Protein AF-A0A9D8SJW1-F1 (afdb_monomer_lite)

Sequence (552 aa):
MGSFEPRRKAPDEDEKTAKRKEDAEMRIIVCTKFIQGELNPFDASALECALELAETLKKTQTLEKTGTPGMSEDPETVGTATELFLLGMGPLTWMEPMRKLTRLGNSVQLRAVLLSDADFAGSDTLATSRILAAAVRKIEKEYGPADWIFCGRQTIDGDTAQVGPELAALLEIGLAANCLEFPSGIGKQTLRTRTGTEIVQAPAVLTLERIRELRFPSLRSRAGNVEVLSRAELGIPAEFCGTAGSPTRVLQTFTAERGRRKCRWIQLEELLPLLETLRDQPARLGRQISGSRAAEMDGGTGSERRESTELANDAESGSANGVPGPKLSKVFVVGHEVESAAREIAEEVIFVEKTDPHTIAEAVRDADVVLWNADLWGRKTAPQTAALLGTGLCADCTELETDGETLFFYRPARSGDVLAKIVCRTRPQMGTVRTADADSGDLILAGGRGIAGNWETLKKLAKKWNALPAASRALVDSDGVPYEYQIGLTGRNVSPKIYVAVGISGAVQHMCAIESADVILAVNPDRNARIFEFADYGIEAHAEDFWNFAEK

pLDDT: mean 82.17, std 21.64, range [24.09, 98.75]

Radius of gyration: 26.33 Å; chains: 1; bounding box: 91×60×65 Å

Structure (mmCIF, N/CA/C/O backbone):
data_AF-A0A9D8SJW1-F1
#
_entry.id   AF-A0A9D8SJW1-F1
#
loop_
_atom_site.group_PDB
_atom_site.id
_atom_site.type_symbol
_atom_site.label_atom_id
_atom_site.label_alt_id
_atom_site.label_comp_id
_atom_site.label_asym_id
_atom_site.label_entity_id
_atom_site.label_seq_id
_atom_site.pdbx_PDB_ins_code
_atom_site.Cartn_x
_atom_site.Cartn_y
_atom_site.Cartn_z
_atom_site.occupancy
_atom_site.B_iso_or_equiv
_atom_site.auth_seq_id
_atom_site.auth_comp_id
_atom_site.auth_asym_id
_atom_site.auth_atom_id
_atom_site.pdbx_PDB_model_num
ATOM 1 N N . MET A 1 1 ? -9.005 -20.271 -17.635 1.00 33.72 1 MET A N 1
ATOM 2 C CA . MET A 1 1 ? -7.835 -19.466 -17.230 1.00 33.72 1 MET A CA 1
ATOM 3 C C . MET A 1 1 ? -6.781 -19.609 -18.316 1.00 33.72 1 MET A C 1
ATOM 5 O O . MET A 1 1 ? -6.248 -20.698 -18.470 1.00 33.72 1 MET A O 1
ATOM 9 N N . GLY A 1 2 ? -6.554 -18.576 -19.133 1.00 30.41 2 GLY A N 1
ATOM 10 C CA . GLY A 1 2 ? -5.387 -18.550 -20.020 1.00 30.41 2 GLY A CA 1
ATOM 11 C C . GLY A 1 2 ? -4.145 -18.389 -19.149 1.00 30.41 2 GLY A C 1
ATOM 12 O O . GLY A 1 2 ? -4.073 -17.438 -18.374 1.00 30.41 2 GLY A O 1
ATOM 13 N N . SER A 1 3 ? -3.235 -19.358 -19.181 1.00 34.47 3 SER A N 1
ATOM 14 C CA . SER A 1 3 ? -2.033 -19.355 -18.348 1.00 34.47 3 SER A CA 1
ATOM 15 C C . SER A 1 3 ? -1.128 -18.187 -18.736 1.00 34.47 3 SER A C 1
ATOM 17 O O . SER A 1 3 ? -0.637 -18.131 -19.863 1.00 34.47 3 SER A O 1
ATOM 19 N N . PHE A 1 4 ? -0.901 -17.268 -17.798 1.00 42.91 4 PHE A N 1
ATOM 20 C CA . PHE A 1 4 ? 0.202 -16.312 -17.858 1.00 42.91 4 PHE A CA 1
ATOM 21 C C . PHE A 1 4 ? 1.503 -17.135 -17.906 1.00 42.91 4 PHE A C 1
ATOM 23 O O . PHE A 1 4 ? 1.693 -17.994 -17.047 1.00 42.91 4 PHE A O 1
ATOM 30 N N . GLU A 1 5 ? 2.358 -16.952 -18.919 1.00 44.78 5 GLU A N 1
ATOM 31 C CA . GLU A 1 5 ? 3.598 -17.739 -19.019 1.00 44.78 5 GLU A CA 1
ATOM 32 C C . GLU A 1 5 ? 4.461 -17.536 -17.755 1.00 44.78 5 GLU A C 1
ATOM 34 O O . GLU A 1 5 ? 4.700 -16.382 -17.372 1.00 44.78 5 GLU A O 1
ATOM 39 N N . PRO A 1 6 ? 4.926 -18.620 -17.101 1.00 44.47 6 PRO A N 1
ATOM 40 C CA . PRO A 1 6 ? 5.769 -18.515 -15.917 1.00 44.47 6 PRO A CA 1
ATOM 41 C C . PRO A 1 6 ? 7.098 -17.844 -16.270 1.00 44.47 6 PRO A C 1
ATOM 43 O O . PRO A 1 6 ? 7.649 -18.032 -17.363 1.00 44.47 6 PRO A O 1
ATOM 46 N N . ARG A 1 7 ? 7.642 -17.054 -15.338 1.00 51.62 7 ARG A N 1
ATOM 47 C CA . ARG A 1 7 ? 8.995 -16.503 -15.489 1.00 51.62 7 ARG A CA 1
ATOM 48 C C . ARG A 1 7 ? 9.959 -17.688 -15.551 1.00 51.62 7 ARG A C 1
ATOM 50 O O . ARG A 1 7 ? 9.842 -18.622 -14.763 1.00 51.62 7 ARG A O 1
ATOM 57 N N . ARG A 1 8 ? 10.899 -17.696 -16.504 1.00 46.00 8 ARG A N 1
ATOM 58 C CA . ARG A 1 8 ? 11.911 -18.764 -16.564 1.00 46.00 8 ARG A CA 1
ATOM 59 C C . ARG A 1 8 ? 12.601 -18.839 -15.201 1.00 46.00 8 ARG A C 1
ATOM 61 O O . ARG A 1 8 ? 13.242 -17.867 -14.807 1.00 46.00 8 ARG A O 1
ATOM 68 N N . LYS A 1 9 ? 12.459 -19.975 -14.505 1.00 37.47 9 LYS A N 1
ATOM 69 C CA . LYS A 1 9 ? 13.188 -20.249 -13.264 1.00 37.47 9 LYS A CA 1
ATOM 70 C C . LYS A 1 9 ? 14.674 -19.982 -13.496 1.00 37.47 9 LYS A C 1
ATOM 72 O O . LYS A 1 9 ? 15.206 -20.313 -14.563 1.00 37.47 9 LYS A O 1
ATOM 77 N N . ALA A 1 10 ? 15.337 -19.401 -12.497 1.00 38.84 10 ALA A N 1
ATOM 78 C CA . ALA A 1 10 ? 16.786 -19.511 -12.420 1.00 38.84 10 ALA A CA 1
ATOM 79 C C . ALA A 1 10 ? 17.136 -21.008 -12.552 1.00 38.84 10 ALA A C 1
ATOM 81 O O . ALA A 1 10 ? 16.436 -21.830 -11.959 1.00 38.84 10 ALA A O 1
ATOM 82 N N . PRO A 1 11 ? 18.103 -21.388 -13.405 1.00 31.14 11 PRO A N 1
ATOM 83 C CA . PRO A 1 11 ? 18.446 -22.795 -13.586 1.00 31.14 11 PRO A CA 1
ATOM 84 C C . PRO A 1 11 ? 18.809 -23.427 -12.234 1.00 31.14 11 PRO A C 1
ATOM 86 O O . PRO A 1 11 ? 19.485 -22.773 -11.441 1.00 31.14 11 PRO A O 1
ATOM 89 N N . ASP A 1 12 ? 18.349 -24.664 -12.003 1.00 31.61 12 ASP A N 1
ATOM 90 C CA . ASP A 1 12 ? 18.684 -25.468 -10.820 1.00 31.61 12 ASP A CA 1
ATOM 91 C C . ASP A 1 12 ? 20.205 -25.469 -10.571 1.00 31.61 12 ASP A C 1
ATOM 93 O O . ASP A 1 12 ? 21.001 -25.454 -11.518 1.00 31.61 12 ASP A O 1
ATOM 97 N N . GLU A 1 13 ? 20.596 -25.451 -9.292 1.00 38.88 13 GLU A N 1
ATOM 98 C CA . GLU A 1 13 ? 21.965 -25.184 -8.817 1.00 38.88 13 GLU A CA 1
ATOM 99 C C . GLU A 1 13 ? 23.035 -26.192 -9.280 1.00 38.88 13 GLU A C 1
ATOM 101 O O . GLU A 1 13 ? 24.224 -25.891 -9.193 1.00 38.88 13 GLU A O 1
ATOM 106 N N . ASP A 1 14 ? 22.660 -27.316 -9.889 1.00 37.19 14 ASP A N 1
ATOM 107 C CA . ASP A 1 14 ? 23.590 -28.367 -10.300 1.00 37.19 14 ASP A CA 1
ATOM 108 C C . ASP A 1 14 ? 23.569 -28.582 -11.825 1.00 37.19 14 ASP A C 1
ATOM 110 O O . ASP A 1 14 ? 22.794 -29.376 -12.339 1.00 37.19 14 ASP A O 1
ATOM 114 N N . GLU A 1 15 ? 24.405 -27.813 -12.545 1.00 33.38 15 GLU A N 1
ATOM 115 C CA . GLU A 1 15 ? 25.102 -28.133 -13.828 1.00 33.38 15 GLU A CA 1
ATOM 116 C C . GLU A 1 15 ? 25.442 -26.885 -14.678 1.00 33.38 15 GLU A C 1
ATOM 118 O O . GLU A 1 15 ? 26.156 -26.985 -15.680 1.00 33.38 15 GLU A O 1
ATOM 123 N N . LYS A 1 16 ? 25.004 -25.674 -14.296 1.00 32.84 16 LYS A N 1
ATOM 124 C CA . LYS A 1 16 ? 25.309 -24.422 -15.040 1.00 32.84 16 LYS A CA 1
ATOM 125 C C . LYS A 1 16 ? 26.110 -23.364 -14.279 1.00 32.84 16 LYS A C 1
ATOM 127 O O . LYS A 1 16 ? 26.380 -22.294 -14.830 1.00 32.84 16 LYS A O 1
ATOM 132 N N . THR A 1 17 ? 26.599 -23.676 -13.086 1.00 35.50 17 THR A N 1
ATOM 133 C CA . THR A 1 17 ? 27.534 -22.843 -12.305 1.00 35.50 17 THR A CA 1
ATOM 134 C C . THR A 1 17 ? 28.903 -22.676 -12.986 1.00 35.50 17 THR A C 1
ATOM 136 O O . THR A 1 17 ? 29.671 -21.788 -12.634 1.00 35.50 17 THR A O 1
ATOM 139 N N . ALA A 1 18 ? 29.195 -23.443 -14.044 1.00 33.97 18 ALA A N 1
ATOM 140 C CA . ALA A 1 18 ? 30.453 -23.362 -14.791 1.00 33.97 18 ALA A CA 1
ATOM 141 C C . ALA A 1 18 ? 30.454 -22.392 -15.997 1.00 33.97 18 ALA A C 1
ATOM 143 O O . ALA A 1 18 ? 31.469 -22.302 -16.686 1.00 33.97 18 ALA A O 1
ATOM 144 N N . LYS A 1 19 ? 29.360 -21.661 -16.288 1.00 33.69 19 LYS A N 1
ATOM 145 C CA . LYS A 1 19 ? 29.296 -20.741 -17.454 1.00 33.69 19 LYS A CA 1
ATOM 146 C C . LYS A 1 19 ? 28.840 -19.303 -17.180 1.00 33.69 19 LYS A C 1
ATOM 148 O O . LYS A 1 19 ? 28.732 -18.525 -18.123 1.00 33.69 19 LYS A O 1
ATOM 153 N N . ARG A 1 20 ? 28.629 -18.910 -15.920 1.00 42.78 20 ARG A N 1
ATOM 154 C CA . ARG A 1 20 ? 28.511 -17.496 -15.507 1.00 42.78 20 ARG A CA 1
ATOM 155 C C . ARG A 1 20 ? 29.876 -16.985 -15.013 1.00 42.78 20 ARG A C 1
ATOM 157 O O . ARG A 1 20 ? 30.029 -16.583 -13.870 1.00 42.78 20 ARG A O 1
ATOM 164 N N . LYS A 1 21 ? 30.899 -17.048 -15.866 1.00 38.69 21 LYS A N 1
ATOM 165 C CA . LYS A 1 21 ? 32.200 -16.406 -15.631 1.00 38.69 21 LYS A CA 1
ATOM 166 C C . LYS A 1 21 ? 32.567 -15.629 -16.888 1.00 38.69 21 LYS A C 1
ATOM 168 O O . LYS A 1 21 ? 32.934 -16.256 -17.871 1.00 38.69 21 LYS A O 1
ATOM 173 N N . GLU A 1 22 ? 32.334 -14.313 -16.854 1.00 34.50 22 GLU A N 1
ATOM 174 C CA . GLU A 1 22 ? 33.321 -13.269 -17.210 1.00 34.50 22 GLU A CA 1
ATOM 175 C C . GLU A 1 22 ? 32.751 -11.832 -17.209 1.00 34.50 22 GLU A C 1
ATOM 177 O O . GLU A 1 22 ? 33.536 -10.923 -17.010 1.00 34.50 22 GLU A O 1
ATOM 182 N N . ASP A 1 23 ? 31.428 -11.603 -17.238 1.00 41.62 23 ASP A N 1
ATOM 183 C CA . ASP A 1 23 ? 30.826 -10.252 -17.114 1.00 41.62 23 ASP A CA 1
ATOM 184 C C . ASP A 1 23 ? 29.427 -10.312 -16.455 1.00 41.62 23 ASP A C 1
ATOM 186 O O . ASP A 1 23 ? 28.399 -10.371 -17.132 1.00 41.62 23 ASP A O 1
ATOM 190 N N . ALA A 1 24 ? 29.330 -10.369 -15.123 1.00 53.12 24 ALA A N 1
ATOM 191 C CA . ALA A 1 24 ? 28.019 -10.350 -14.464 1.00 53.12 24 ALA A CA 1
ATOM 192 C C . ALA A 1 24 ? 27.498 -8.906 -14.403 1.00 53.12 24 ALA A C 1
ATOM 194 O O . ALA A 1 24 ? 27.904 -8.159 -13.535 1.00 53.12 24 ALA A O 1
ATOM 195 N N . GLU A 1 25 ? 26.631 -8.466 -15.309 1.00 74.00 25 GLU A N 1
ATOM 196 C CA . GLU A 1 25 ? 25.989 -7.147 -15.185 1.00 74.00 25 GLU A CA 1
ATOM 197 C C . GLU A 1 25 ? 24.798 -7.186 -14.222 1.00 74.00 25 GLU A C 1
ATOM 199 O O . GLU A 1 25 ? 23.900 -8.020 -14.380 1.00 74.00 25 GLU A O 1
ATOM 204 N N . MET A 1 26 ? 24.783 -6.261 -13.257 1.00 86.44 26 MET A N 1
ATOM 205 C CA . MET A 1 26 ? 23.656 -6.038 -12.355 1.00 86.44 26 MET A CA 1
ATOM 206 C C . MET A 1 26 ? 22.562 -5.260 -13.077 1.00 86.44 26 MET A C 1
ATOM 208 O O . MET A 1 26 ? 22.837 -4.211 -13.664 1.00 86.44 26 MET A O 1
ATOM 212 N N . ARG A 1 27 ? 21.310 -5.696 -12.969 1.00 92.31 27 ARG A N 1
ATOM 213 C CA . ARG A 1 27 ? 20.166 -4.968 -13.536 1.00 92.31 27 ARG A CA 1
ATOM 214 C C . ARG A 1 27 ? 19.160 -4.595 -12.470 1.00 92.31 27 ARG A C 1
ATOM 216 O O . ARG A 1 27 ? 18.685 -5.450 -11.722 1.00 92.31 27 ARG A O 1
ATOM 223 N N . ILE A 1 28 ? 18.802 -3.313 -12.450 1.00 96.06 28 ILE A N 1
ATOM 224 C CA . ILE A 1 28 ? 17.763 -2.784 -11.568 1.00 96.06 28 ILE A CA 1
ATOM 225 C C . ILE A 1 28 ? 16.668 -2.144 -12.418 1.00 96.06 28 ILE A C 1
ATOM 227 O O . ILE A 1 28 ? 16.932 -1.259 -13.234 1.00 96.06 28 ILE A O 1
ATOM 231 N N . ILE A 1 29 ? 15.426 -2.565 -12.199 1.00 98.44 29 ILE A N 1
ATOM 232 C CA . ILE A 1 29 ? 14.245 -1.920 -12.780 1.00 98.44 29 ILE A CA 1
ATOM 233 C C . ILE A 1 29 ? 13.598 -1.064 -11.696 1.00 98.44 29 ILE A C 1
ATOM 235 O O . ILE A 1 29 ? 13.266 -1.565 -10.630 1.00 98.44 29 ILE A O 1
ATOM 239 N N . VAL A 1 30 ? 13.385 0.220 -11.962 1.00 98.56 30 VAL A N 1
ATOM 240 C CA . VAL A 1 30 ? 12.660 1.133 -11.077 1.00 98.56 30 VAL A CA 1
ATOM 241 C C . VAL A 1 30 ? 11.295 1.416 -11.690 1.00 98.56 30 VAL A C 1
ATOM 243 O O . VAL A 1 30 ? 11.195 2.068 -12.731 1.00 98.56 30 VAL A O 1
ATOM 246 N N . CYS A 1 31 ? 10.239 0.928 -11.046 1.00 98.56 31 CYS A N 1
ATOM 247 C CA . CYS A 1 31 ? 8.865 1.231 -11.431 1.00 98.56 31 CYS A CA 1
ATOM 248 C C . CYS A 1 31 ? 8.493 2.634 -10.940 1.00 98.56 31 CYS A C 1
ATOM 250 O O . CYS A 1 31 ? 8.669 2.960 -9.765 1.00 98.56 31 CYS A O 1
ATOM 252 N N . THR A 1 32 ? 7.978 3.462 -11.844 1.00 97.06 32 THR A N 1
ATOM 253 C CA . THR A 1 32 ? 7.709 4.882 -11.609 1.00 97.06 32 THR A CA 1
ATOM 254 C C . THR A 1 32 ? 6.305 5.270 -12.047 1.00 97.06 32 THR A C 1
ATOM 256 O O . THR A 1 32 ? 5.793 4.823 -13.076 1.00 97.06 32 THR A O 1
ATOM 259 N N . LYS A 1 33 ? 5.683 6.154 -11.275 1.00 96.44 33 LYS A N 1
ATOM 260 C CA . LYS A 1 33 ? 4.397 6.767 -11.575 1.00 96.44 33 LYS A CA 1
ATOM 261 C C . LYS A 1 33 ? 4.507 8.277 -11.429 1.00 96.44 33 LYS A C 1
ATOM 263 O O . LYS A 1 33 ? 5.041 8.774 -10.438 1.00 96.44 33 LYS A O 1
ATOM 268 N N . PHE A 1 34 ? 3.948 9.012 -12.384 1.00 94.12 34 PHE A N 1
ATOM 269 C CA . PHE A 1 34 ? 3.791 10.456 -12.258 1.00 94.12 34 PHE A CA 1
ATOM 270 C C . PHE A 1 34 ? 2.379 10.805 -11.804 1.00 94.12 34 PHE A C 1
ATOM 272 O O . PHE A 1 34 ? 1.392 10.171 -12.178 1.00 94.12 34 PHE A O 1
ATOM 279 N N . ILE A 1 35 ? 2.274 11.841 -10.986 1.00 87.44 35 ILE A N 1
ATOM 280 C CA . ILE A 1 35 ? 1.023 12.338 -10.432 1.00 87.44 35 ILE A CA 1
ATOM 281 C C . ILE A 1 35 ? 1.032 13.838 -10.678 1.00 87.44 35 ILE A C 1
ATOM 283 O O . ILE A 1 35 ? 1.901 14.548 -10.190 1.00 87.44 35 ILE A O 1
ATOM 287 N N . GLN A 1 36 ? 0.099 14.305 -11.510 1.00 83.50 36 GLN A N 1
ATOM 288 C CA . GLN A 1 36 ? 0.014 15.715 -11.915 1.00 83.50 36 GLN A CA 1
ATOM 289 C C . GLN A 1 36 ? 1.326 16.274 -12.510 1.00 83.50 36 GLN A C 1
ATOM 291 O O . GLN A 1 36 ? 1.632 17.450 -12.362 1.00 83.50 36 GLN A O 1
ATOM 296 N N . GLY A 1 37 ? 2.089 15.432 -13.217 1.00 82.94 37 GLY A N 1
ATOM 297 C CA . GLY A 1 37 ? 3.344 15.815 -13.879 1.00 82.94 37 GLY A CA 1
ATOM 298 C C . GLY A 1 37 ? 4.598 15.678 -13.012 1.00 82.94 37 GLY A C 1
ATOM 299 O O . GLY A 1 37 ? 5.699 15.718 -13.556 1.00 82.94 37 GLY A O 1
ATOM 300 N N . GLU A 1 38 ? 4.440 15.434 -11.713 1.00 89.56 38 GLU A N 1
ATOM 301 C CA . GLU A 1 38 ? 5.540 15.208 -10.774 1.00 89.56 38 GLU A CA 1
ATOM 302 C C . GLU A 1 38 ? 5.753 13.716 -10.525 1.00 89.56 38 GLU A C 1
ATOM 304 O O . GLU A 1 38 ? 4.804 12.929 -10.539 1.00 89.56 38 GLU A O 1
ATOM 309 N N . LEU A 1 39 ? 7.000 13.310 -10.289 1.00 94.88 39 LEU A N 1
ATOM 310 C CA . LEU A 1 39 ? 7.302 11.930 -9.915 1.00 94.88 39 LEU A CA 1
ATOM 311 C C . LEU A 1 39 ? 6.730 11.645 -8.520 1.00 94.88 39 LEU A C 1
ATOM 313 O O . LEU A 1 39 ? 6.908 12.438 -7.594 1.00 94.88 39 LEU A O 1
ATOM 317 N N . ASN A 1 40 ? 6.063 10.502 -8.352 1.00 93.56 40 ASN A N 1
ATOM 318 C CA . ASN A 1 40 ? 5.577 10.070 -7.046 1.00 93.56 40 ASN A CA 1
ATOM 319 C C . ASN A 1 40 ? 6.733 10.081 -6.017 1.00 93.56 40 ASN A C 1
ATOM 321 O O . ASN A 1 40 ? 7.782 9.493 -6.284 1.00 93.56 40 ASN A O 1
ATOM 325 N N . PRO A 1 41 ? 6.570 10.689 -4.825 1.00 88.56 41 PRO A N 1
ATOM 326 C CA . PRO A 1 41 ? 7.681 10.869 -3.885 1.00 88.56 41 PRO A CA 1
ATOM 327 C C . PRO A 1 41 ? 8.351 9.572 -3.411 1.00 88.56 41 PRO A C 1
ATOM 329 O O . PRO A 1 41 ? 9.542 9.571 -3.110 1.00 88.56 41 PRO A O 1
ATOM 332 N N . PHE A 1 42 ? 7.602 8.467 -3.328 1.00 93.44 42 PHE A N 1
ATOM 333 C CA . PHE A 1 42 ? 8.183 7.162 -3.000 1.00 93.44 42 PHE A CA 1
ATOM 334 C C . PHE A 1 42 ? 9.007 6.602 -4.167 1.00 93.44 42 PHE A C 1
ATOM 336 O O . PHE A 1 42 ? 10.062 6.021 -3.939 1.00 93.44 42 PHE A O 1
ATOM 343 N N . ASP A 1 43 ? 8.573 6.826 -5.408 1.00 97.56 43 ASP A N 1
ATOM 344 C CA . ASP A 1 43 ? 9.295 6.379 -6.605 1.00 97.56 43 ASP A CA 1
ATOM 345 C C . ASP A 1 43 ? 10.558 7.221 -6.828 1.00 97.56 43 ASP A C 1
ATOM 347 O O . ASP A 1 43 ? 11.574 6.708 -7.287 1.00 97.56 43 ASP A O 1
ATOM 351 N N . ALA A 1 44 ? 10.529 8.501 -6.443 1.00 95.94 44 ALA A N 1
ATOM 352 C CA . ALA A 1 44 ? 11.705 9.367 -6.414 1.00 95.94 44 ALA A CA 1
ATOM 353 C C . ALA A 1 44 ? 12.778 8.834 -5.447 1.00 95.94 44 ALA A C 1
ATOM 355 O O . ALA A 1 44 ? 13.945 8.734 -5.816 1.00 95.94 44 ALA A O 1
ATOM 356 N N . SER A 1 45 ? 12.374 8.420 -4.241 1.00 94.81 45 SER A N 1
ATOM 357 C CA . SER A 1 45 ? 13.260 7.739 -3.284 1.00 94.81 45 SER A CA 1
ATOM 358 C C . SER A 1 45 ? 13.786 6.415 -3.848 1.00 94.81 45 SER A C 1
ATOM 360 O O . SER A 1 45 ? 14.984 6.146 -3.775 1.00 94.81 45 SER A O 1
ATOM 362 N N . ALA A 1 46 ? 12.920 5.613 -4.478 1.00 98.00 46 ALA A N 1
ATOM 363 C CA . ALA A 1 46 ? 13.308 4.348 -5.098 1.00 98.00 46 ALA A CA 1
ATOM 364 C C . ALA A 1 46 ? 14.347 4.530 -6.218 1.00 98.00 46 ALA A C 1
ATOM 366 O O . ALA A 1 46 ? 15.330 3.790 -6.278 1.00 98.00 46 ALA A O 1
ATOM 367 N N . LEU A 1 47 ? 14.171 5.543 -7.069 1.00 97.69 47 LEU A N 1
ATOM 368 C CA . LEU A 1 47 ? 15.134 5.901 -8.107 1.00 97.69 47 LEU A CA 1
ATOM 369 C C . LEU A 1 47 ? 16.474 6.340 -7.513 1.00 97.69 47 LEU A C 1
ATOM 371 O O . LEU A 1 47 ? 17.520 5.889 -7.973 1.00 97.69 47 LEU A O 1
ATOM 375 N N . GLU A 1 48 ? 16.458 7.175 -6.476 1.00 97.06 48 GLU A N 1
ATOM 376 C CA . GLU A 1 48 ? 17.692 7.599 -5.813 1.00 97.06 48 GLU A CA 1
ATOM 377 C C . GLU A 1 48 ? 18.449 6.413 -5.202 1.00 97.06 48 GLU A C 1
ATOM 379 O O . GLU A 1 48 ? 19.654 6.290 -5.405 1.00 97.06 48 GLU A O 1
ATOM 384 N N . CYS A 1 49 ? 17.746 5.488 -4.541 1.00 96.62 49 CYS A N 1
ATOM 385 C CA . CYS A 1 49 ? 18.352 4.268 -4.002 1.00 96.62 49 CYS A CA 1
ATOM 386 C C . CYS A 1 49 ? 19.011 3.423 -5.106 1.00 96.62 49 CYS A C 1
ATOM 388 O O . CYS A 1 49 ? 20.116 2.913 -4.923 1.00 96.62 49 CYS A O 1
ATOM 390 N N . ALA A 1 50 ? 18.363 3.290 -6.269 1.00 96.00 50 ALA A N 1
ATOM 391 C CA . ALA A 1 50 ? 18.925 2.560 -7.406 1.00 96.00 50 ALA A CA 1
ATOM 392 C C . ALA A 1 50 ? 20.180 3.244 -7.976 1.00 96.00 50 ALA A C 1
ATOM 394 O O . ALA A 1 50 ? 21.158 2.568 -8.303 1.00 96.00 50 ALA A O 1
ATOM 395 N N . LEU A 1 51 ? 20.173 4.578 -8.068 1.00 94.38 51 LEU A N 1
ATOM 396 C CA . LEU A 1 51 ? 21.326 5.369 -8.506 1.00 94.38 51 LEU A CA 1
ATOM 397 C C . LEU A 1 51 ? 22.501 5.243 -7.523 1.00 94.38 51 LEU A C 1
ATOM 399 O O . LEU A 1 51 ? 23.628 5.003 -7.956 1.00 94.38 51 LEU A O 1
ATOM 403 N N . GLU A 1 52 ? 22.249 5.360 -6.215 1.00 93.25 52 GLU A N 1
ATOM 404 C CA . GLU A 1 52 ? 23.267 5.195 -5.167 1.00 93.25 52 GLU A CA 1
ATOM 405 C C . GLU A 1 52 ? 23.885 3.792 -5.176 1.00 93.25 52 GLU A C 1
ATOM 407 O O . GLU A 1 52 ? 25.112 3.663 -5.106 1.00 93.25 52 GLU A O 1
ATOM 412 N N . LEU A 1 53 ? 23.065 2.744 -5.301 1.00 91.88 53 LEU A N 1
ATOM 413 C CA . LEU A 1 53 ? 23.532 1.359 -5.374 1.00 91.88 53 LEU A CA 1
ATOM 414 C C . LEU A 1 53 ? 24.446 1.143 -6.586 1.00 91.88 53 LEU A C 1
ATOM 416 O O . LEU A 1 53 ? 25.577 0.673 -6.444 1.00 91.88 53 LEU A O 1
ATOM 420 N N . ALA A 1 54 ? 23.997 1.567 -7.767 1.00 89.06 54 ALA A N 1
ATOM 421 C CA . ALA A 1 54 ? 24.767 1.433 -8.998 1.00 89.06 54 ALA A CA 1
ATOM 422 C C . ALA A 1 54 ? 26.103 2.202 -8.956 1.00 89.06 54 ALA A C 1
ATOM 424 O O . ALA A 1 54 ? 27.137 1.713 -9.418 1.00 89.06 54 ALA A O 1
ATOM 425 N N . GLU A 1 55 ? 26.124 3.402 -8.370 1.00 86.50 55 GLU A N 1
ATOM 426 C CA . GLU A 1 55 ? 27.355 4.184 -8.213 1.00 86.50 55 GLU A CA 1
ATOM 427 C C . GLU A 1 55 ? 28.316 3.592 -7.181 1.00 86.50 55 GLU A C 1
ATOM 429 O O . GLU A 1 55 ? 29.535 3.644 -7.378 1.00 86.50 55 GLU A O 1
ATOM 434 N N . THR A 1 56 ? 27.788 3.037 -6.090 1.00 84.44 56 THR A N 1
ATOM 435 C CA . THR A 1 56 ? 28.592 2.407 -5.035 1.00 84.44 56 THR A CA 1
ATOM 436 C C . THR A 1 56 ? 29.342 1.202 -5.590 1.00 84.44 56 THR A C 1
ATOM 438 O O . THR A 1 56 ? 30.562 1.123 -5.447 1.00 84.44 56 THR A O 1
ATOM 441 N N . LEU A 1 57 ? 28.654 0.332 -6.330 1.00 78.75 57 LEU A N 1
ATOM 442 C CA . LEU A 1 57 ? 29.267 -0.847 -6.948 1.00 78.75 57 LEU A CA 1
ATOM 443 C C . LEU A 1 57 ? 30.327 -0.477 -7.992 1.00 78.75 57 LEU A C 1
ATOM 445 O O . LEU A 1 57 ? 31.388 -1.101 -8.049 1.00 78.75 57 LEU A O 1
ATOM 449 N N . LYS A 1 58 ? 30.108 0.599 -8.756 1.00 75.62 58 LYS A N 1
ATOM 450 C CA . LYS A 1 58 ? 31.107 1.121 -9.700 1.00 75.62 58 LYS A CA 1
ATOM 451 C C . LYS A 1 58 ? 32.371 1.653 -9.004 1.00 75.62 58 LYS A C 1
ATOM 453 O O . LYS A 1 58 ? 33.480 1.489 -9.521 1.00 75.62 58 LYS A O 1
ATOM 458 N N . LYS A 1 59 ? 32.235 2.311 -7.845 1.00 69.12 59 LYS A N 1
ATOM 459 C CA . LYS A 1 59 ? 33.382 2.835 -7.074 1.00 69.12 59 LYS A CA 1
ATOM 460 C C . LYS A 1 59 ? 34.238 1.710 -6.499 1.00 69.12 59 LYS A C 1
ATOM 462 O O . LYS A 1 59 ? 35.459 1.770 -6.649 1.00 69.12 59 LYS A O 1
ATOM 467 N N . THR A 1 60 ? 33.618 0.685 -5.914 1.00 60.69 60 THR A N 1
ATOM 468 C CA . THR A 1 60 ? 34.323 -0.487 -5.364 1.00 60.69 60 THR A CA 1
ATOM 469 C C . THR A 1 60 ? 35.200 -1.158 -6.428 1.00 60.69 60 THR A C 1
ATOM 471 O O . THR A 1 60 ? 36.381 -1.394 -6.187 1.00 60.69 60 THR A O 1
ATOM 474 N N . GLN A 1 61 ? 34.697 -1.295 -7.661 1.00 59.69 61 GLN A N 1
ATOM 475 C CA . GLN A 1 61 ? 35.470 -1.827 -8.797 1.00 59.69 61 GLN A CA 1
ATOM 476 C C . GLN A 1 61 ? 36.705 -0.995 -9.164 1.00 59.69 61 GLN A C 1
ATOM 478 O O . GLN A 1 61 ? 37.718 -1.531 -9.613 1.00 59.69 61 GLN A O 1
ATOM 483 N N . THR A 1 62 ? 36.618 0.332 -9.049 1.00 58.00 62 THR A N 1
ATOM 484 C CA . THR A 1 62 ? 37.728 1.219 -9.431 1.00 58.00 62 THR A CA 1
ATOM 485 C C . THR A 1 62 ? 38.864 1.123 -8.412 1.00 58.00 62 THR A C 1
ATOM 487 O O . THR A 1 62 ? 40.029 1.140 -8.798 1.00 58.00 62 THR A O 1
ATOM 490 N N . LEU A 1 63 ? 38.529 0.970 -7.126 1.00 56.72 63 LEU A N 1
ATOM 491 C CA . LEU A 1 63 ? 39.497 0.834 -6.037 1.00 56.72 63 LEU A CA 1
ATOM 492 C C . LEU A 1 63 ? 40.249 -0.505 -6.099 1.00 56.72 63 LEU A C 1
ATOM 494 O O . LEU A 1 63 ? 41.479 -0.490 -6.042 1.00 56.72 63 LEU A O 1
ATOM 498 N N . GLU A 1 64 ? 39.553 -1.626 -6.320 1.00 53.44 64 GLU A N 1
ATOM 499 C CA . GLU A 1 64 ? 40.171 -2.959 -6.472 1.00 53.44 64 GLU A CA 1
ATOM 500 C C . GLU A 1 64 ? 41.178 -3.017 -7.635 1.00 53.44 64 GLU A C 1
ATOM 502 O O . GLU A 1 64 ? 42.238 -3.625 -7.512 1.00 53.44 64 GLU A O 1
ATOM 507 N N . LYS A 1 65 ? 40.919 -2.305 -8.742 1.00 51.66 65 LYS A N 1
ATOM 508 C CA . LYS A 1 65 ? 41.844 -2.229 -9.892 1.00 51.66 65 LYS A CA 1
ATOM 509 C C . LYS A 1 65 ? 43.101 -1.385 -9.639 1.00 51.66 65 LYS A C 1
ATOM 511 O O . LYS A 1 65 ? 44.036 -1.447 -10.433 1.00 51.66 65 LYS A O 1
ATOM 516 N N . THR A 1 66 ? 43.126 -0.585 -8.572 1.00 49.44 66 THR A N 1
ATOM 517 C CA . THR A 1 66 ? 44.238 0.333 -8.245 1.00 49.44 66 THR A CA 1
ATOM 518 C C . THR A 1 66 ? 45.051 -0.084 -7.011 1.00 49.44 66 THR A C 1
ATOM 520 O O . THR A 1 66 ? 46.044 0.571 -6.696 1.00 49.44 66 THR A O 1
ATOM 523 N N . GLY A 1 67 ? 44.668 -1.173 -6.330 1.00 41.94 67 GLY A N 1
ATOM 524 C CA . GLY A 1 67 ? 45.372 -1.729 -5.170 1.00 41.94 67 GLY A CA 1
ATOM 525 C C . GLY A 1 67 ? 46.511 -2.690 -5.545 1.00 41.94 67 GLY A C 1
ATOM 526 O O . GLY A 1 67 ? 46.396 -3.490 -6.467 1.00 41.94 67 GLY A O 1
ATOM 527 N N . THR A 1 68 ? 47.629 -2.595 -4.824 1.00 41.28 68 THR A N 1
ATOM 528 C CA . THR A 1 68 ? 48.853 -3.416 -4.936 1.00 41.28 68 THR A CA 1
ATOM 529 C C . THR A 1 68 ? 48.614 -4.939 -4.923 1.00 41.28 68 THR A C 1
ATOM 531 O O . THR A 1 68 ? 47.750 -5.403 -4.183 1.00 41.28 68 THR A O 1
ATOM 534 N N . PRO A 1 69 ? 49.428 -5.745 -5.643 1.00 40.09 69 PRO A N 1
ATOM 535 C CA . PRO A 1 69 ? 49.299 -7.200 -5.648 1.00 40.09 69 PRO A CA 1
ATOM 536 C C . PRO A 1 69 ? 49.843 -7.796 -4.340 1.00 40.09 69 PRO A C 1
ATOM 538 O O . PRO A 1 69 ? 51.051 -7.785 -4.106 1.00 40.09 69 PRO A O 1
ATOM 541 N N . GLY A 1 70 ? 48.965 -8.334 -3.491 1.00 38.72 70 GLY A N 1
ATOM 542 C CA . GLY A 1 70 ? 49.394 -9.104 -2.321 1.00 38.72 70 GLY A CA 1
ATOM 543 C C . GLY A 1 70 ? 48.294 -9.440 -1.313 1.00 38.72 70 GLY A C 1
ATOM 544 O O . GLY A 1 70 ? 47.928 -8.594 -0.512 1.00 38.72 70 GLY A O 1
ATOM 545 N N . MET A 1 71 ? 47.892 -10.718 -1.321 1.00 34.06 71 MET A N 1
ATOM 546 C CA . MET A 1 71 ? 47.326 -11.523 -0.220 1.00 34.06 71 MET A CA 1
ATOM 547 C C . MET A 1 71 ? 45.994 -11.091 0.426 1.00 34.06 71 MET A C 1
ATOM 549 O O . MET A 1 71 ? 45.989 -10.301 1.358 1.00 34.06 71 MET A O 1
ATOM 553 N N . SER A 1 72 ? 44.894 -11.751 0.043 1.00 32.53 72 SER A N 1
ATOM 554 C CA . SER A 1 72 ? 44.214 -12.817 0.818 1.00 32.53 72 SER A CA 1
ATOM 555 C C . SER A 1 72 ? 42.886 -13.175 0.130 1.00 32.53 72 SER A C 1
ATOM 557 O O . SER A 1 72 ? 42.114 -12.275 -0.186 1.00 32.53 72 SER A O 1
ATOM 559 N N . GLU A 1 73 ? 42.643 -14.463 -0.126 1.00 41.31 73 GLU A N 1
ATOM 560 C CA . GLU A 1 73 ? 41.408 -14.984 -0.730 1.00 41.31 73 GLU A CA 1
ATOM 561 C C . GLU A 1 73 ? 40.289 -15.113 0.320 1.00 41.31 73 GLU A C 1
ATOM 563 O O . GLU A 1 73 ? 40.374 -15.957 1.208 1.00 41.31 73 GLU A O 1
ATOM 568 N N . ASP A 1 74 ? 39.241 -14.299 0.174 1.00 33.38 74 ASP A N 1
ATOM 569 C CA . ASP A 1 74 ? 37.871 -14.565 0.640 1.00 33.38 74 ASP A CA 1
ATOM 570 C C . ASP A 1 74 ? 36.938 -14.410 -0.588 1.00 33.38 74 ASP A C 1
ATOM 572 O O . ASP A 1 74 ? 37.217 -13.565 -1.449 1.00 33.38 74 ASP A O 1
ATOM 576 N N . PRO A 1 75 ? 35.887 -15.234 -0.760 1.00 38.16 75 PRO A N 1
ATOM 577 C CA . PRO A 1 75 ? 35.247 -15.412 -2.061 1.00 38.16 75 PRO A CA 1
ATOM 578 C C . PRO A 1 75 ? 34.193 -14.339 -2.409 1.00 38.16 75 PRO A C 1
ATOM 580 O O . PRO A 1 75 ? 33.295 -14.041 -1.629 1.00 38.16 75 PRO A O 1
ATOM 583 N N . GLU A 1 76 ? 34.280 -13.874 -3.662 1.00 37.19 76 GLU A N 1
ATOM 584 C CA . GLU A 1 76 ? 33.219 -13.314 -4.525 1.00 37.19 76 GLU A CA 1
ATOM 585 C C . GLU A 1 76 ? 32.671 -11.893 -4.267 1.00 37.19 76 GLU A C 1
ATOM 587 O O . GLU A 1 76 ? 31.481 -11.688 -4.040 1.00 37.19 76 GLU A O 1
ATOM 592 N N . THR A 1 77 ? 33.486 -10.871 -4.544 1.00 36.09 77 THR A N 1
ATOM 593 C CA . THR A 1 77 ? 32.996 -9.616 -5.154 1.00 36.09 77 THR A CA 1
ATOM 594 C C . THR A 1 77 ? 33.413 -9.553 -6.624 1.00 36.09 77 THR A C 1
ATOM 596 O O . THR A 1 77 ? 34.466 -9.042 -6.988 1.00 36.09 77 THR A O 1
ATOM 599 N N . VAL A 1 78 ? 32.580 -10.118 -7.503 1.00 37.81 78 VAL A N 1
ATOM 600 C CA . VAL A 1 78 ? 32.738 -9.999 -8.962 1.00 37.81 78 VAL A CA 1
ATOM 601 C C . VAL A 1 78 ? 32.256 -8.610 -9.390 1.00 37.81 78 VAL A C 1
ATOM 603 O O . VAL A 1 78 ? 31.117 -8.233 -9.122 1.00 37.81 78 VAL A O 1
ATOM 606 N N . GLY A 1 79 ? 33.120 -7.832 -10.045 1.00 42.06 79 GLY A N 1
ATOM 607 C CA . GLY A 1 79 ? 32.800 -6.487 -10.522 1.00 42.06 79 GLY A CA 1
ATOM 608 C C . GLY A 1 79 ? 31.684 -6.483 -11.569 1.00 42.06 79 GLY A C 1
ATOM 609 O O . GLY A 1 79 ? 31.906 -6.875 -12.710 1.00 42.06 79 GLY A O 1
ATOM 610 N N . THR A 1 80 ? 30.497 -6.013 -11.186 1.00 53.53 80 THR A N 1
ATOM 611 C CA . THR A 1 80 ? 29.304 -5.989 -12.040 1.00 53.53 80 THR A CA 1
ATOM 612 C C . THR A 1 80 ? 29.029 -4.601 -12.629 1.00 53.53 80 THR A C 1
ATOM 614 O O . THR A 1 80 ? 28.725 -3.672 -11.877 1.00 53.53 80 THR A O 1
ATOM 617 N N . ALA A 1 81 ? 29.107 -4.404 -13.950 1.00 66.69 81 ALA A N 1
ATOM 618 C CA . ALA A 1 81 ? 28.552 -3.188 -14.562 1.00 66.69 81 ALA A CA 1
ATOM 619 C C . ALA A 1 81 ? 27.034 -3.128 -14.289 1.00 66.69 81 ALA A C 1
ATOM 621 O O . ALA A 1 81 ? 26.368 -4.159 -14.293 1.00 66.69 81 ALA A O 1
ATOM 622 N N . THR A 1 82 ? 26.497 -1.951 -13.953 1.00 80.12 82 THR A N 1
ATOM 623 C CA . THR A 1 82 ? 25.085 -1.809 -13.556 1.00 80.12 82 THR A CA 1
ATOM 624 C C . THR A 1 82 ? 24.288 -1.095 -14.641 1.00 80.12 82 THR A C 1
ATOM 626 O O . THR A 1 82 ? 24.624 0.031 -15.016 1.00 80.12 82 THR A O 1
ATOM 629 N N . GLU A 1 83 ? 23.210 -1.720 -15.106 1.00 89.62 83 GLU A N 1
ATOM 630 C CA . GLU A 1 83 ? 22.202 -1.092 -15.962 1.00 89.62 83 GLU A CA 1
ATOM 631 C C . GLU A 1 83 ? 20.928 -0.796 -15.157 1.00 89.62 83 GLU A C 1
ATOM 633 O O . GLU A 1 83 ? 20.437 -1.624 -14.384 1.00 89.62 83 GLU A O 1
ATOM 638 N N . LEU A 1 84 ? 20.376 0.401 -15.358 1.00 94.56 84 LEU A N 1
ATOM 639 C CA . LEU A 1 84 ? 19.144 0.859 -14.726 1.00 94.56 84 LEU A CA 1
ATOM 640 C C . LEU A 1 84 ? 18.050 1.070 -15.773 1.00 94.56 84 LEU A C 1
ATOM 642 O O . LEU A 1 84 ? 18.275 1.717 -16.799 1.00 94.56 84 LEU A O 1
ATOM 646 N N . PHE A 1 85 ? 16.841 0.609 -15.467 1.00 97.06 85 PHE A N 1
ATOM 647 C CA . PHE A 1 85 ? 15.647 0.830 -16.282 1.00 97.06 85 PHE A CA 1
ATOM 648 C C . PHE A 1 85 ? 14.607 1.615 -15.486 1.00 97.06 85 PHE A C 1
ATOM 650 O O . PHE A 1 85 ? 14.121 1.144 -14.464 1.00 97.06 85 PHE A O 1
ATOM 657 N N . LEU A 1 86 ? 14.225 2.795 -15.967 1.00 97.56 86 LEU A N 1
ATOM 658 C CA . LEU A 1 86 ? 13.017 3.492 -15.531 1.00 97.56 86 LEU A CA 1
ATOM 659 C C . LEU A 1 86 ? 11.830 2.909 -16.283 1.00 97.56 86 LEU A C 1
ATOM 661 O O . LEU A 1 86 ? 11.727 3.100 -17.492 1.00 97.56 86 LEU A O 1
ATOM 665 N N . LEU A 1 87 ? 10.929 2.237 -15.578 1.00 98.56 87 LEU A N 1
ATOM 666 C CA . LEU A 1 87 ? 9.707 1.687 -16.147 1.00 98.56 87 LEU A CA 1
ATOM 667 C C . LEU A 1 87 ? 8.513 2.500 -15.648 1.00 98.56 87 LEU A C 1
ATOM 669 O O . LEU A 1 87 ? 8.268 2.562 -14.446 1.00 98.56 87 LEU A O 1
ATOM 673 N N . GLY A 1 88 ? 7.775 3.141 -16.547 1.00 97.31 88 GLY A N 1
ATOM 674 C CA . GLY A 1 88 ? 6.577 3.909 -16.200 1.00 97.31 88 GLY A CA 1
ATOM 675 C C . GLY A 1 88 ? 5.386 3.497 -17.048 1.00 97.31 88 GLY A C 1
ATOM 676 O O . GLY A 1 88 ? 5.558 3.167 -18.213 1.00 97.31 88 GLY A O 1
ATOM 677 N N . MET A 1 89 ? 4.177 3.530 -16.487 1.00 97.12 89 MET A N 1
ATOM 678 C CA . MET A 1 89 ? 2.933 3.275 -17.225 1.00 97.12 89 MET A CA 1
ATOM 679 C C . MET A 1 89 ? 2.018 4.489 -17.136 1.00 97.12 89 MET A C 1
ATOM 681 O O . MET A 1 89 ? 1.580 4.853 -16.044 1.00 97.12 89 MET A O 1
ATOM 685 N N . GLY A 1 90 ? 1.707 5.106 -18.273 1.00 95.81 90 GLY A N 1
ATOM 686 C CA . GLY A 1 90 ? 0.912 6.326 -18.281 1.00 95.81 90 GLY A CA 1
ATOM 687 C C . GLY A 1 90 ? 0.686 6.923 -19.670 1.00 95.81 90 GLY A C 1
ATOM 688 O O . GLY A 1 90 ? 1.055 6.333 -20.688 1.00 95.81 90 GLY A O 1
ATOM 689 N N . PRO A 1 91 ? 0.053 8.105 -19.736 1.00 95.69 91 PRO A N 1
ATOM 690 C CA . PRO A 1 91 ? -0.150 8.813 -20.993 1.00 95.69 91 PRO A CA 1
ATOM 691 C C . PRO A 1 91 ? 1.182 9.257 -21.615 1.00 95.69 91 PRO A C 1
ATOM 693 O O . PRO A 1 91 ? 2.161 9.506 -20.912 1.00 95.69 91 PRO A O 1
ATOM 696 N N . LEU A 1 92 ? 1.188 9.473 -22.934 1.00 95.88 92 LEU A N 1
ATOM 697 C CA . LEU A 1 92 ? 2.355 9.970 -23.682 1.00 95.88 92 LEU A CA 1
ATOM 698 C C . LEU A 1 92 ? 2.924 11.294 -23.142 1.00 95.88 92 LEU A C 1
ATOM 700 O O . LEU A 1 92 ? 4.094 11.600 -23.357 1.00 95.88 92 LEU A O 1
ATOM 704 N N . THR A 1 93 ? 2.133 12.071 -22.398 1.00 95.19 93 THR A N 1
ATOM 705 C CA . THR A 1 93 ? 2.600 13.292 -21.726 1.00 95.19 93 THR A CA 1
ATOM 706 C C . THR A 1 93 ? 3.690 13.032 -20.681 1.00 95.19 93 THR A C 1
ATOM 708 O O . THR A 1 93 ? 4.424 13.958 -20.340 1.00 95.19 93 THR A O 1
ATOM 711 N N . TRP A 1 94 ? 3.857 11.794 -20.202 1.00 95.56 94 TRP A N 1
ATOM 712 C CA . TRP A 1 94 ? 4.936 11.406 -19.283 1.00 95.56 94 TRP A CA 1
ATOM 713 C C . TRP A 1 94 ? 6.293 11.238 -19.967 1.00 95.56 94 TRP A C 1
ATOM 715 O O . TRP A 1 94 ? 7.317 11.216 -19.285 1.00 95.56 94 TRP A O 1
ATOM 725 N N . MET A 1 95 ? 6.326 11.178 -21.301 1.00 95.25 95 MET A N 1
ATOM 726 C CA . MET A 1 95 ? 7.557 11.000 -22.068 1.00 95.25 95 MET A CA 1
ATOM 727 C C . MET A 1 95 ? 8.598 12.077 -21.738 1.00 95.25 95 MET A C 1
ATOM 729 O O . MET A 1 95 ? 9.753 11.755 -21.478 1.00 95.25 95 MET A O 1
ATOM 733 N N . GLU A 1 96 ? 8.208 13.353 -21.695 1.00 94.75 96 GLU A N 1
ATOM 734 C CA . GLU A 1 96 ? 9.152 14.447 -21.434 1.00 94.75 96 GLU A CA 1
ATOM 735 C C . GLU A 1 96 ? 9.641 14.486 -19.966 1.00 94.75 96 GLU A C 1
ATOM 737 O O . GLU A 1 96 ? 10.851 14.600 -19.749 1.00 94.75 96 GLU A O 1
ATOM 742 N N . PRO A 1 97 ? 8.784 14.328 -18.935 1.00 94.69 97 PRO A N 1
ATOM 743 C CA . PRO A 1 97 ? 9.240 14.107 -17.560 1.00 94.69 97 PRO A CA 1
ATOM 744 C C . PRO A 1 97 ? 10.194 12.911 -17.400 1.00 94.69 97 PRO A C 1
ATOM 746 O O . PRO A 1 97 ? 11.262 13.064 -16.805 1.00 94.69 97 PRO A O 1
ATOM 749 N N . MET A 1 98 ? 9.882 11.747 -17.982 1.00 95.25 98 MET A N 1
ATOM 750 C CA . MET A 1 98 ? 10.765 10.569 -17.936 1.00 95.25 98 MET A CA 1
ATOM 751 C C . MET A 1 98 ? 12.093 10.823 -18.645 1.00 95.25 98 MET A C 1
ATOM 753 O O . MET A 1 98 ? 13.160 10.497 -18.120 1.00 95.25 98 MET A O 1
ATOM 757 N N . ARG A 1 99 ? 12.050 11.486 -19.802 1.00 94.62 99 ARG A N 1
ATOM 758 C CA . ARG A 1 99 ? 13.241 11.907 -20.537 1.00 94.62 99 ARG A CA 1
ATOM 759 C C . ARG A 1 99 ? 14.142 12.792 -19.680 1.00 94.62 99 ARG A C 1
ATOM 761 O O . ARG A 1 99 ? 15.358 12.609 -19.697 1.00 94.62 99 ARG A O 1
ATOM 768 N N . LYS A 1 100 ? 13.586 13.705 -18.881 1.00 93.50 100 LYS A N 1
ATOM 769 C CA . LYS A 1 100 ? 14.373 14.518 -17.939 1.00 93.50 100 LYS A CA 1
ATOM 770 C C . LYS A 1 100 ? 15.033 13.673 -16.850 1.00 93.50 100 LYS A C 1
ATOM 772 O O . LYS A 1 100 ? 16.177 13.965 -16.519 1.00 93.50 100 LYS A O 1
ATOM 777 N N . LEU A 1 101 ? 14.383 12.623 -16.343 1.00 94.56 101 LEU A N 1
ATOM 778 C CA . LEU A 1 101 ? 14.964 11.737 -15.322 1.00 94.56 101 LEU A CA 1
ATOM 779 C C . LEU A 1 101 ? 16.177 10.944 -15.828 1.00 94.56 101 LEU A C 1
ATOM 781 O O . LEU A 1 101 ? 17.098 10.694 -15.057 1.00 94.56 101 LEU A O 1
ATOM 785 N N . THR A 1 102 ? 16.255 10.628 -17.126 1.00 93.75 102 THR A N 1
ATOM 786 C CA . THR A 1 102 ? 17.434 9.936 -17.698 1.00 93.75 102 THR A CA 1
ATOM 787 C C . THR A 1 102 ? 18.752 10.701 -17.486 1.00 93.75 102 THR A C 1
ATOM 789 O O . THR A 1 102 ? 19.827 10.109 -17.452 1.00 93.75 102 THR A O 1
ATOM 792 N N . ARG A 1 103 ? 18.679 12.020 -17.254 1.00 93.31 103 ARG A N 1
ATOM 793 C CA . ARG A 1 103 ? 19.820 12.897 -16.942 1.00 93.31 103 ARG A CA 1
ATOM 794 C C . ARG A 1 103 ? 20.488 12.617 -15.594 1.00 93.31 103 ARG A C 1
ATOM 796 O O . ARG A 1 103 ? 21.526 13.221 -15.313 1.00 93.31 103 ARG A O 1
ATOM 803 N N . LEU A 1 104 ? 19.873 11.801 -14.741 1.00 91.62 104 LEU A N 1
ATOM 804 C CA . LEU A 1 104 ? 20.376 11.474 -13.407 1.00 91.62 104 LEU A CA 1
ATOM 805 C C . LEU A 1 104 ? 21.457 10.382 -13.446 1.00 91.62 104 LEU A C 1
ATOM 807 O O . LEU A 1 104 ? 22.314 10.346 -12.565 1.00 91.62 104 LEU A O 1
ATOM 811 N N . GLY A 1 105 ? 21.487 9.560 -14.502 1.00 78.31 105 GLY A N 1
ATOM 812 C CA . GLY A 1 105 ? 22.459 8.481 -14.717 1.00 78.31 105 GLY A CA 1
ATOM 813 C C . GLY A 1 105 ? 23.849 8.956 -15.163 1.00 78.31 105 GLY A C 1
ATOM 814 O O . GLY A 1 105 ? 24.398 8.449 -16.132 1.00 78.31 105 GLY A O 1
ATOM 815 N N . ASN A 1 106 ? 24.449 9.947 -14.497 1.00 70.50 106 ASN A N 1
ATOM 816 C CA . ASN A 1 106 ? 25.740 10.526 -14.922 1.00 70.50 106 ASN A CA 1
ATOM 817 C C . ASN A 1 106 ? 26.887 9.505 -14.988 1.00 70.50 106 ASN A C 1
ATOM 819 O O . ASN A 1 106 ? 27.829 9.678 -15.761 1.00 70.50 106 ASN A O 1
ATOM 823 N N . SER A 1 107 ? 26.808 8.466 -14.158 1.00 67.31 107 SER A N 1
ATOM 824 C CA . SER A 1 107 ? 27.842 7.443 -14.001 1.00 67.31 107 SER A CA 1
ATOM 825 C C . SER A 1 107 ? 27.357 6.037 -14.364 1.00 67.31 107 SER A C 1
ATOM 827 O O . SER A 1 107 ? 28.155 5.103 -14.281 1.00 67.31 107 SER A O 1
ATOM 829 N N . VAL A 1 108 ? 26.086 5.883 -14.748 1.00 78.44 108 VAL A N 1
ATOM 830 C CA . VAL A 1 108 ? 25.379 4.600 -14.870 1.00 78.44 108 VAL A CA 1
ATOM 831 C C . VAL A 1 108 ? 24.448 4.660 -16.074 1.00 78.44 108 VAL A C 1
ATOM 833 O O . VAL A 1 108 ? 23.800 5.679 -16.304 1.00 78.44 108 VAL A O 1
ATOM 836 N N . GLN A 1 109 ? 24.360 3.580 -16.844 1.00 82.19 109 GLN A N 1
ATOM 837 C CA . GLN A 1 109 ? 23.449 3.525 -17.978 1.00 82.19 109 GLN A CA 1
ATOM 838 C C . GLN A 1 109 ? 21.994 3.497 -17.493 1.00 82.19 109 GLN A C 1
ATOM 840 O O . GLN A 1 109 ? 21.549 2.509 -16.919 1.00 82.19 109 GLN A O 1
ATOM 845 N N . LEU A 1 110 ? 21.267 4.595 -17.721 1.00 91.50 110 LEU A N 1
ATOM 846 C CA . LEU A 1 110 ? 19.867 4.765 -17.332 1.00 91.50 110 LEU A CA 1
ATOM 847 C C . LEU A 1 110 ? 18.978 4.810 -18.578 1.00 91.50 110 LEU A C 1
ATOM 849 O O . LEU A 1 110 ? 18.961 5.802 -19.311 1.00 91.50 110 LEU A O 1
ATOM 853 N N . ARG A 1 111 ? 18.246 3.724 -18.817 1.00 94.31 111 ARG A N 1
ATOM 854 C CA . ARG A 1 111 ? 17.270 3.578 -19.905 1.00 94.31 111 ARG A CA 1
ATOM 855 C C . ARG A 1 111 ? 15.877 3.916 -19.381 1.00 94.31 111 ARG A C 1
ATOM 857 O O . ARG A 1 111 ? 15.598 3.706 -18.205 1.00 94.31 111 ARG A O 1
ATOM 864 N N . ALA A 1 112 ? 15.003 4.441 -20.232 1.00 96.88 112 ALA A N 1
ATOM 865 C CA . ALA A 1 112 ? 13.624 4.750 -19.864 1.00 96.88 112 ALA A CA 1
ATOM 866 C C . ALA A 1 112 ? 12.645 4.077 -20.824 1.00 96.88 112 ALA A C 1
ATOM 868 O O . ALA A 1 112 ? 12.789 4.209 -22.037 1.00 96.88 112 ALA A O 1
ATOM 869 N N . VAL A 1 113 ? 11.652 3.397 -20.257 1.00 98.38 113 VAL A N 1
ATOM 870 C CA . VAL A 1 113 ? 10.599 2.655 -20.948 1.00 98.38 113 VAL A CA 1
ATOM 871 C C . VAL A 1 113 ? 9.248 3.155 -20.440 1.00 98.38 113 VAL A C 1
ATOM 873 O O . VAL A 1 113 ? 8.918 3.011 -19.262 1.00 98.38 113 VAL A O 1
ATOM 876 N N . LEU A 1 114 ? 8.467 3.758 -21.330 1.00 98.56 114 LEU A N 1
ATOM 877 C CA . LEU A 1 114 ? 7.113 4.233 -21.080 1.00 98.56 114 LEU A CA 1
ATOM 878 C C . LEU A 1 114 ? 6.106 3.273 -21.719 1.00 98.56 114 LEU A C 1
ATOM 880 O O . LEU A 1 114 ? 6.034 3.146 -22.936 1.00 98.56 114 LEU A O 1
ATOM 884 N N . LEU A 1 115 ? 5.276 2.642 -20.902 1.00 98.56 115 LEU A N 1
ATOM 885 C CA . LEU A 1 115 ? 4.133 1.859 -21.348 1.00 98.56 115 LEU A CA 1
ATOM 886 C C . LEU A 1 115 ? 2.969 2.817 -21.603 1.00 98.56 115 LEU A C 1
ATOM 888 O O . LEU A 1 115 ? 2.472 3.453 -20.667 1.00 98.56 115 LEU A O 1
ATOM 892 N N . SER A 1 116 ? 2.551 2.944 -22.861 1.00 97.81 116 SER A N 1
ATOM 893 C CA . SER A 1 116 ? 1.484 3.866 -23.255 1.00 97.81 116 SER A CA 1
ATOM 894 C C . SER A 1 116 ? 0.617 3.261 -24.350 1.00 97.81 116 SER A C 1
ATOM 896 O O . SER A 1 116 ? 1.046 3.096 -25.488 1.00 97.81 116 SER A O 1
ATOM 898 N N . ASP A 1 117 ? -0.619 2.942 -23.985 1.00 97.62 117 ASP A N 1
ATOM 899 C CA . ASP A 1 117 ? -1.642 2.397 -24.869 1.00 97.62 117 ASP A CA 1
ATOM 900 C C . ASP A 1 117 ? -3.020 2.817 -24.337 1.00 97.62 117 ASP A C 1
ATOM 902 O O . ASP A 1 117 ? -3.202 2.965 -23.122 1.00 97.62 117 ASP A O 1
ATOM 906 N N . ALA A 1 118 ? -3.994 3.013 -25.226 1.00 95.81 118 ALA A N 1
ATOM 907 C CA . ALA A 1 118 ? -5.368 3.312 -24.827 1.00 95.81 118 ALA A CA 1
ATOM 908 C C . ALA A 1 118 ? -5.971 2.161 -24.004 1.00 95.81 118 ALA A C 1
ATOM 910 O O . ALA A 1 118 ? -6.707 2.414 -23.047 1.00 95.81 118 ALA A O 1
ATOM 911 N N . ASP A 1 119 ? -5.581 0.920 -24.307 1.00 96.38 119 ASP A N 1
ATOM 912 C CA . ASP A 1 119 ? -6.052 -0.281 -23.615 1.00 96.38 119 ASP A CA 1
ATOM 913 C C . ASP A 1 119 ? -5.535 -0.377 -22.168 1.00 96.38 119 ASP A C 1
ATOM 915 O O . ASP A 1 119 ? -6.038 -1.182 -21.392 1.00 96.38 119 ASP A O 1
ATOM 919 N N . PHE A 1 120 ? -4.561 0.444 -21.754 1.00 97.62 120 PHE A N 1
ATOM 920 C CA . PHE A 1 120 ? -4.065 0.475 -20.368 1.00 97.62 120 PHE A CA 1
ATOM 921 C C . PHE A 1 120 ? -4.890 1.397 -19.455 1.00 97.62 120 PHE A C 1
ATOM 923 O O . PHE A 1 120 ? -4.729 1.377 -18.229 1.00 97.62 120 PHE A O 1
ATOM 930 N N . ALA A 1 121 ? -5.778 2.220 -20.020 1.00 94.81 121 ALA A N 1
ATOM 931 C CA . ALA A 1 121 ? -6.531 3.217 -19.271 1.00 94.81 121 ALA A CA 1
ATOM 932 C C . ALA A 1 121 ? -7.570 2.592 -18.318 1.00 94.81 121 ALA A C 1
ATOM 934 O O . ALA A 1 121 ? -8.288 1.645 -18.650 1.00 94.81 121 ALA A O 1
ATOM 935 N N . GLY A 1 122 ? -7.674 3.159 -17.112 1.00 93.31 122 GLY A N 1
ATOM 936 C CA . GLY A 1 122 ? -8.597 2.678 -16.076 1.00 93.31 122 GLY A CA 1
ATOM 937 C C . GLY A 1 122 ? -8.187 1.346 -15.435 1.00 93.31 122 GLY A C 1
ATOM 938 O O . GLY A 1 122 ? -9.028 0.683 -14.829 1.00 93.31 122 GLY A O 1
ATOM 939 N N . SER A 1 123 ? -6.914 0.955 -15.574 1.00 96.25 123 SER A N 1
ATOM 940 C CA . SER A 1 123 ? -6.347 -0.189 -14.856 1.00 96.25 123 SER A CA 1
ATOM 941 C C . SER A 1 123 ? -6.493 0.001 -13.345 1.00 96.25 123 SER A C 1
ATOM 943 O O . SER A 1 123 ? -6.127 1.049 -12.807 1.00 96.25 123 SER A O 1
ATOM 945 N N . ASP A 1 124 ? -6.986 -1.025 -12.663 1.00 96.31 124 ASP A N 1
ATOM 946 C CA . ASP A 1 124 ? -6.801 -1.182 -11.229 1.00 96.31 124 ASP A CA 1
ATOM 947 C C . ASP A 1 124 ? -5.398 -1.725 -10.928 1.00 96.31 124 ASP A C 1
ATOM 949 O O . ASP A 1 124 ? -4.521 -1.737 -11.801 1.00 96.31 124 ASP A O 1
ATOM 953 N N . THR A 1 125 ? -5.138 -2.115 -9.679 1.00 97.38 125 THR A N 1
ATOM 954 C CA . THR A 1 125 ? -3.801 -2.566 -9.284 1.00 97.38 125 THR A CA 1
ATOM 955 C C . THR A 1 125 ? -3.410 -3.845 -10.001 1.00 97.38 125 THR A C 1
ATOM 957 O O . THR A 1 125 ? -2.351 -3.853 -10.621 1.00 97.38 125 THR A O 1
ATOM 960 N N . LEU A 1 126 ? -4.284 -4.854 -10.062 1.00 98.12 126 LEU A N 1
ATOM 961 C CA . LEU A 1 126 ? -3.946 -6.123 -10.701 1.00 98.12 126 LEU A CA 1
ATOM 962 C C . LEU A 1 126 ? -3.694 -5.963 -12.203 1.00 98.12 126 LEU A C 1
ATOM 964 O O . LEU A 1 126 ? -2.718 -6.513 -12.721 1.00 98.12 126 LEU A O 1
ATOM 968 N N . ALA A 1 127 ? -4.535 -5.203 -12.911 1.00 98.12 127 ALA A N 1
ATOM 969 C CA . ALA A 1 127 ? -4.315 -4.906 -14.328 1.00 98.12 127 ALA A CA 1
ATOM 970 C C . ALA A 1 127 ? -2.991 -4.147 -14.543 1.00 98.12 127 ALA A C 1
ATOM 972 O O . ALA A 1 127 ? -2.199 -4.505 -15.418 1.00 98.12 127 ALA A O 1
ATOM 973 N N . THR A 1 128 ? -2.700 -3.159 -13.689 1.00 98.31 128 THR A N 1
ATOM 974 C CA . THR A 1 128 ? -1.427 -2.416 -13.707 1.00 98.31 128 THR A CA 1
ATOM 975 C C . THR A 1 128 ? -0.237 -3.356 -13.507 1.00 98.31 128 THR A C 1
ATOM 977 O O . THR A 1 128 ? 0.720 -3.327 -14.281 1.00 98.31 128 THR A O 1
ATOM 980 N N . SER A 1 129 ? -0.303 -4.229 -12.503 1.00 98.50 129 SER A N 1
ATOM 981 C CA . SER A 1 129 ? 0.752 -5.180 -12.157 1.00 98.50 129 SER A CA 1
ATOM 982 C C . SER A 1 129 ? 0.982 -6.212 -13.262 1.00 98.50 129 SER A C 1
ATOM 984 O O . SER A 1 129 ? 2.130 -6.545 -13.547 1.00 98.50 129 SER A O 1
ATOM 986 N N . ARG A 1 130 ? -0.072 -6.667 -13.956 1.00 98.56 130 ARG A N 1
ATOM 987 C CA . ARG A 1 130 ? 0.034 -7.554 -15.133 1.00 98.56 130 ARG A CA 1
ATOM 988 C C . ARG A 1 130 ? 0.758 -6.883 -16.299 1.00 98.56 130 ARG A C 1
ATOM 990 O O . ARG A 1 130 ? 1.633 -7.505 -16.903 1.00 98.56 130 ARG A O 1
ATOM 997 N N . ILE A 1 131 ? 0.431 -5.624 -16.591 1.00 98.69 131 ILE A N 1
ATOM 998 C CA . ILE A 1 131 ? 1.089 -4.839 -17.647 1.00 98.69 131 ILE A CA 1
ATOM 999 C C . ILE A 1 131 ? 2.569 -4.607 -17.300 1.00 98.69 131 ILE A C 1
ATOM 1001 O O . ILE A 1 131 ? 3.443 -4.849 -18.136 1.00 98.69 131 ILE A O 1
ATOM 1005 N N . LEU A 1 132 ? 2.870 -4.216 -16.056 1.00 98.69 132 LEU A N 1
ATOM 1006 C CA . LEU A 1 132 ? 4.248 -4.053 -15.580 1.00 98.69 132 LEU A CA 1
ATOM 1007 C C . LEU A 1 132 ? 5.027 -5.374 -15.616 1.00 98.69 132 LEU A C 1
ATOM 1009 O O . LEU A 1 132 ? 6.166 -5.386 -16.073 1.00 98.69 132 LEU A O 1
ATOM 1013 N N . ALA A 1 133 ? 4.420 -6.494 -15.214 1.00 98.62 133 ALA A N 1
ATOM 1014 C CA . ALA A 1 133 ? 5.049 -7.812 -15.278 1.00 98.62 133 ALA A CA 1
ATOM 1015 C C . ALA A 1 133 ? 5.387 -8.215 -16.724 1.00 98.62 133 ALA A C 1
ATOM 1017 O O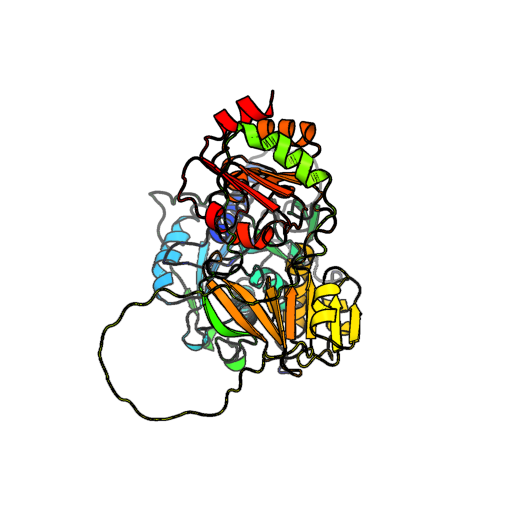 . ALA A 1 133 ? 6.475 -8.734 -16.978 1.00 98.62 133 ALA A O 1
ATOM 1018 N N . ALA A 1 134 ? 4.496 -7.941 -17.684 1.00 98.44 134 ALA A N 1
ATOM 1019 C CA . ALA A 1 134 ? 4.760 -8.179 -19.105 1.00 98.44 134 ALA A CA 1
ATOM 1020 C C . ALA A 1 134 ? 5.937 -7.330 -19.618 1.00 98.44 134 ALA A C 1
ATOM 1022 O O . ALA A 1 134 ? 6.813 -7.842 -20.316 1.00 98.44 134 ALA A O 1
ATOM 1023 N N . ALA A 1 135 ? 6.005 -6.058 -19.218 1.00 98.50 135 ALA A N 1
ATOM 1024 C CA . ALA A 1 135 ? 7.117 -5.179 -19.563 1.00 98.50 135 ALA A CA 1
ATOM 1025 C C . ALA A 1 135 ? 8.443 -5.620 -18.935 1.00 98.50 135 ALA A C 1
ATOM 1027 O O . ALA A 1 135 ? 9.453 -5.667 -19.635 1.00 98.50 135 ALA A O 1
ATOM 1028 N N . VAL A 1 136 ? 8.441 -6.015 -17.658 1.00 98.38 136 VAL A N 1
ATOM 1029 C CA . VAL A 1 136 ? 9.621 -6.586 -16.996 1.00 98.38 136 VAL A CA 1
ATOM 1030 C C . VAL A 1 136 ? 10.110 -7.806 -17.769 1.00 98.38 136 VAL A C 1
ATOM 1032 O O . VAL A 1 136 ? 11.269 -7.840 -18.160 1.00 98.38 136 VAL A O 1
ATOM 1035 N N . ARG A 1 137 ? 9.238 -8.768 -18.094 1.00 97.31 137 ARG A N 1
ATOM 1036 C CA . ARG A 1 137 ? 9.632 -9.964 -18.861 1.00 97.31 137 ARG A CA 1
ATOM 1037 C C . ARG A 1 137 ? 10.184 -9.631 -20.247 1.00 97.31 137 ARG A C 1
ATOM 1039 O O . ARG A 1 137 ? 11.100 -10.308 -20.711 1.00 97.31 137 ARG A O 1
ATOM 1046 N N . LYS A 1 138 ? 9.652 -8.600 -20.914 1.00 96.81 138 LYS A N 1
ATOM 1047 C CA . LYS A 1 138 ? 10.191 -8.118 -22.194 1.00 96.81 138 LYS A CA 1
ATOM 1048 C C . LYS A 1 138 ? 11.603 -7.554 -22.022 1.00 96.81 138 LYS A C 1
ATOM 1050 O O . LYS A 1 138 ? 12.490 -7.966 -22.765 1.00 96.81 138 LYS A O 1
ATOM 1055 N N . ILE A 1 139 ? 11.817 -6.693 -21.023 1.00 95.25 139 ILE A N 1
ATOM 1056 C CA . ILE A 1 139 ? 13.146 -6.168 -20.674 1.00 95.25 139 ILE A CA 1
ATOM 1057 C C . ILE A 1 139 ? 14.097 -7.331 -20.367 1.00 95.25 139 ILE A C 1
ATOM 1059 O O . ILE A 1 139 ? 15.193 -7.387 -20.914 1.00 95.25 139 ILE A O 1
ATOM 1063 N N . GLU A 1 140 ? 13.668 -8.315 -19.576 1.00 94.88 140 GLU A N 1
ATOM 1064 C CA . GLU A 1 140 ? 14.506 -9.464 -19.222 1.00 94.88 140 GLU A CA 1
ATOM 1065 C C . GLU A 1 140 ? 14.869 -10.351 -20.412 1.00 94.88 140 GLU A C 1
ATOM 1067 O O . GLU A 1 140 ? 15.965 -10.911 -20.464 1.00 94.88 140 GLU A O 1
ATOM 1072 N N . LYS A 1 141 ? 13.962 -10.482 -21.382 1.00 93.69 141 LYS A N 1
ATOM 1073 C CA . LYS A 1 141 ? 14.207 -11.227 -22.620 1.00 93.69 141 LYS A CA 1
ATOM 1074 C C . LYS A 1 141 ? 15.261 -10.551 -23.499 1.00 93.69 141 LYS A C 1
ATOM 1076 O O . LYS A 1 141 ? 15.988 -11.254 -24.196 1.00 93.69 141 LYS A O 1
ATOM 1081 N N . GLU A 1 142 ? 15.310 -9.224 -23.495 1.00 92.50 142 GLU A N 1
ATOM 1082 C CA . GLU A 1 142 ? 16.198 -8.435 -24.353 1.00 92.50 142 GLU A CA 1
ATOM 1083 C C . GLU A 1 142 ? 17.554 -8.149 -23.697 1.00 92.50 142 GLU A C 1
ATOM 1085 O O . GLU A 1 142 ? 18.588 -8.279 -24.347 1.00 92.50 142 GLU A O 1
ATOM 1090 N N . TYR A 1 143 ? 17.551 -7.821 -22.405 1.00 90.62 143 TYR A N 1
ATOM 1091 C CA . TYR A 1 143 ? 18.730 -7.345 -21.681 1.00 90.62 143 TYR A CA 1
ATOM 1092 C C . TYR A 1 143 ? 19.271 -8.359 -20.667 1.00 90.62 143 TYR A C 1
ATOM 1094 O O . TYR A 1 143 ? 20.426 -8.256 -20.269 1.00 90.62 143 TYR A O 1
ATOM 1102 N N . GLY A 1 144 ? 18.487 -9.369 -20.279 1.00 90.62 144 GLY A N 1
ATOM 1103 C CA . GLY A 1 144 ? 18.824 -10.329 -19.225 1.00 90.62 144 GLY A CA 1
ATOM 1104 C C . GLY A 1 144 ? 18.057 -10.074 -17.920 1.00 90.62 144 GLY A C 1
ATOM 1105 O O . GLY A 1 144 ? 17.440 -9.022 -17.759 1.00 90.62 144 GLY A O 1
ATOM 1106 N N . PRO A 1 145 ? 18.068 -11.032 -16.973 1.00 91.62 145 PRO A N 1
ATOM 1107 C CA . PRO A 1 145 ? 17.235 -10.970 -15.774 1.00 91.62 145 PRO A CA 1
ATOM 1108 C C . PRO A 1 145 ? 17.561 -9.746 -14.912 1.00 91.62 145 PRO A C 1
ATOM 1110 O O . PRO A 1 145 ? 18.728 -9.353 -14.805 1.00 91.62 145 PRO A O 1
ATOM 1113 N N . ALA A 1 146 ? 16.529 -9.180 -14.289 1.00 93.94 146 ALA A N 1
ATOM 1114 C CA . ALA A 1 146 ? 16.666 -8.137 -13.282 1.00 93.94 146 ALA A CA 1
ATOM 1115 C C . ALA A 1 146 ? 16.984 -8.759 -11.917 1.00 93.94 146 ALA A C 1
ATOM 1117 O O . ALA A 1 146 ? 16.262 -9.648 -11.456 1.00 93.94 146 ALA A O 1
ATOM 1118 N N . ASP A 1 147 ? 18.032 -8.266 -11.257 1.00 95.12 147 ASP A N 1
ATOM 1119 C CA . ASP A 1 147 ? 18.397 -8.670 -9.895 1.00 95.12 147 ASP A CA 1
ATOM 1120 C C . ASP A 1 147 ? 17.484 -7.997 -8.871 1.00 95.12 147 ASP A C 1
ATOM 1122 O O . ASP A 1 147 ? 17.063 -8.607 -7.890 1.00 95.12 147 ASP A O 1
ATOM 1126 N N . TRP A 1 148 ? 17.127 -6.738 -9.120 1.00 97.38 148 TRP A N 1
ATOM 1127 C CA . TRP A 1 148 ? 16.225 -6.004 -8.247 1.00 97.38 148 TRP A CA 1
ATOM 1128 C C . TRP A 1 148 ? 15.180 -5.233 -9.034 1.00 97.38 148 TRP A C 1
ATOM 1130 O O . TRP A 1 148 ? 15.462 -4.616 -10.062 1.00 97.38 148 TRP A O 1
ATOM 1140 N N . ILE A 1 149 ? 13.963 -5.225 -8.504 1.00 98.56 149 ILE A N 1
ATOM 1141 C CA . ILE A 1 149 ? 12.883 -4.377 -8.994 1.00 98.56 149 ILE A CA 1
ATOM 1142 C C . ILE A 1 149 ? 12.476 -3.457 -7.854 1.00 98.56 149 ILE A C 1
ATOM 1144 O O . ILE A 1 149 ? 11.936 -3.904 -6.847 1.00 98.56 149 ILE A O 1
ATOM 1148 N N . PHE A 1 150 ? 12.756 -2.169 -7.986 1.00 98.62 150 PHE A N 1
ATOM 1149 C CA . PHE A 1 150 ? 12.410 -1.171 -6.988 1.00 98.62 150 PHE A CA 1
ATOM 1150 C C . PHE A 1 150 ? 11.078 -0.522 -7.349 1.00 98.62 150 PHE A C 1
ATOM 1152 O O . PHE A 1 150 ? 10.855 -0.082 -8.475 1.00 98.62 150 PHE A O 1
ATOM 1159 N N . CYS A 1 151 ? 10.186 -0.445 -6.375 1.00 98.50 151 CYS A N 1
ATOM 1160 C CA . CYS A 1 151 ? 8.950 0.321 -6.435 1.00 98.50 151 CYS A CA 1
ATOM 1161 C C . CYS A 1 151 ? 8.960 1.319 -5.281 1.00 98.50 151 CYS A C 1
ATOM 1163 O O . CYS A 1 151 ? 9.471 1.011 -4.202 1.00 98.50 151 CYS A O 1
ATOM 1165 N N . GLY A 1 152 ? 8.346 2.488 -5.443 1.00 96.44 152 GLY A N 1
ATOM 1166 C CA . GLY A 1 152 ? 7.918 3.225 -4.263 1.00 96.44 152 GLY A CA 1
ATOM 1167 C C . GLY A 1 152 ? 6.888 2.404 -3.483 1.00 96.44 152 GLY A C 1
ATOM 1168 O O . GLY A 1 152 ? 6.113 1.647 -4.070 1.00 96.44 152 GLY A O 1
ATOM 1169 N N . ARG A 1 153 ? 6.855 2.549 -2.155 1.00 93.00 153 ARG A N 1
ATOM 1170 C CA . ARG A 1 153 ? 5.889 1.849 -1.290 1.00 93.00 153 ARG A CA 1
ATOM 1171 C C . ARG A 1 153 ? 4.452 1.926 -1.795 1.00 93.00 153 ARG A C 1
ATOM 1173 O O . ARG A 1 153 ? 3.720 0.945 -1.774 1.00 93.00 153 ARG A O 1
ATOM 1180 N N . GLN A 1 154 ? 4.033 3.121 -2.187 1.00 88.81 154 GLN A N 1
ATOM 1181 C CA . GLN A 1 154 ? 2.719 3.364 -2.754 1.00 88.81 154 GLN A CA 1
ATOM 1182 C C . GLN A 1 154 ? 2.728 4.654 -3.559 1.00 88.81 154 GLN A C 1
ATOM 1184 O O . GLN A 1 154 ? 3.638 5.479 -3.447 1.00 88.81 154 GLN A O 1
ATOM 1189 N N . THR A 1 155 ? 1.632 4.884 -4.267 1.00 88.88 155 THR A N 1
ATOM 1190 C CA . THR A 1 155 ? 1.352 6.153 -4.926 1.00 88.88 155 THR A CA 1
ATOM 1191 C C . THR A 1 155 ? 0.468 7.018 -4.026 1.00 88.88 155 THR A C 1
ATOM 1193 O O . THR A 1 155 ? -0.386 6.502 -3.301 1.00 88.88 155 THR A O 1
ATOM 1196 N N . ILE A 1 156 ? 0.672 8.336 -4.031 1.00 79.44 156 ILE A N 1
ATOM 1197 C CA . ILE A 1 156 ? -0.085 9.260 -3.159 1.00 79.44 156 ILE A CA 1
ATOM 1198 C C . ILE A 1 156 ? -1.530 9.515 -3.624 1.00 79.44 156 ILE A C 1
ATOM 1200 O O . ILE A 1 156 ? -2.337 10.037 -2.863 1.00 79.44 156 ILE A O 1
ATOM 1204 N N . ASP A 1 157 ? -1.868 9.153 -4.861 1.00 78.56 157 ASP A N 1
ATOM 1205 C CA . ASP A 1 157 ? -3.212 9.308 -5.426 1.00 78.56 157 ASP A CA 1
ATOM 1206 C C . ASP A 1 157 ? -4.119 8.102 -5.128 1.00 78.56 157 ASP A C 1
ATOM 1208 O O . ASP A 1 157 ? -5.279 8.270 -4.744 1.00 78.56 157 ASP A O 1
ATOM 1212 N N . GLY A 1 158 ? -3.572 6.896 -5.300 1.00 78.44 158 GLY A N 1
ATOM 1213 C CA . GLY A 1 158 ? -4.262 5.623 -5.119 1.00 78.44 158 GLY A CA 1
ATOM 1214 C C . GLY A 1 158 ? -4.177 5.082 -3.696 1.00 78.44 158 GLY A C 1
ATOM 1215 O O . GLY A 1 158 ? -5.137 4.483 -3.233 1.00 78.44 158 GLY A O 1
ATOM 1216 N N . ASP A 1 159 ? -3.066 5.304 -2.985 1.00 82.94 159 ASP A N 1
ATOM 1217 C CA . ASP A 1 159 ? -2.885 4.889 -1.584 1.00 82.94 159 ASP A CA 1
ATOM 1218 C C . ASP A 1 159 ? -3.271 3.411 -1.337 1.00 82.94 159 ASP A C 1
ATOM 1220 O O . ASP A 1 159 ? -4.054 3.080 -0.446 1.00 82.94 159 ASP A O 1
ATOM 1224 N N . THR A 1 160 ? -2.826 2.518 -2.230 1.00 89.81 160 THR A N 1
ATOM 1225 C CA . THR A 1 160 ? -3.149 1.081 -2.162 1.00 89.81 160 THR A CA 1
ATOM 1226 C C . THR A 1 160 ? -1.992 0.234 -1.642 1.00 89.81 160 THR A C 1
ATOM 1228 O O . THR A 1 160 ? -2.224 -0.726 -0.919 1.00 89.81 160 THR A O 1
ATOM 1231 N N . ALA A 1 161 ? -0.752 0.588 -2.004 1.00 92.31 161 ALA A N 1
ATOM 1232 C CA . ALA A 1 161 ? 0.461 -0.197 -1.742 1.00 92.31 161 ALA A CA 1
ATOM 1233 C C . ALA A 1 161 ? 0.436 -1.638 -2.314 1.00 92.31 161 ALA A C 1
ATOM 1235 O O . ALA A 1 161 ? 1.164 -2.503 -1.841 1.00 92.31 161 ALA A O 1
ATOM 1236 N N . GLN A 1 162 ? -0.385 -1.901 -3.340 1.00 97.25 162 GLN A N 1
ATOM 1237 C CA . GLN A 1 162 ? -0.627 -3.257 -3.867 1.00 97.25 162 GLN A CA 1
ATOM 1238 C C . GLN A 1 162 ? 0.264 -3.648 -5.055 1.00 97.25 162 GLN A C 1
ATOM 1240 O O . GLN A 1 162 ? 0.629 -4.812 -5.180 1.00 97.25 162 GLN A O 1
ATOM 1245 N N . VAL A 1 163 ? 0.645 -2.688 -5.909 1.00 98.25 163 VAL A N 1
ATOM 1246 C CA . VAL A 1 163 ? 1.299 -2.981 -7.202 1.00 98.25 163 VAL A CA 1
ATOM 1247 C C . VAL A 1 163 ? 2.653 -3.676 -7.039 1.00 98.25 163 VAL A C 1
ATOM 1249 O O . VAL A 1 163 ? 2.941 -4.627 -7.752 1.00 98.25 163 VAL A O 1
ATOM 1252 N N . GLY A 1 164 ? 3.486 -3.244 -6.086 1.00 98.19 164 GLY A N 1
ATOM 1253 C CA . GLY A 1 164 ? 4.775 -3.895 -5.818 1.00 98.19 164 GLY A CA 1
ATOM 1254 C C . GLY A 1 164 ? 4.620 -5.360 -5.377 1.00 98.19 164 GLY A C 1
ATOM 1255 O O . GLY A 1 164 ? 5.210 -6.241 -6.005 1.00 98.19 164 GLY A O 1
ATOM 1256 N N . PRO A 1 165 ? 3.809 -5.652 -4.342 1.00 98.50 165 PRO A N 1
ATOM 1257 C CA . PRO A 1 165 ? 3.547 -7.028 -3.927 1.00 98.50 165 PRO A CA 1
ATOM 1258 C C . PRO A 1 165 ? 2.885 -7.900 -5.009 1.00 98.50 165 PRO A C 1
ATOM 1260 O O . PRO A 1 165 ? 3.313 -9.033 -5.219 1.00 98.50 165 PRO A O 1
ATOM 1263 N N . GLU A 1 166 ? 1.896 -7.381 -5.742 1.00 98.75 166 GLU A N 1
ATOM 1264 C CA . GLU A 1 166 ? 1.281 -8.092 -6.876 1.00 98.75 166 GLU A CA 1
ATOM 1265 C C . GLU A 1 166 ? 2.311 -8.405 -7.971 1.00 98.75 166 GLU A C 1
ATOM 1267 O O . GLU A 1 166 ? 2.355 -9.526 -8.476 1.00 98.75 166 GLU A O 1
ATOM 1272 N N . LEU A 1 167 ? 3.176 -7.444 -8.314 1.00 98.50 167 LEU A N 1
ATOM 1273 C CA . LEU A 1 167 ? 4.250 -7.628 -9.289 1.00 98.50 167 LEU A CA 1
ATOM 1274 C C . LEU A 1 167 ? 5.218 -8.739 -8.860 1.00 98.50 167 LEU A C 1
ATOM 1276 O O . LEU A 1 167 ? 5.608 -9.552 -9.696 1.00 98.50 167 LEU A O 1
ATOM 1280 N N . ALA A 1 168 ? 5.569 -8.815 -7.573 1.00 98.44 168 ALA A N 1
ATOM 1281 C CA . ALA A 1 168 ? 6.428 -9.875 -7.042 1.00 98.44 168 ALA A CA 1
ATOM 1282 C C . ALA A 1 168 ? 5.806 -11.267 -7.225 1.00 98.44 168 ALA A C 1
ATOM 1284 O O . ALA A 1 168 ? 6.479 -12.184 -7.696 1.00 98.44 168 ALA A O 1
ATOM 1285 N N . ALA A 1 169 ? 4.510 -11.400 -6.921 1.00 98.25 169 ALA A N 1
ATOM 1286 C CA . ALA A 1 169 ? 3.765 -12.643 -7.110 1.00 98.25 169 ALA A CA 1
ATOM 1287 C C . ALA A 1 169 ? 3.640 -13.027 -8.595 1.00 98.25 169 ALA A C 1
ATOM 1289 O O . ALA A 1 169 ? 3.916 -14.167 -8.955 1.00 98.25 169 ALA A O 1
ATOM 1290 N N . LEU A 1 170 ? 3.302 -12.078 -9.477 1.00 98.31 170 LEU A N 1
ATOM 1291 C CA . LEU A 1 170 ? 3.189 -12.324 -10.924 1.00 98.31 170 LEU A CA 1
ATOM 1292 C C . LEU A 1 170 ? 4.529 -12.696 -11.573 1.00 98.31 170 LEU A C 1
ATOM 1294 O O . LEU A 1 170 ? 4.561 -13.400 -12.584 1.00 98.31 170 LEU A O 1
ATOM 1298 N N . LEU A 1 171 ? 5.639 -12.196 -11.033 1.00 97.75 171 LEU A N 1
ATOM 1299 C CA . LEU A 1 171 ? 6.990 -12.520 -11.489 1.00 97.75 171 LEU A CA 1
ATOM 1300 C C . LEU A 1 171 ? 7.606 -13.722 -10.762 1.00 97.75 171 LEU A C 1
ATOM 1302 O O . LEU A 1 171 ? 8.744 -14.061 -11.087 1.00 97.75 171 LEU A O 1
ATOM 1306 N N . GLU A 1 172 ? 6.890 -14.336 -9.816 1.00 96.50 172 GLU A N 1
ATOM 1307 C CA . GLU A 1 172 ? 7.336 -15.487 -9.020 1.00 96.50 172 GLU A CA 1
ATOM 1308 C C . GLU A 1 172 ? 8.706 -15.258 -8.353 1.00 96.50 172 GLU A C 1
ATOM 1310 O O . GLU A 1 172 ? 9.610 -16.090 -8.433 1.00 96.50 172 GLU A O 1
ATOM 1315 N N . ILE A 1 173 ? 8.882 -14.096 -7.714 1.00 96.12 173 ILE A N 1
ATOM 1316 C CA . ILE A 1 173 ? 10.116 -13.732 -7.000 1.00 96.12 173 ILE A CA 1
ATOM 1317 C C . ILE A 1 173 ? 9.874 -13.184 -5.601 1.00 96.12 173 ILE A C 1
ATOM 1319 O O . ILE A 1 173 ? 8.752 -12.850 -5.224 1.00 96.12 173 ILE A O 1
ATOM 1323 N N . GLY A 1 174 ? 10.960 -13.090 -4.827 1.00 95.31 174 GLY A N 1
ATOM 1324 C CA . GLY A 1 174 ? 10.935 -12.570 -3.466 1.00 95.31 174 GLY A CA 1
ATOM 1325 C C . GLY A 1 174 ? 10.397 -11.140 -3.378 1.00 95.31 174 GLY A C 1
ATOM 1326 O O . GLY A 1 174 ? 10.477 -10.358 -4.327 1.00 95.31 174 GLY A O 1
ATOM 1327 N N . LEU A 1 175 ? 9.877 -10.795 -2.201 1.00 96.75 175 LEU A N 1
ATOM 1328 C CA . LEU A 1 175 ? 9.366 -9.468 -1.869 1.00 96.75 175 LEU A CA 1
ATOM 1329 C C . LEU A 1 175 ? 9.923 -9.026 -0.516 1.00 96.75 175 LEU A C 1
ATOM 1331 O O . LEU A 1 175 ? 9.699 -9.703 0.487 1.00 96.75 175 LEU A O 1
ATOM 1335 N N . ALA A 1 176 ? 10.537 -7.847 -0.479 1.00 96.00 176 ALA A N 1
ATOM 1336 C CA . ALA A 1 176 ? 10.740 -7.094 0.754 1.00 96.00 176 ALA A CA 1
ATOM 1337 C C . ALA A 1 176 ? 9.889 -5.817 0.687 1.00 96.00 176 ALA A C 1
ATOM 1339 O O . ALA A 1 176 ? 10.085 -4.952 -0.173 1.00 96.00 176 ALA A O 1
ATOM 1340 N N . ALA A 1 177 ? 8.881 -5.734 1.554 1.00 95.06 177 ALA A N 1
ATOM 1341 C CA . ALA A 1 177 ? 7.930 -4.628 1.566 1.00 95.06 177 ALA A CA 1
ATOM 1342 C C . ALA A 1 177 ? 8.321 -3.572 2.608 1.00 95.06 177 ALA A C 1
ATOM 1344 O O . ALA A 1 177 ? 8.931 -3.888 3.625 1.00 95.06 177 ALA A O 1
ATOM 1345 N N . ASN A 1 178 ? 7.917 -2.319 2.384 1.00 92.69 178 ASN A N 1
ATOM 1346 C CA . ASN A 1 178 ? 8.137 -1.193 3.299 1.00 92.69 178 ASN A CA 1
ATOM 1347 C C . ASN A 1 178 ? 9.600 -1.059 3.775 1.00 92.69 178 ASN A C 1
ATOM 1349 O O . ASN A 1 178 ? 9.872 -0.895 4.969 1.00 92.69 178 ASN A O 1
ATOM 1353 N N . CYS A 1 179 ? 10.544 -1.181 2.842 1.00 95.44 179 CYS A N 1
ATOM 1354 C CA . CYS A 1 179 ? 11.974 -1.159 3.113 1.00 95.44 179 CYS A CA 1
ATOM 1355 C C . CYS A 1 179 ? 12.435 0.234 3.567 1.00 95.44 179 CYS A C 1
ATOM 1357 O O . CYS A 1 179 ? 12.184 1.239 2.895 1.00 95.44 179 CYS A O 1
ATOM 1359 N N . LEU A 1 180 ? 13.135 0.273 4.703 1.00 92.81 180 LEU A N 1
ATOM 1360 C CA . LEU A 1 180 ? 13.777 1.458 5.284 1.00 92.81 180 LEU A CA 1
ATOM 1361 C C . LEU A 1 180 ? 15.251 1.592 4.861 1.00 92.81 180 LEU A C 1
ATOM 1363 O O . LEU A 1 180 ? 15.888 2.604 5.146 1.00 92.81 180 LEU A O 1
ATOM 1367 N N . GLU A 1 181 ? 15.769 0.573 4.180 1.00 93.81 181 GLU A N 1
ATOM 1368 C CA . GLU A 1 181 ? 17.111 0.460 3.613 1.00 93.81 181 GLU A CA 1
ATOM 1369 C C . GLU A 1 181 ? 17.026 -0.207 2.234 1.00 93.81 181 GLU A C 1
ATOM 1371 O O . GLU A 1 181 ? 15.997 -0.777 1.867 1.00 93.81 181 GLU A O 1
ATOM 1376 N N . PHE A 1 182 ? 18.109 -0.146 1.465 1.00 94.50 182 PHE A N 1
ATOM 1377 C CA . PHE A 1 182 ? 18.230 -0.819 0.175 1.00 94.50 182 PHE A CA 1
ATOM 1378 C C . PHE A 1 182 ? 19.501 -1.692 0.147 1.00 94.50 182 PHE A C 1
ATOM 1380 O O . PHE A 1 182 ? 20.398 -1.472 0.963 1.00 94.50 182 PHE A O 1
ATOM 1387 N N . PRO A 1 183 ? 19.574 -2.695 -0.749 1.00 92.62 183 PRO A N 1
ATOM 1388 C CA . PRO A 1 183 ? 20.709 -3.605 -0.883 1.00 92.62 183 PRO A CA 1
ATOM 1389 C C . PRO A 1 183 ? 22.047 -2.894 -1.051 1.00 92.62 183 PRO A C 1
ATOM 1391 O O . PRO A 1 183 ? 22.112 -1.839 -1.675 1.00 92.62 183 PRO A O 1
ATOM 1394 N N . SER A 1 184 ? 23.125 -3.520 -0.580 1.00 88.69 184 SER A N 1
ATOM 1395 C CA . SER A 1 184 ? 24.499 -3.079 -0.855 1.00 88.69 184 SER A CA 1
ATOM 1396 C C . SER A 1 184 ? 25.129 -3.780 -2.065 1.00 88.69 184 SER A C 1
ATOM 1398 O O . SER A 1 184 ? 26.178 -3.350 -2.540 1.00 88.69 184 SER A O 1
ATOM 1400 N N . GLY A 1 185 ? 24.494 -4.837 -2.585 1.00 85.31 185 GLY A N 1
ATOM 1401 C CA . GLY A 1 185 ? 24.981 -5.615 -3.723 1.00 85.31 185 GLY A CA 1
ATOM 1402 C C . GLY A 1 185 ? 23.952 -6.605 -4.274 1.00 85.31 185 GLY A C 1
ATOM 1403 O O . GLY A 1 185 ? 22.746 -6.461 -4.063 1.00 85.31 185 GLY A O 1
ATOM 1404 N N . ILE A 1 186 ? 24.436 -7.604 -5.013 1.00 82.00 186 ILE A N 1
ATOM 1405 C CA . ILE A 1 186 ? 23.628 -8.717 -5.534 1.00 82.00 186 ILE A CA 1
ATOM 1406 C C . ILE A 1 186 ? 23.611 -9.856 -4.507 1.00 82.00 186 ILE A C 1
ATOM 1408 O O . ILE A 1 186 ? 24.560 -10.039 -3.748 1.00 82.00 186 ILE A O 1
ATOM 1412 N N . GLY A 1 187 ? 22.533 -10.638 -4.496 1.00 84.19 187 GLY A N 1
ATOM 1413 C CA . GLY A 1 187 ? 22.434 -11.873 -3.723 1.00 84.19 187 GLY A CA 1
ATOM 1414 C C . GLY A 1 187 ? 21.612 -11.711 -2.452 1.00 84.19 187 GLY A C 1
ATOM 1415 O O . GLY A 1 187 ? 20.613 -10.989 -2.437 1.00 84.19 187 GLY A O 1
ATOM 1416 N N . LYS A 1 188 ? 22.014 -12.416 -1.394 1.00 91.19 188 LYS A N 1
ATOM 1417 C CA . LYS A 1 188 ? 21.328 -12.396 -0.101 1.00 91.19 188 LYS A CA 1
ATOM 1418 C C . LYS A 1 188 ? 21.613 -11.090 0.629 1.00 91.19 188 LYS A C 1
ATOM 1420 O O . LYS A 1 188 ? 22.768 -10.714 0.803 1.00 91.19 188 LYS A O 1
ATOM 1425 N N . GLN A 1 189 ? 20.565 -10.414 1.074 1.00 91.38 189 GLN A N 1
ATOM 1426 C CA . GLN A 1 189 ? 20.634 -9.126 1.750 1.00 91.38 189 GLN A CA 1
ATOM 1427 C C . GLN A 1 189 ? 19.789 -9.166 3.017 1.00 91.38 189 GLN A C 1
ATOM 1429 O O . GLN A 1 189 ? 18.709 -9.755 3.036 1.00 91.38 189 GLN A O 1
ATOM 1434 N N . THR A 1 190 ? 20.275 -8.510 4.063 1.00 94.69 190 THR A N 1
ATOM 1435 C CA . THR A 1 190 ? 19.535 -8.297 5.308 1.00 94.69 190 THR A CA 1
ATOM 1436 C C . THR A 1 190 ? 19.103 -6.840 5.329 1.00 94.69 190 THR A C 1
ATOM 1438 O O . THR A 1 190 ? 19.954 -5.959 5.413 1.00 94.69 190 THR A O 1
ATOM 1441 N N . LEU A 1 191 ? 17.802 -6.584 5.212 1.00 93.69 191 LEU A N 1
ATOM 1442 C CA . LEU A 1 191 ? 17.251 -5.239 5.071 1.00 93.69 191 LEU A CA 1
ATOM 1443 C C . LEU A 1 191 ? 16.338 -4.906 6.242 1.00 93.69 191 LEU A C 1
ATOM 1445 O O . LEU A 1 191 ? 15.496 -5.713 6.642 1.00 93.69 191 LEU A O 1
ATOM 1449 N N . ARG A 1 192 ? 16.450 -3.681 6.754 1.00 94.75 192 ARG A N 1
ATOM 1450 C CA . ARG A 1 192 ? 15.459 -3.151 7.687 1.00 94.75 192 ARG A CA 1
ATOM 1451 C C . ARG A 1 192 ? 14.194 -2.727 6.942 1.00 94.75 192 ARG A C 1
ATOM 1453 O O . ARG A 1 192 ? 14.240 -1.989 5.958 1.00 94.75 192 ARG A O 1
ATOM 1460 N N . THR A 1 193 ? 13.052 -3.151 7.456 1.00 92.12 193 THR A N 1
ATOM 1461 C CA . THR A 1 193 ? 11.704 -2.831 6.974 1.00 92.12 193 THR A CA 1
ATOM 1462 C C . THR A 1 193 ? 10.867 -2.264 8.121 1.00 92.12 193 THR A C 1
ATOM 1464 O O . THR A 1 193 ? 11.292 -2.267 9.280 1.00 92.12 193 THR A O 1
ATOM 1467 N N . ARG A 1 194 ? 9.650 -1.796 7.833 1.00 84.00 194 ARG A N 1
ATOM 1468 C CA . ARG A 1 194 ? 8.702 -1.388 8.885 1.00 84.00 194 ARG A CA 1
ATOM 1469 C C . ARG A 1 194 ? 8.261 -2.517 9.817 1.00 84.00 194 ARG A C 1
ATOM 1471 O O . ARG A 1 194 ? 7.817 -2.227 10.920 1.00 84.00 194 ARG A O 1
ATOM 1478 N N . THR A 1 195 ? 8.361 -3.772 9.389 1.00 82.06 195 THR A N 1
ATOM 1479 C CA . THR A 1 195 ? 8.006 -4.956 10.189 1.00 82.06 195 THR A CA 1
ATOM 1480 C C . THR A 1 195 ? 9.202 -5.549 10.933 1.00 82.06 195 THR A C 1
ATOM 1482 O O . THR A 1 195 ? 9.062 -6.569 11.600 1.00 82.06 195 THR A O 1
ATOM 1485 N N . GLY A 1 196 ? 10.375 -4.914 10.843 1.00 87.12 196 GLY A N 1
ATOM 1486 C CA . GLY A 1 196 ? 11.627 -5.395 11.418 1.00 87.12 196 GLY A CA 1
ATOM 1487 C C . GLY A 1 196 ? 12.642 -5.757 10.338 1.00 87.12 196 GLY A C 1
ATOM 1488 O O . GLY A 1 196 ? 12.611 -5.228 9.228 1.00 87.12 196 GLY A O 1
ATOM 1489 N N . THR A 1 197 ? 13.576 -6.639 10.662 1.00 91.88 197 THR A N 1
ATOM 1490 C CA . THR A 1 197 ? 14.630 -7.050 9.730 1.00 91.88 197 THR A CA 1
ATOM 1491 C C . THR A 1 197 ? 14.182 -8.254 8.909 1.00 91.88 197 THR A C 1
ATOM 1493 O O . THR A 1 197 ? 13.785 -9.271 9.474 1.00 91.88 197 THR A O 1
ATOM 1496 N N . GLU A 1 198 ? 14.285 -8.161 7.584 1.00 91.00 198 GLU A N 1
ATOM 1497 C CA . GLU A 1 198 ? 13.974 -9.249 6.655 1.00 91.00 198 GLU A CA 1
ATOM 1498 C C . GLU A 1 198 ? 15.220 -9.662 5.864 1.00 91.00 198 GLU A C 1
ATOM 1500 O O . GLU A 1 198 ? 16.066 -8.838 5.512 1.00 91.00 198 GLU A O 1
ATOM 1505 N N . ILE A 1 199 ? 15.326 -10.958 5.573 1.00 93.31 199 ILE A N 1
ATOM 1506 C CA . ILE A 1 199 ? 16.346 -11.502 4.678 1.00 93.31 199 ILE A CA 1
ATOM 1507 C C . ILE A 1 199 ? 15.705 -11.691 3.305 1.00 93.31 199 ILE A C 1
ATOM 1509 O O . ILE A 1 199 ? 14.721 -12.417 3.180 1.00 93.31 199 ILE A O 1
ATOM 1513 N N . VAL A 1 200 ? 16.284 -11.076 2.277 1.00 93.12 200 VAL A N 1
ATOM 1514 C CA . VAL A 1 200 ? 15.808 -11.158 0.892 1.00 93.12 200 VAL A CA 1
ATOM 1515 C C . VAL A 1 200 ? 16.923 -11.646 -0.027 1.00 93.12 200 VAL A C 1
ATOM 1517 O O . VAL A 1 200 ? 18.083 -11.279 0.137 1.00 93.12 200 VAL A O 1
ATOM 1520 N N . GLN A 1 201 ? 16.575 -12.487 -0.994 1.00 94.12 201 GLN A N 1
ATOM 1521 C CA . GLN A 1 201 ? 17.492 -13.029 -1.993 1.00 94.12 2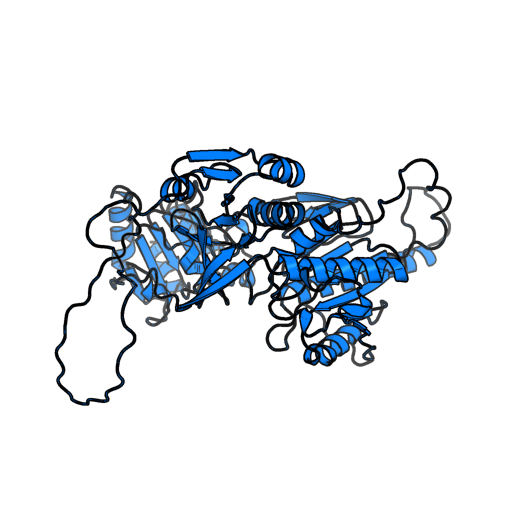01 GLN A CA 1
ATOM 1522 C C . GLN A 1 201 ? 17.125 -12.464 -3.367 1.00 94.12 201 GLN A C 1
ATOM 1524 O O . GLN A 1 201 ? 15.975 -12.587 -3.781 1.00 94.12 201 GLN A O 1
ATOM 1529 N N . ALA A 1 202 ? 18.088 -11.871 -4.078 1.00 92.06 202 ALA A N 1
ATOM 1530 C CA . ALA A 1 202 ? 17.902 -11.513 -5.485 1.00 92.06 202 ALA A CA 1
ATOM 1531 C C . ALA A 1 202 ? 17.688 -12.781 -6.348 1.00 92.06 202 ALA A C 1
ATOM 1533 O O . ALA A 1 202 ? 18.404 -13.768 -6.133 1.00 92.06 202 ALA A O 1
ATOM 1534 N N . PRO A 1 203 ? 16.777 -12.771 -7.344 1.00 96.00 203 PRO A N 1
ATOM 1535 C CA . PRO A 1 203 ? 15.943 -11.646 -7.764 1.00 96.00 203 PRO A CA 1
ATOM 1536 C C . PRO A 1 203 ? 14.753 -11.365 -6.833 1.00 96.00 203 PRO A C 1
ATOM 1538 O O . PRO A 1 203 ? 14.058 -12.291 -6.420 1.00 96.00 203 PRO A O 1
ATOM 1541 N N . ALA A 1 204 ? 14.474 -10.087 -6.552 1.00 97.31 204 ALA A N 1
ATOM 1542 C CA . ALA A 1 204 ? 13.336 -9.692 -5.713 1.00 97.31 204 ALA A CA 1
ATOM 1543 C C . ALA A 1 204 ? 12.775 -8.296 -6.033 1.00 97.31 204 ALA A C 1
ATOM 1545 O O . ALA A 1 204 ? 13.470 -7.420 -6.558 1.00 97.31 204 ALA A O 1
ATOM 1546 N N . VAL A 1 205 ? 11.509 -8.085 -5.664 1.00 98.56 205 VAL A N 1
ATOM 1547 C CA . VAL A 1 205 ? 10.865 -6.769 -5.630 1.00 98.56 205 VAL A CA 1
ATOM 1548 C C . VAL A 1 205 ? 11.080 -6.135 -4.258 1.00 98.56 205 VAL A C 1
ATOM 1550 O O . VAL A 1 205 ? 10.851 -6.766 -3.225 1.00 98.56 205 VAL A O 1
ATOM 1553 N N . LEU A 1 206 ? 11.492 -4.871 -4.240 1.00 98.19 206 LEU A N 1
ATOM 1554 C CA . LEU A 1 206 ? 11.581 -4.051 -3.038 1.00 98.19 206 LEU A CA 1
ATOM 1555 C C . LEU A 1 206 ? 10.615 -2.885 -3.156 1.00 98.19 206 LEU A C 1
ATOM 1557 O O . LEU A 1 206 ? 10.684 -2.115 -4.115 1.00 98.19 206 LEU A O 1
ATOM 1561 N N . THR A 1 207 ? 9.761 -2.702 -2.155 1.00 98.00 207 THR A N 1
ATOM 1562 C CA . THR A 1 207 ? 8.955 -1.482 -2.055 1.00 98.00 207 THR A CA 1
ATOM 1563 C C . THR A 1 207 ? 9.599 -0.542 -1.042 1.00 98.00 207 THR A C 1
ATOM 1565 O O . THR A 1 207 ? 9.651 -0.864 0.147 1.00 98.00 207 THR A O 1
ATOM 1568 N N . LEU A 1 208 ? 10.102 0.601 -1.496 1.00 96.00 208 LEU A N 1
ATOM 1569 C CA . LEU A 1 208 ? 10.932 1.501 -0.700 1.00 96.00 208 LEU A CA 1
ATOM 1570 C C . LEU A 1 208 ? 10.117 2.632 -0.072 1.00 96.00 208 LEU A C 1
ATOM 1572 O O . LEU A 1 208 ? 9.255 3.256 -0.704 1.00 96.00 208 LEU A O 1
ATOM 1576 N N . GLU A 1 209 ? 10.427 2.918 1.187 1.00 91.19 209 GLU A N 1
ATOM 1577 C CA . GLU A 1 209 ? 9.988 4.130 1.868 1.00 91.19 209 GLU A CA 1
ATOM 1578 C C . GLU A 1 209 ? 10.690 5.374 1.309 1.00 91.19 209 GLU A C 1
ATOM 1580 O O . GLU A 1 209 ? 11.598 5.301 0.476 1.00 91.19 209 GLU A O 1
ATOM 1585 N N . ARG A 1 210 ? 10.292 6.555 1.793 1.00 88.25 210 ARG A N 1
ATOM 1586 C CA . ARG A 1 210 ? 10.991 7.820 1.515 1.00 88.25 210 ARG A CA 1
ATOM 1587 C C . ARG A 1 210 ? 12.281 7.920 2.335 1.00 88.25 210 ARG A C 1
ATOM 1589 O O . ARG A 1 210 ? 12.373 8.714 3.260 1.00 88.25 210 ARG A O 1
ATOM 1596 N N . ILE A 1 211 ? 13.247 7.068 2.016 1.00 89.06 211 ILE A N 1
ATOM 1597 C CA . ILE A 1 211 ? 14.534 6.957 2.715 1.00 89.06 211 ILE A CA 1
ATOM 1598 C C . ILE A 1 211 ? 15.641 7.770 2.040 1.00 89.06 211 ILE A C 1
ATOM 1600 O O . ILE A 1 211 ? 16.715 7.943 2.622 1.00 89.06 211 ILE A O 1
ATOM 1604 N N . ARG A 1 212 ? 15.393 8.254 0.817 1.00 90.81 212 ARG A N 1
ATOM 1605 C CA . ARG A 1 212 ? 16.296 9.105 0.044 1.00 90.81 212 ARG A CA 1
ATOM 1606 C C . ARG A 1 212 ? 15.545 10.228 -0.665 1.00 90.81 212 ARG A C 1
ATOM 1608 O O . ARG A 1 212 ? 14.379 10.079 -1.036 1.00 90.81 212 ARG A O 1
ATOM 1615 N N . GLU A 1 213 ? 16.237 11.346 -0.857 1.00 91.56 213 GLU A N 1
ATOM 1616 C CA . GLU A 1 213 ? 15.773 12.469 -1.670 1.00 91.56 213 GLU A CA 1
ATOM 1617 C C . GLU A 1 213 ? 16.436 12.420 -3.041 1.00 91.56 213 GLU A C 1
ATOM 1619 O O . GLU A 1 213 ? 17.652 12.294 -3.142 1.00 91.56 213 GLU A O 1
ATOM 1624 N N . LEU A 1 214 ? 15.633 12.534 -4.098 1.00 94.50 214 LEU A N 1
ATOM 1625 C CA . LEU A 1 214 ? 16.136 12.456 -5.461 1.00 94.50 214 LEU A CA 1
ATOM 1626 C C . LEU A 1 214 ? 17.102 13.604 -5.760 1.00 94.50 214 LEU A C 1
ATOM 1628 O O . LEU A 1 214 ? 16.757 14.781 -5.620 1.00 94.50 214 LEU A O 1
ATOM 1632 N N . ARG A 1 215 ? 18.302 13.254 -6.221 1.00 93.62 215 ARG A N 1
ATOM 1633 C CA . ARG A 1 215 ? 19.340 14.222 -6.583 1.00 93.62 215 ARG A CA 1
ATOM 1634 C C . ARG A 1 215 ? 18.945 15.098 -7.775 1.00 93.62 215 ARG A C 1
ATOM 1636 O O . ARG A 1 215 ? 18.129 14.733 -8.621 1.00 93.62 215 ARG A O 1
ATOM 1643 N N . PHE A 1 216 ? 19.634 16.228 -7.918 1.00 93.06 216 PHE A N 1
ATOM 1644 C CA . PHE A 1 216 ? 19.547 17.051 -9.124 1.00 93.06 216 PHE A CA 1
ATOM 1645 C C . PHE A 1 216 ? 20.422 16.497 -10.261 1.00 93.06 216 PHE A C 1
ATOM 1647 O O . PHE A 1 216 ? 21.521 15.988 -10.015 1.00 93.06 216 PHE A O 1
ATOM 1654 N N . PRO A 1 217 ? 19.997 16.637 -11.531 1.00 90.06 217 PRO A N 1
ATOM 1655 C CA . PRO A 1 217 ? 20.834 16.275 -12.665 1.00 90.06 217 PRO A CA 1
ATOM 1656 C C . PRO A 1 217 ? 22.038 17.214 -12.777 1.00 90.06 217 PRO A C 1
ATOM 1658 O O . PRO A 1 217 ? 21.944 18.418 -12.538 1.00 90.06 217 PRO A O 1
ATOM 1661 N N . SER A 1 218 ? 23.169 16.671 -13.228 1.00 88.06 218 SER A N 1
ATOM 1662 C CA . SER A 1 218 ? 24.356 17.476 -13.517 1.00 88.06 218 SER A CA 1
ATOM 1663 C C . SER A 1 218 ? 24.080 18.460 -14.659 1.00 88.06 218 SER A C 1
ATOM 1665 O O . SER A 1 218 ? 23.353 18.164 -15.611 1.00 88.06 218 SER A O 1
ATOM 1667 N N . LEU A 1 219 ? 24.724 19.627 -14.618 1.00 85.62 219 LEU A N 1
ATOM 1668 C CA . LEU A 1 219 ? 24.656 20.613 -15.702 1.00 85.62 219 LEU A CA 1
ATOM 1669 C C . LEU A 1 219 ? 25.199 20.068 -17.033 1.00 85.62 219 LEU A C 1
ATOM 1671 O O . LEU A 1 219 ? 24.816 20.549 -18.094 1.00 85.62 219 LEU A O 1
ATOM 1675 N N . ARG A 1 220 ? 26.087 19.066 -16.987 1.00 85.88 220 ARG A N 1
ATOM 1676 C CA . ARG A 1 220 ? 26.692 18.453 -18.183 1.00 85.88 220 ARG A CA 1
ATOM 1677 C C . ARG A 1 220 ? 25.906 17.259 -18.720 1.00 85.88 220 ARG A C 1
ATOM 1679 O O . ARG A 1 220 ? 26.243 16.751 -19.788 1.00 85.88 220 ARG A O 1
ATOM 1686 N N . SER A 1 221 ? 24.897 16.790 -17.989 1.00 88.94 221 SER A N 1
ATOM 1687 C CA . SER A 1 221 ? 24.171 15.584 -18.358 1.00 88.94 221 SER A CA 1
ATOM 1688 C C . SER A 1 221 ? 23.171 15.849 -19.473 1.00 88.94 221 SER A C 1
ATOM 1690 O O . SER A 1 221 ? 22.485 16.875 -19.500 1.00 88.94 221 SER A O 1
ATOM 1692 N N . ARG A 1 222 ? 23.096 14.910 -20.415 1.00 86.88 222 ARG A N 1
ATOM 1693 C CA . ARG A 1 222 ? 22.185 14.978 -21.558 1.00 86.88 222 ARG A CA 1
ATOM 1694 C C . ARG A 1 222 ? 21.014 14.042 -21.325 1.00 86.88 222 ARG A C 1
ATOM 1696 O O . ARG A 1 222 ? 21.180 12.979 -20.741 1.00 86.88 222 ARG A O 1
ATOM 1703 N N . ALA A 1 223 ? 19.838 14.461 -21.773 1.00 89.19 223 ALA A N 1
ATOM 1704 C CA . ALA A 1 223 ? 18.672 13.597 -21.755 1.00 89.19 223 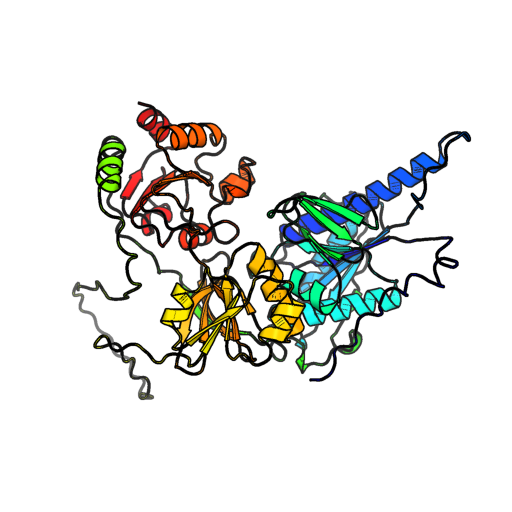ALA A CA 1
ATOM 1705 C C . ALA A 1 223 ? 18.830 12.488 -22.804 1.00 89.19 223 ALA A C 1
ATOM 1707 O O . ALA A 1 223 ? 19.203 12.770 -23.945 1.00 89.19 223 ALA A O 1
ATOM 1708 N N . GLY A 1 224 ? 18.550 11.253 -22.401 1.00 88.81 224 GLY A N 1
ATOM 1709 C CA . GLY A 1 224 ? 18.457 10.087 -23.269 1.00 88.81 224 GLY A CA 1
ATOM 1710 C C . GLY A 1 224 ? 17.107 9.990 -23.981 1.00 88.81 224 GLY A C 1
ATOM 1711 O O . GLY A 1 224 ? 16.288 10.912 -23.945 1.00 88.81 224 GLY A O 1
ATOM 1712 N N . ASN A 1 225 ? 16.889 8.850 -24.633 1.00 91.25 225 ASN A N 1
ATOM 1713 C CA . ASN A 1 225 ? 15.623 8.518 -25.277 1.00 91.25 225 ASN A CA 1
ATOM 1714 C C . ASN A 1 225 ? 14.705 7.772 -24.304 1.00 91.25 225 ASN A C 1
ATOM 1716 O O . ASN A 1 225 ? 15.177 7.100 -23.386 1.00 91.25 225 ASN A O 1
ATOM 1720 N N . VAL A 1 226 ? 13.400 7.889 -24.537 1.00 96.88 226 VAL A N 1
ATOM 1721 C CA . VAL A 1 226 ? 12.373 7.095 -23.862 1.00 96.88 226 VAL A CA 1
ATOM 1722 C C . VAL A 1 226 ? 11.786 6.158 -24.905 1.00 96.88 226 VAL A C 1
ATOM 1724 O O . VAL A 1 226 ? 11.243 6.620 -25.907 1.00 96.88 226 VAL A O 1
ATOM 1727 N N . GLU A 1 227 ? 11.941 4.859 -24.693 1.00 97.75 227 GLU A N 1
ATOM 1728 C CA . GLU A 1 227 ? 11.258 3.841 -25.482 1.00 97.75 227 GLU A CA 1
ATOM 1729 C C . GLU A 1 227 ? 9.782 3.833 -25.090 1.00 97.75 227 GLU A C 1
ATOM 1731 O O . GLU A 1 227 ? 9.463 3.856 -23.903 1.00 97.75 227 GLU A O 1
ATOM 1736 N N . VAL A 1 228 ? 8.880 3.832 -26.068 1.00 98.19 228 VAL A N 1
ATOM 1737 C CA . VAL A 1 228 ? 7.440 3.760 -25.814 1.00 98.19 228 VAL A CA 1
ATOM 1738 C C . VAL A 1 228 ? 6.948 2.403 -26.275 1.00 98.19 228 VAL A C 1
ATOM 1740 O O . VAL A 1 228 ? 7.161 2.053 -27.429 1.00 98.19 228 VAL A O 1
ATOM 1743 N N . LEU A 1 229 ? 6.293 1.666 -25.381 1.00 98.06 229 LEU A N 1
ATOM 1744 C CA . LEU A 1 229 ? 5.752 0.344 -25.663 1.00 98.06 229 LEU A CA 1
ATOM 1745 C C . LEU A 1 229 ? 4.228 0.339 -25.552 1.00 98.06 229 LEU A C 1
ATOM 1747 O O . LEU A 1 229 ? 3.651 0.724 -24.530 1.00 98.06 229 LEU A O 1
ATOM 1751 N N . SER A 1 230 ? 3.596 -0.146 -26.611 1.00 97.94 230 SER A N 1
ATOM 1752 C CA . SER A 1 230 ? 2.167 -0.428 -26.717 1.00 97.94 230 SER A CA 1
ATOM 1753 C C . SER A 1 230 ? 1.818 -1.828 -26.205 1.00 97.94 230 SER A C 1
ATOM 1755 O O . SER A 1 230 ? 2.686 -2.678 -25.970 1.00 97.94 230 SER A O 1
ATOM 1757 N N . ARG A 1 231 ? 0.519 -2.124 -26.098 1.00 97.06 231 ARG A N 1
ATOM 1758 C CA . ARG A 1 231 ? 0.023 -3.462 -25.749 1.00 97.06 231 ARG A CA 1
ATOM 1759 C C . ARG A 1 231 ? 0.524 -4.529 -26.722 1.00 97.06 231 ARG A C 1
ATOM 1761 O O . ARG A 1 231 ? 0.922 -5.614 -26.296 1.00 97.06 231 ARG A O 1
ATOM 1768 N N . ALA A 1 232 ? 0.518 -4.218 -28.018 1.00 96.44 232 ALA A N 1
ATOM 1769 C CA . ALA A 1 232 ? 0.950 -5.141 -29.064 1.00 96.44 232 ALA A CA 1
ATOM 1770 C C . ALA A 1 232 ? 2.432 -5.524 -28.914 1.00 96.44 232 ALA A C 1
ATOM 1772 O O . ALA A 1 232 ? 2.786 -6.690 -29.075 1.00 96.44 232 ALA A O 1
ATOM 1773 N N . GLU A 1 233 ? 3.289 -4.572 -28.541 1.00 97.25 233 GLU A N 1
ATOM 1774 C CA . GLU A 1 233 ? 4.729 -4.799 -28.354 1.00 97.25 233 GLU A CA 1
ATOM 1775 C C . GLU A 1 233 ? 5.069 -5.569 -27.073 1.00 97.25 233 GLU A C 1
ATOM 1777 O O . GLU A 1 233 ? 6.124 -6.214 -27.010 1.00 97.25 233 GLU A O 1
ATOM 1782 N N . LEU A 1 234 ? 4.191 -5.501 -26.066 1.00 96.56 234 LEU A N 1
ATOM 1783 C CA . LEU A 1 234 ? 4.256 -6.324 -24.856 1.00 96.56 234 LEU A CA 1
ATOM 1784 C C . LEU A 1 234 ? 3.707 -7.740 -25.073 1.00 96.56 234 LEU A C 1
ATOM 1786 O O . LEU A 1 234 ? 4.029 -8.636 -24.297 1.00 96.56 234 LEU A O 1
ATOM 1790 N N . GLY A 1 235 ? 2.876 -7.950 -26.098 1.00 95.31 235 GLY A N 1
ATOM 1791 C CA . GLY A 1 235 ? 2.211 -9.232 -26.339 1.00 95.31 235 GLY A CA 1
ATOM 1792 C C . GLY A 1 235 ? 1.196 -9.611 -25.255 1.00 95.31 235 GLY A C 1
ATOM 1793 O O . GLY A 1 235 ? 0.888 -10.790 -25.098 1.00 95.31 235 GLY A O 1
ATOM 1794 N N . ILE A 1 236 ? 0.687 -8.635 -24.494 1.00 95.06 236 ILE A N 1
ATOM 1795 C CA . ILE A 1 236 ? -0.301 -8.873 -23.437 1.00 95.06 236 ILE A CA 1
ATOM 1796 C C . ILE A 1 236 ? -1.735 -8.824 -24.014 1.00 95.06 236 ILE A C 1
ATOM 1798 O O . ILE A 1 236 ? -2.070 -7.896 -24.763 1.00 95.06 236 ILE A O 1
ATOM 1802 N N . PRO A 1 237 ? -2.594 -9.816 -23.711 1.00 95.56 237 PRO A N 1
ATOM 1803 C CA . PRO A 1 237 ? -3.987 -9.811 -24.157 1.00 95.56 237 PRO A CA 1
ATOM 1804 C C . PRO A 1 237 ? -4.796 -8.644 -23.571 1.00 95.56 237 PRO A C 1
ATOM 1806 O O . PRO A 1 237 ? -4.575 -8.231 -22.432 1.00 95.56 237 PRO A O 1
ATOM 1809 N N . ALA A 1 238 ? -5.743 -8.110 -24.348 1.00 93.88 238 ALA A N 1
ATOM 1810 C CA . ALA A 1 238 ? -6.513 -6.920 -23.971 1.00 93.88 238 ALA A CA 1
ATOM 1811 C C . ALA A 1 238 ? -7.397 -7.149 -22.733 1.00 93.88 238 ALA A C 1
ATOM 1813 O O . ALA A 1 238 ? -7.603 -6.232 -21.944 1.00 93.88 238 ALA A O 1
ATOM 1814 N N . GLU A 1 239 ? -7.858 -8.380 -22.510 1.00 94.62 239 GLU A N 1
ATOM 1815 C CA . GLU A 1 239 ? -8.636 -8.786 -21.336 1.00 94.62 239 GLU A CA 1
ATOM 1816 C C . GLU A 1 239 ? -7.852 -8.741 -20.017 1.00 94.62 239 GLU A C 1
ATOM 1818 O O . GLU A 1 239 ? -8.439 -8.916 -18.956 1.00 94.62 239 GLU A O 1
ATOM 1823 N N . PHE A 1 240 ? -6.537 -8.510 -20.061 1.00 95.12 240 PHE A N 1
ATOM 1824 C CA . PHE A 1 240 ? -5.696 -8.311 -18.879 1.00 95.12 240 PHE A CA 1
ATOM 1825 C C . PHE A 1 240 ? -5.280 -6.851 -18.676 1.00 95.12 240 PHE A C 1
ATOM 1827 O O . PHE A 1 240 ? -4.534 -6.558 -17.740 1.00 95.12 240 PHE A O 1
ATOM 1834 N N . CYS A 1 241 ? -5.752 -5.941 -19.529 1.00 96.75 241 CYS A N 1
ATOM 1835 C CA . CYS A 1 241 ? -5.340 -4.545 -19.548 1.00 96.75 241 CYS A CA 1
ATOM 1836 C C . CYS A 1 241 ? -6.489 -3.593 -19.233 1.00 96.75 241 CYS A C 1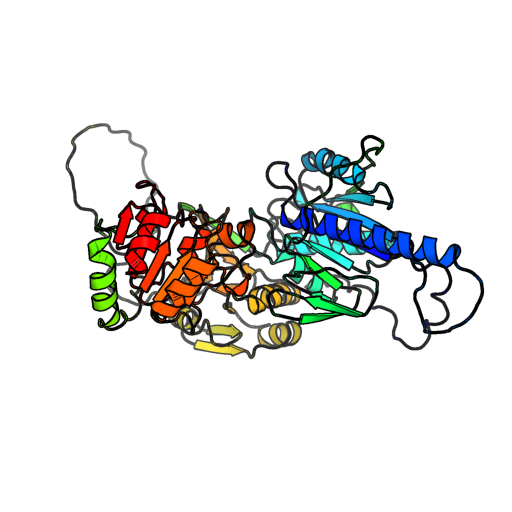
ATOM 1838 O O . CYS A 1 241 ? -7.645 -3.845 -19.587 1.00 96.75 241 CYS A O 1
ATOM 1840 N N . GLY A 1 242 ? -6.148 -2.465 -18.606 1.00 95.75 242 GLY A N 1
ATOM 1841 C CA . GLY A 1 242 ? -7.078 -1.358 -18.432 1.00 95.75 242 GLY A CA 1
ATOM 1842 C C . GLY A 1 242 ? -8.345 -1.772 -17.709 1.00 95.75 242 GLY A C 1
ATOM 1843 O O . GLY A 1 242 ? -8.387 -2.745 -16.966 1.00 95.75 242 GLY A O 1
ATOM 1844 N N . THR A 1 243 ? -9.416 -1.045 -18.000 1.00 94.75 243 THR A N 1
ATOM 1845 C CA . THR A 1 243 ? -10.743 -1.308 -17.430 1.00 94.75 243 THR A CA 1
ATOM 1846 C C . THR A 1 243 ? -11.250 -2.726 -17.724 1.00 94.75 243 THR A C 1
ATOM 1848 O O . THR A 1 243 ? -11.986 -3.281 -16.911 1.00 94.75 243 THR A O 1
ATOM 1851 N N . ALA A 1 244 ? -10.882 -3.314 -18.869 1.00 94.06 244 ALA A N 1
ATOM 1852 C CA . ALA A 1 244 ? -11.315 -4.659 -19.253 1.00 94.06 244 ALA A CA 1
ATOM 1853 C C . ALA A 1 244 ? -10.688 -5.738 -18.361 1.00 94.06 244 ALA A C 1
ATOM 1855 O O . ALA A 1 244 ? -11.371 -6.684 -17.974 1.00 94.06 244 ALA A O 1
ATOM 1856 N N . GLY A 1 245 ? -9.412 -5.564 -18.014 1.00 95.06 245 GLY A N 1
ATOM 1857 C CA . GLY A 1 245 ? -8.671 -6.476 -17.153 1.00 95.06 245 GLY A CA 1
ATOM 1858 C C . GLY A 1 245 ? -8.703 -6.152 -15.670 1.00 95.06 245 GLY A C 1
ATOM 1859 O O . GLY A 1 245 ? -8.069 -6.897 -14.925 1.00 95.06 245 GLY A O 1
ATOM 1860 N N . SER A 1 246 ? -9.404 -5.088 -15.258 1.00 97.31 246 SER A N 1
ATOM 1861 C CA . SER A 1 246 ? -9.574 -4.660 -13.864 1.00 97.31 246 SER A CA 1
ATOM 1862 C C . SER A 1 246 ? -10.692 -5.435 -13.163 1.00 97.31 246 SER A C 1
ATOM 1864 O O . SER A 1 246 ? -11.874 -5.223 -13.469 1.00 97.31 246 SER A O 1
ATOM 1866 N N . PRO A 1 247 ? -10.379 -6.281 -12.168 1.00 96.50 247 PRO A N 1
ATOM 1867 C CA . PRO A 1 247 ? -11.400 -6.870 -11.315 1.00 96.50 247 PRO A CA 1
ATOM 1868 C C . PRO A 1 247 ? -12.208 -5.867 -10.492 1.00 96.50 247 PRO A C 1
ATOM 1870 O O . PRO A 1 247 ? -13.397 -6.080 -10.245 1.00 96.50 247 PRO A O 1
ATOM 1873 N N . THR A 1 248 ? -11.574 -4.799 -10.013 1.00 96.75 248 THR A N 1
ATOM 1874 C CA . THR A 1 248 ? -12.215 -3.831 -9.121 1.00 96.75 248 THR A CA 1
ATOM 1875 C C . THR A 1 248 ? -12.812 -2.668 -9.904 1.00 96.75 248 THR A C 1
ATOM 1877 O O . THR A 1 248 ? -12.262 -2.205 -10.905 1.00 96.75 248 THR A O 1
ATOM 1880 N N . ARG A 1 249 ? -13.967 -2.169 -9.451 1.00 94.75 249 ARG A N 1
ATOM 1881 C CA . ARG A 1 249 ? -14.589 -0.968 -10.018 1.00 94.75 249 ARG A CA 1
ATOM 1882 C C . ARG A 1 249 ? -15.080 -0.027 -8.932 1.00 94.75 249 ARG A C 1
ATOM 1884 O O . ARG A 1 249 ? -15.876 -0.418 -8.082 1.00 94.75 249 ARG A O 1
ATOM 1891 N N . VAL A 1 250 ? -14.665 1.236 -9.026 1.00 93.31 250 VAL A N 1
ATOM 1892 C CA . VAL A 1 250 ? -15.252 2.332 -8.248 1.00 93.31 250 VAL A CA 1
ATOM 1893 C C . VAL A 1 250 ? -16.665 2.587 -8.771 1.00 93.31 250 VAL A C 1
ATOM 1895 O O . VAL A 1 250 ? -16.847 2.917 -9.942 1.00 93.31 250 VAL A O 1
ATOM 1898 N N . LEU A 1 251 ? -17.663 2.388 -7.916 1.00 92.38 251 LEU A N 1
ATOM 1899 C CA . LEU A 1 251 ? -19.074 2.598 -8.237 1.00 92.38 251 LEU A CA 1
ATOM 1900 C C . LEU A 1 251 ? -19.492 4.040 -7.977 1.00 92.38 251 LEU A C 1
ATOM 1902 O O . LEU A 1 251 ? -20.191 4.637 -8.790 1.00 92.38 251 LEU A O 1
ATOM 1906 N N . GLN A 1 252 ? -19.057 4.588 -6.844 1.00 89.75 252 GLN A N 1
ATOM 1907 C CA . GLN A 1 252 ? -19.443 5.919 -6.405 1.00 89.75 252 GLN A CA 1
ATOM 1908 C C . GLN A 1 252 ? -18.347 6.542 -5.545 1.00 89.75 252 GLN A C 1
ATOM 1910 O O . GLN A 1 252 ? -17.621 5.846 -4.835 1.00 89.75 252 GLN A O 1
ATOM 1915 N N . THR A 1 253 ? -18.249 7.866 -5.607 1.00 85.81 253 THR A N 1
ATOM 1916 C CA . THR A 1 253 ? -17.365 8.680 -4.774 1.00 85.81 253 THR A CA 1
ATOM 1917 C C . THR A 1 253 ? -18.186 9.678 -3.973 1.00 85.81 253 THR A C 1
ATOM 1919 O O . THR A 1 253 ? -19.067 10.332 -4.529 1.00 85.81 253 THR A O 1
ATOM 1922 N N . PHE A 1 254 ? -17.859 9.828 -2.697 1.00 79.06 254 PHE A N 1
ATOM 1923 C CA . PHE A 1 254 ? -18.509 10.729 -1.752 1.00 79.06 254 PHE A CA 1
ATOM 1924 C C . PHE A 1 254 ? -17.467 11.673 -1.161 1.00 79.06 254 PHE A C 1
ATOM 1926 O O . PHE A 1 254 ? -16.325 11.272 -0.941 1.00 79.06 254 PHE A O 1
ATOM 1933 N N . THR A 1 255 ? -17.848 12.908 -0.852 1.00 72.56 255 THR A N 1
ATOM 1934 C CA . THR A 1 255 ? -17.017 13.765 0.001 1.00 72.56 255 THR A CA 1
ATOM 1935 C C . THR A 1 255 ? -17.042 13.196 1.416 1.00 72.56 255 THR A C 1
ATOM 1937 O O . THR A 1 255 ? -18.108 12.842 1.920 1.00 72.56 255 THR A O 1
ATOM 1940 N N . ALA A 1 256 ? -15.879 13.075 2.056 1.00 59.72 256 ALA A N 1
ATOM 1941 C CA . ALA A 1 256 ? -15.781 12.532 3.407 1.00 59.72 256 ALA A CA 1
ATOM 1942 C C . ALA A 1 256 ? -16.380 13.509 4.445 1.00 59.72 256 ALA A C 1
ATOM 1944 O O . ALA A 1 256 ? -15.662 14.287 5.068 1.00 59.72 256 ALA A O 1
ATOM 1945 N N . GLU A 1 257 ? -17.704 13.484 4.625 1.00 58.88 257 GLU A N 1
ATOM 1946 C CA . GLU A 1 257 ? -18.410 14.182 5.718 1.00 58.88 257 GLU A CA 1
ATOM 1947 C C . GLU A 1 257 ? -18.565 13.307 6.978 1.00 58.88 257 GLU A C 1
ATOM 1949 O O . GLU A 1 257 ? -19.034 13.766 8.022 1.00 58.88 257 GLU A O 1
ATOM 1954 N N . ARG A 1 258 ? -18.179 12.029 6.887 1.00 61.06 258 ARG A N 1
ATOM 1955 C CA . ARG A 1 258 ? -18.331 11.022 7.942 1.00 61.06 258 ARG A CA 1
ATOM 1956 C C . ARG A 1 258 ? -17.362 11.265 9.099 1.00 61.06 258 ARG A C 1
ATOM 1958 O O . ARG A 1 258 ? -16.210 11.590 8.859 1.00 61.06 258 ARG A O 1
ATOM 1965 N N . GLY A 1 259 ? -17.817 11.061 10.339 1.00 64.19 259 GLY A N 1
ATOM 1966 C CA . GLY A 1 259 ? -16.989 11.165 11.550 1.00 64.19 259 GLY A CA 1
ATOM 1967 C C . GLY A 1 259 ? -16.980 12.550 12.199 1.00 64.19 259 GLY A C 1
ATOM 1968 O O . GLY A 1 259 ? -16.348 12.723 13.241 1.00 64.19 259 GLY A O 1
ATOM 1969 N N . ARG A 1 260 ? -17.698 13.527 11.626 1.00 76.62 260 ARG A N 1
ATOM 1970 C CA . ARG A 1 260 ? -17.834 14.855 12.227 1.00 76.62 260 ARG A CA 1
ATOM 1971 C C . ARG A 1 260 ? -18.459 14.774 13.619 1.00 76.62 260 ARG A C 1
ATOM 1973 O O . ARG A 1 260 ? -19.453 14.077 13.838 1.00 76.62 260 ARG A O 1
ATOM 1980 N N . ARG A 1 261 ? -17.883 15.513 14.559 1.00 86.75 261 ARG A N 1
ATOM 1981 C CA . ARG A 1 261 ? -18.299 15.583 15.961 1.00 86.75 261 ARG A CA 1
ATOM 1982 C C . ARG A 1 261 ? -18.713 17.007 16.306 1.00 86.75 261 ARG A C 1
ATOM 1984 O O . ARG A 1 261 ? -18.325 17.972 15.653 1.00 86.75 261 ARG A O 1
ATOM 1991 N N . LYS A 1 262 ? -19.548 17.144 17.337 1.00 88.06 262 LYS A N 1
ATOM 1992 C CA . LYS A 1 262 ? -19.891 18.458 17.886 1.00 88.06 262 LYS A CA 1
ATOM 1993 C C . LYS A 1 262 ? -18.791 18.867 18.857 1.00 88.06 262 LYS A C 1
ATOM 1995 O O . LYS A 1 262 ? -18.814 18.441 20.007 1.00 88.06 262 LYS A O 1
ATOM 2000 N N . CYS A 1 263 ? -17.862 19.691 18.387 1.00 94.19 263 CYS A N 1
ATOM 2001 C CA . CYS A 1 263 ? -16.763 20.178 19.207 1.00 94.19 263 CYS A CA 1
ATOM 2002 C C . CYS A 1 263 ? -17.252 21.186 20.251 1.00 94.19 263 CYS A C 1
ATOM 2004 O O . CYS A 1 263 ? -17.721 22.280 19.921 1.00 94.19 263 CYS A O 1
ATOM 2006 N N . ARG A 1 264 ? -17.120 20.820 21.527 1.00 96.31 264 ARG A N 1
ATOM 2007 C CA . ARG A 1 264 ? -17.298 21.723 22.661 1.00 96.31 264 ARG A CA 1
ATOM 2008 C C . ARG A 1 264 ? -15.972 22.410 22.968 1.00 96.31 264 ARG A C 1
ATOM 2010 O O . ARG A 1 264 ? -14.985 21.763 23.301 1.00 96.31 264 ARG A O 1
ATOM 2017 N N . TRP A 1 265 ? -15.976 23.733 22.915 1.00 96.81 265 TRP A N 1
ATOM 2018 C CA . TRP A 1 265 ? -14.827 24.533 23.323 1.00 96.81 265 TRP A CA 1
ATOM 2019 C C . TRP A 1 265 ? -14.681 24.530 24.844 1.00 96.81 265 TRP A C 1
ATOM 2021 O O . TRP A 1 265 ? -15.669 24.731 25.555 1.00 96.81 265 TRP A O 1
ATOM 2031 N N . ILE A 1 266 ? -13.460 24.299 25.316 1.00 96.12 266 ILE A N 1
ATOM 2032 C CA . ILE A 1 266 ? -13.081 24.346 26.732 1.00 96.12 266 ILE A CA 1
ATOM 2033 C C . ILE A 1 266 ? -11.806 25.174 26.890 1.00 96.12 266 ILE A C 1
ATOM 2035 O O . ILE A 1 266 ? -11.052 25.352 25.929 1.00 96.12 266 ILE A O 1
ATOM 2039 N N . GLN A 1 267 ? -11.573 25.688 28.091 1.00 94.50 267 GLN A N 1
ATOM 2040 C CA . GLN A 1 267 ? -10.321 26.356 28.434 1.00 94.50 267 GLN A CA 1
ATOM 2041 C C . GLN A 1 267 ? -9.245 25.343 28.837 1.00 94.50 267 GLN A C 1
ATOM 2043 O O . GLN A 1 267 ? -9.539 24.193 29.176 1.00 94.50 267 GLN A O 1
ATOM 2048 N N . LEU A 1 268 ? -7.981 25.769 28.802 1.00 92.06 268 LEU A N 1
ATOM 2049 C CA . LEU A 1 268 ? -6.836 24.914 29.120 1.00 92.06 268 LEU A CA 1
ATOM 2050 C C . LEU A 1 268 ? -6.933 24.358 30.552 1.00 92.06 268 LEU A C 1
ATOM 2052 O O . LEU A 1 268 ? -6.614 23.196 30.788 1.00 92.06 268 LEU A O 1
ATOM 2056 N N . GLU A 1 269 ? -7.468 25.151 31.481 1.00 92.94 269 GLU A N 1
ATOM 2057 C CA . GLU A 1 269 ? -7.660 24.803 32.892 1.00 92.94 269 GLU A CA 1
ATOM 2058 C C . GLU A 1 269 ? -8.651 23.650 33.102 1.00 92.94 269 GLU A C 1
ATOM 2060 O O . GLU A 1 269 ? -8.581 22.943 34.108 1.00 92.94 269 GLU A O 1
ATOM 2065 N N . GLU A 1 270 ? -9.558 23.431 32.148 1.00 92.94 270 GLU A N 1
ATOM 2066 C CA . GLU A 1 270 ? -10.566 22.369 32.201 1.00 92.94 270 GLU A CA 1
ATOM 2067 C C . GLU A 1 270 ? -10.021 21.013 31.719 1.00 92.94 270 GLU A C 1
ATOM 2069 O O . GLU A 1 270 ? -10.666 19.984 31.926 1.00 92.94 270 GLU A O 1
ATOM 2074 N N . LEU A 1 271 ? -8.834 20.982 31.103 1.00 92.31 271 LEU A N 1
ATOM 2075 C CA . LEU A 1 271 ? -8.273 19.794 30.455 1.00 92.31 271 LEU A CA 1
ATOM 2076 C C . LEU A 1 271 ? -8.022 18.632 31.425 1.00 92.31 271 LEU A C 1
ATOM 2078 O O . LEU A 1 271 ? -8.505 17.526 31.194 1.00 92.31 271 LEU A O 1
ATOM 2082 N N . LEU A 1 272 ? -7.245 18.857 32.489 1.00 91.00 272 LEU A N 1
ATOM 2083 C CA . LEU A 1 272 ? -6.869 17.790 33.425 1.00 91.00 272 LEU A CA 1
ATOM 2084 C C . LEU A 1 272 ? -8.086 17.232 34.191 1.00 91.00 272 LEU A C 1
ATOM 2086 O O . LEU A 1 272 ? -8.259 16.011 34.172 1.00 91.00 272 LEU A O 1
ATOM 2090 N N . PRO A 1 273 ? -8.988 18.067 34.756 1.00 91.56 273 PRO A N 1
ATOM 2091 C CA . PRO A 1 273 ? -10.213 17.571 35.392 1.00 91.56 273 PRO A CA 1
ATOM 2092 C C . PRO A 1 273 ? -11.108 16.769 34.437 1.00 91.56 273 PRO A C 1
ATOM 2094 O O . PRO A 1 273 ? -11.727 15.773 34.825 1.00 91.56 273 PRO A O 1
ATOM 2097 N N . LEU A 1 274 ? -11.178 17.183 33.166 1.00 91.50 274 LEU A N 1
ATOM 2098 C CA . LEU A 1 274 ? -11.930 16.459 32.148 1.00 91.50 274 LEU A CA 1
ATOM 2099 C C . LEU A 1 274 ? -11.304 15.090 31.860 1.00 91.50 274 LEU A C 1
ATOM 2101 O O . LEU A 1 274 ? -12.029 14.099 31.804 1.00 91.50 274 LEU A O 1
ATOM 2105 N N . LEU A 1 275 ? -9.980 15.011 31.703 1.00 90.06 275 LEU A N 1
ATOM 2106 C CA . LEU A 1 275 ? -9.285 13.743 31.463 1.00 90.06 275 LEU A CA 1
ATOM 2107 C C . LEU A 1 275 ? -9.480 12.753 32.616 1.00 90.06 275 LEU A C 1
ATOM 2109 O O . LEU A 1 275 ? -9.714 11.575 32.354 1.00 90.06 275 LEU A O 1
ATOM 2113 N N . GLU A 1 276 ? -9.430 13.214 33.867 1.00 88.44 276 GLU A N 1
ATOM 2114 C CA . GLU A 1 276 ? -9.731 12.386 35.044 1.00 88.44 276 GLU A CA 1
ATOM 2115 C C . GLU A 1 276 ? -11.166 11.853 34.994 1.00 88.44 276 GLU A C 1
ATOM 2117 O O . GLU A 1 276 ? -11.389 10.646 35.056 1.00 88.44 276 GLU A O 1
ATOM 2122 N N . THR A 1 277 ? -12.135 12.737 34.744 1.00 89.25 277 THR A N 1
ATOM 2123 C CA . THR A 1 277 ? -13.552 12.357 34.636 1.00 89.25 277 THR A CA 1
ATOM 2124 C C . THR A 1 277 ? -13.786 11.319 33.535 1.00 89.25 277 THR A C 1
ATOM 2126 O O . THR A 1 277 ? -14.555 10.374 33.709 1.00 89.25 277 THR A O 1
ATOM 2129 N N . LEU A 1 278 ? -13.140 11.485 32.380 1.00 89.00 278 LEU A N 1
ATOM 2130 C CA . LEU A 1 278 ? -13.273 10.565 31.253 1.00 89.00 278 LEU A CA 1
ATOM 2131 C C . LEU A 1 278 ? -12.592 9.219 31.521 1.00 89.00 278 LEU A C 1
ATOM 2133 O O . LEU A 1 278 ? -13.083 8.192 31.054 1.00 89.00 278 LEU A O 1
ATOM 2137 N N . ARG A 1 279 ? -11.494 9.189 32.284 1.00 85.12 279 ARG A N 1
ATOM 2138 C CA . ARG A 1 279 ? -10.818 7.939 32.667 1.00 85.12 279 ARG A CA 1
ATOM 2139 C C . ARG A 1 279 ? -11.679 7.048 33.553 1.00 85.12 279 ARG A C 1
ATOM 2141 O O . ARG A 1 279 ? -11.601 5.836 33.385 1.00 85.12 279 ARG A O 1
ATOM 2148 N N . ASP A 1 280 ? -12.540 7.617 34.384 1.00 81.31 280 ASP A N 1
ATOM 2149 C CA . ASP A 1 280 ? -13.382 6.842 35.304 1.00 81.31 280 ASP A CA 1
ATOM 2150 C C . ASP A 1 280 ? -14.689 6.337 34.674 1.00 81.31 280 ASP A C 1
ATOM 2152 O O . ASP A 1 280 ? -15.324 5.414 35.188 1.00 81.31 280 ASP A O 1
ATOM 2156 N N . GLN A 1 281 ? -15.109 6.898 33.537 1.00 79.38 281 GLN A N 1
ATOM 2157 C CA . GLN A 1 281 ? -16.294 6.412 32.822 1.00 79.38 281 GLN A CA 1
ATOM 2158 C C . GLN A 1 281 ? -16.028 5.026 32.222 1.00 79.38 281 GLN A C 1
ATOM 2160 O O . GLN A 1 281 ? -14.924 4.783 31.763 1.00 79.38 281 GLN A O 1
ATOM 2165 N N . PRO A 1 282 ? -16.979 4.085 32.155 1.00 68.56 282 PRO A N 1
ATOM 2166 C CA . PRO A 1 282 ? -16.761 2.878 31.361 1.00 68.56 282 PRO A CA 1
ATOM 2167 C C . PRO A 1 282 ? -16.488 3.267 29.900 1.00 68.56 282 PRO A C 1
ATOM 2169 O O . PRO A 1 282 ? -17.086 4.225 29.398 1.00 68.56 282 PRO A O 1
ATOM 2172 N N . ALA A 1 283 ? -15.582 2.546 29.228 1.00 61.41 283 ALA A N 1
ATOM 2173 C CA . ALA A 1 283 ? -15.428 2.677 27.781 1.00 61.41 283 ALA A CA 1
ATOM 2174 C C . ALA A 1 283 ? -16.811 2.531 27.144 1.00 61.41 283 ALA A C 1
ATOM 2176 O O . ALA A 1 283 ? -17.603 1.664 27.545 1.00 61.41 283 ALA A O 1
ATOM 2177 N N . ARG A 1 284 ? -17.146 3.413 26.206 1.00 59.41 284 ARG A N 1
ATOM 2178 C CA . ARG A 1 284 ? -18.417 3.282 25.505 1.00 59.41 284 ARG A CA 1
ATOM 2179 C C . ARG A 1 284 ? -18.272 2.011 24.682 1.00 59.41 284 ARG A C 1
ATOM 2181 O O . ARG A 1 284 ? -17.390 1.932 23.837 1.00 59.41 284 ARG A O 1
ATOM 2188 N N . LEU A 1 285 ? -19.099 0.993 24.952 1.00 40.94 285 LEU A N 1
ATOM 2189 C CA . LEU A 1 285 ? -19.217 -0.141 24.032 1.00 40.94 285 LEU A CA 1
ATOM 2190 C C . LEU A 1 285 ? -19.420 0.478 22.652 1.00 40.94 285 LEU A C 1
ATOM 2192 O O . LEU A 1 285 ? -20.355 1.275 22.513 1.00 40.94 285 LEU A O 1
ATOM 2196 N N . GLY A 1 286 ? -18.474 0.207 21.742 1.00 40.47 286 GLY A N 1
ATOM 2197 C CA . GLY A 1 286 ? -18.217 1.004 20.547 1.00 40.47 286 GLY A CA 1
ATOM 2198 C C . GLY A 1 286 ? -19.505 1.549 19.967 1.00 40.47 286 GLY A C 1
ATOM 2199 O O . GLY A 1 286 ? -20.459 0.791 19.785 1.00 40.47 286 GLY A O 1
ATOM 2200 N N . ARG A 1 287 ? -19.561 2.873 19.761 1.00 40.28 287 ARG A N 1
ATOM 2201 C CA . ARG A 1 287 ? -20.723 3.530 19.159 1.00 40.28 287 ARG A CA 1
ATOM 2202 C C . ARG A 1 287 ? -21.084 2.712 17.924 1.00 40.28 287 ARG A C 1
ATOM 2204 O O . ARG A 1 287 ? -20.354 2.758 16.936 1.00 40.28 287 ARG A O 1
ATOM 2211 N N . GLN A 1 288 ? -22.172 1.940 18.013 1.00 30.44 288 GLN A N 1
ATOM 2212 C CA . GLN A 1 288 ? -22.734 1.266 16.857 1.00 30.44 288 GLN A CA 1
ATOM 2213 C C . GLN A 1 288 ? -22.811 2.327 15.777 1.00 30.44 288 GLN A C 1
ATOM 2215 O O . GLN A 1 288 ? -23.336 3.421 16.029 1.00 30.44 288 GLN A O 1
ATOM 2220 N N . ILE A 1 289 ? -22.227 2.005 14.626 1.00 32.44 289 ILE A N 1
ATOM 2221 C CA . ILE A 1 289 ? -22.286 2.770 13.390 1.00 32.44 289 ILE A CA 1
ATOM 2222 C C . ILE A 1 289 ? -23.765 2.824 12.993 1.00 32.44 289 ILE A C 1
ATOM 2224 O O . ILE A 1 289 ? -24.262 2.078 12.162 1.00 32.44 289 ILE A O 1
ATOM 2228 N N . SER A 1 290 ? -24.515 3.657 13.696 1.00 26.12 290 SER A N 1
ATOM 2229 C CA . SER A 1 290 ? -25.940 3.857 13.544 1.00 26.12 290 SER A CA 1
ATOM 2230 C C . SER A 1 290 ? -26.070 5.252 12.974 1.00 26.12 290 SER A C 1
ATOM 2232 O O . SER A 1 290 ? -25.991 6.273 13.659 1.00 26.12 290 SER A O 1
ATOM 2234 N N . GLY A 1 291 ? -26.160 5.296 11.649 1.00 33.50 291 GLY A N 1
ATOM 2235 C CA . GLY A 1 291 ? -26.563 6.502 10.960 1.00 33.50 291 GLY A CA 1
ATOM 2236 C C . GLY A 1 291 ? -28.002 6.822 11.338 1.00 33.50 291 GLY A C 1
ATOM 2237 O O . GLY A 1 291 ? -28.910 6.132 10.898 1.00 33.50 291 GLY A O 1
ATOM 2238 N N . SER A 1 292 ? -28.223 7.886 12.108 1.00 28.12 292 SER A N 1
ATOM 2239 C CA . SER A 1 292 ? -29.478 8.640 12.034 1.00 28.12 292 SER A CA 1
ATOM 2240 C C . SER A 1 292 ? -29.390 10.002 12.728 1.00 28.12 292 SER A C 1
ATOM 2242 O O . SER A 1 292 ? -29.342 10.091 13.950 1.00 28.12 292 SER A O 1
ATOM 2244 N N . ARG A 1 293 ? -29.444 11.036 11.876 1.00 28.95 293 ARG A N 1
ATOM 2245 C CA . ARG A 1 293 ? -30.124 12.342 11.997 1.00 28.95 293 ARG A CA 1
ATOM 2246 C C . ARG A 1 293 ? -29.893 13.244 13.221 1.00 28.95 293 ARG A C 1
ATOM 2248 O O . ARG A 1 293 ? -30.337 12.971 14.326 1.00 28.95 293 ARG A O 1
ATOM 2255 N N . ALA A 1 294 ? -29.479 14.473 12.903 1.00 24.83 294 ALA A N 1
ATOM 2256 C CA . ALA A 1 294 ? -30.174 15.670 13.370 1.00 24.83 294 ALA A CA 1
ATOM 2257 C C . ALA A 1 294 ? -30.287 16.669 12.204 1.00 24.83 294 ALA A C 1
ATOM 2259 O O . ALA A 1 294 ? -29.310 17.317 11.838 1.00 24.83 294 ALA A O 1
ATOM 2260 N N . ALA A 1 295 ? -31.477 16.749 11.611 1.00 25.95 295 ALA A N 1
ATOM 2261 C CA . ALA A 1 295 ? -31.916 17.877 10.802 1.00 25.95 295 ALA A CA 1
ATOM 2262 C C . ALA A 1 295 ? -33.198 18.404 11.458 1.00 25.95 295 ALA A C 1
ATOM 2264 O O . ALA A 1 295 ? -34.235 17.750 11.389 1.00 25.95 295 ALA A O 1
ATOM 2265 N N . GLU A 1 296 ? -33.097 19.557 12.110 1.00 27.19 296 GLU A N 1
ATOM 2266 C CA . GLU A 1 296 ? -34.214 20.446 12.441 1.00 27.19 296 GLU A CA 1
ATOM 2267 C C . GLU A 1 296 ? -33.859 21.778 11.768 1.00 27.19 296 GLU A C 1
ATOM 2269 O O . GLU A 1 296 ? -32.772 22.310 11.973 1.00 27.19 296 GLU A O 1
ATOM 2274 N N . MET A 1 297 ? -34.545 22.090 10.668 1.00 27.38 297 MET A N 1
ATOM 2275 C CA . MET A 1 297 ? -35.638 23.068 10.601 1.00 27.38 297 MET A CA 1
ATOM 2276 C C . MET A 1 297 ? -35.179 24.492 10.924 1.00 27.38 297 MET A C 1
ATOM 2278 O O . MET A 1 297 ? -35.210 24.913 12.073 1.00 27.38 297 MET A O 1
ATOM 2282 N N . ASP A 1 298 ? -34.883 25.259 9.872 1.00 26.41 298 ASP A N 1
ATOM 2283 C CA . ASP A 1 298 ? -35.252 26.670 9.860 1.00 26.41 298 ASP A CA 1
ATOM 2284 C C . ASP A 1 298 ? -35.946 27.006 8.536 1.00 26.41 298 ASP A C 1
ATOM 2286 O O . ASP A 1 298 ? -35.556 26.543 7.459 1.00 26.41 298 ASP A O 1
ATOM 2290 N N . GLY A 1 299 ? -37.065 27.712 8.655 1.00 26.09 299 GLY A N 1
ATOM 2291 C CA . GLY A 1 299 ? -37.989 28.004 7.573 1.00 26.09 299 GLY A CA 1
ATOM 2292 C C . GLY A 1 299 ? -37.532 29.216 6.774 1.00 26.09 299 GLY A C 1
ATOM 2293 O O . GLY A 1 299 ? -37.243 30.270 7.327 1.00 26.09 299 GLY A O 1
ATOM 2294 N N . GLY A 1 300 ? -37.533 29.089 5.451 1.00 25.08 300 GLY A N 1
ATOM 2295 C CA . GLY A 1 300 ? -37.236 30.192 4.544 1.00 25.08 300 GLY A CA 1
ATOM 2296 C C . GLY A 1 300 ? -37.953 29.999 3.220 1.00 25.08 300 GLY A C 1
ATOM 2297 O O . GLY A 1 300 ? -37.561 29.188 2.390 1.00 25.08 300 GLY A O 1
ATOM 2298 N N . THR A 1 301 ? -39.044 30.731 3.054 1.00 26.19 301 THR A N 1
ATOM 2299 C CA . THR A 1 301 ? -39.879 30.833 1.855 1.00 26.19 301 THR A CA 1
ATOM 2300 C C . THR A 1 301 ? -39.101 31.308 0.624 1.00 26.19 301 THR A C 1
ATOM 2302 O O . THR A 1 301 ? -38.357 32.281 0.727 1.00 26.19 301 THR A O 1
ATOM 2305 N N . GLY A 1 302 ? -39.375 30.742 -0.557 1.00 26.20 302 GLY A N 1
ATOM 2306 C CA . GLY A 1 302 ? -38.982 31.375 -1.823 1.00 26.20 302 GLY A CA 1
ATOM 2307 C C . GLY A 1 302 ? -38.946 30.461 -3.047 1.00 26.20 302 GLY A C 1
ATOM 2308 O O . GLY A 1 302 ? -37.907 29.915 -3.372 1.00 26.20 302 GLY A O 1
ATOM 2309 N N . SER A 1 303 ? -40.102 30.324 -3.705 1.00 25.59 303 SER A N 1
ATOM 2310 C CA . SER A 1 303 ? -40.311 30.274 -5.165 1.00 25.59 303 SER A CA 1
ATOM 2311 C C . SER A 1 303 ? -39.114 29.944 -6.080 1.00 25.59 303 SER A C 1
ATOM 2313 O O . SER A 1 303 ? -38.228 30.770 -6.243 1.00 25.59 303 SER A O 1
ATOM 2315 N N . GLU A 1 304 ? -39.185 28.836 -6.826 1.00 27.91 304 GLU A N 1
ATOM 2316 C CA . GLU A 1 304 ? -39.498 28.852 -8.270 1.00 27.91 304 GLU A CA 1
ATOM 2317 C C . GLU A 1 304 ? -39.578 27.425 -8.840 1.00 27.91 304 GLU A C 1
ATOM 2319 O O . GLU A 1 304 ? -38.703 26.583 -8.652 1.00 27.91 304 GLU A O 1
ATOM 2324 N N . ARG A 1 305 ? -40.682 27.160 -9.547 1.00 24.58 305 ARG A N 1
ATOM 2325 C CA . ARG A 1 305 ? -40.947 25.939 -10.313 1.00 24.58 305 ARG A CA 1
ATOM 2326 C C . ARG A 1 305 ? -40.061 25.893 -11.556 1.00 24.58 305 ARG A C 1
ATOM 2328 O O . ARG A 1 305 ? -40.118 26.822 -12.358 1.00 24.58 305 ARG A O 1
ATOM 2335 N N . ARG A 1 306 ? -39.417 24.753 -11.815 1.00 27.67 306 ARG A N 1
ATOM 2336 C CA . ARG A 1 306 ? -39.264 24.224 -13.179 1.00 27.67 306 ARG A CA 1
ATOM 2337 C C . ARG A 1 306 ? -39.519 22.724 -13.183 1.00 27.67 306 ARG A C 1
ATOM 2339 O O . ARG A 1 306 ? -38.889 21.967 -12.456 1.00 27.67 306 ARG A O 1
ATOM 2346 N N . GLU A 1 307 ? -40.508 22.360 -13.984 1.00 24.09 307 GLU A N 1
ATOM 2347 C CA . GLU A 1 307 ? -40.923 21.006 -14.306 1.00 24.09 307 GLU A CA 1
ATOM 2348 C C . GLU A 1 307 ? -39.848 20.305 -15.141 1.00 24.09 307 GLU A C 1
ATOM 2350 O O . GLU A 1 307 ? -39.385 20.839 -16.149 1.00 24.09 307 GLU A O 1
ATOM 2355 N N . SER A 1 308 ? -39.526 19.073 -14.768 1.00 27.97 308 SER A N 1
ATOM 2356 C CA . SER A 1 308 ? -39.226 18.021 -15.734 1.00 27.97 308 SER A CA 1
ATOM 2357 C C . SER A 1 308 ? -39.641 16.686 -15.124 1.00 27.97 308 SER A C 1
ATOM 2359 O O . SER A 1 308 ? -39.073 16.213 -14.142 1.00 27.97 308 SER A O 1
ATOM 2361 N N . THR A 1 309 ? -40.710 16.177 -15.714 1.00 25.86 309 THR A N 1
ATOM 2362 C CA . THR A 1 309 ? -41.398 14.898 -15.577 1.00 25.86 309 THR A CA 1
ATOM 2363 C C . THR A 1 309 ? -40.492 13.665 -15.494 1.00 25.86 309 THR A C 1
ATOM 2365 O O . THR A 1 309 ? -39.621 13.466 -16.334 1.00 25.86 309 THR A O 1
ATOM 2368 N N . GLU A 1 310 ? -40.807 12.839 -14.493 1.00 25.28 310 GLU A N 1
ATOM 2369 C CA . GLU A 1 310 ? -41.032 11.385 -14.559 1.00 25.28 310 GLU A CA 1
ATOM 2370 C C . GLU A 1 310 ? -39.960 10.485 -15.197 1.00 25.28 310 GLU A C 1
ATOM 2372 O O . GLU A 1 310 ? -39.951 10.239 -16.397 1.00 25.28 310 GLU A O 1
ATOM 2377 N N . LEU A 1 311 ? -39.163 9.868 -14.319 1.00 27.59 311 LEU A N 1
ATOM 2378 C CA . LEU A 1 311 ? -38.862 8.430 -14.306 1.00 27.59 311 LEU A CA 1
ATOM 2379 C C . LEU A 1 311 ? -38.599 8.064 -12.837 1.00 27.59 311 LEU A C 1
ATOM 2381 O O . LEU A 1 311 ? -37.486 8.190 -12.332 1.00 27.59 311 LEU A O 1
ATOM 2385 N N . ALA A 1 312 ? -39.676 7.727 -12.130 1.00 25.95 312 ALA A N 1
ATOM 2386 C CA . ALA A 1 312 ? -39.654 7.239 -10.759 1.00 25.95 312 ALA A CA 1
ATOM 2387 C C . ALA A 1 312 ? -39.999 5.744 -10.735 1.00 25.95 312 ALA A C 1
ATOM 2389 O O . ALA A 1 312 ? -40.823 5.299 -11.535 1.00 25.95 312 ALA A O 1
ATOM 2390 N N . ASN A 1 313 ? -39.426 5.068 -9.733 1.00 26.53 313 ASN A N 1
ATOM 2391 C CA . ASN A 1 313 ? -39.707 3.717 -9.223 1.00 26.53 313 ASN A CA 1
ATOM 2392 C C . ASN A 1 313 ? -38.918 2.622 -9.972 1.00 26.53 313 ASN A C 1
ATOM 2394 O O . ASN A 1 313 ? -39.124 2.412 -11.157 1.00 26.53 313 ASN A O 1
ATOM 2398 N N . ASP A 1 314 ? -37.906 1.967 -9.393 1.00 29.20 314 ASP A N 1
ATOM 2399 C CA . ASP A 1 314 ? -37.863 1.396 -8.043 1.00 29.20 314 ASP A CA 1
ATOM 2400 C C . ASP A 1 314 ? -36.505 1.596 -7.343 1.00 29.20 314 ASP A C 1
ATOM 2402 O O . ASP A 1 314 ? -35.467 1.117 -7.796 1.00 29.20 314 ASP A O 1
ATOM 2406 N N . ALA A 1 315 ? -36.521 2.275 -6.197 1.00 29.06 315 ALA A N 1
ATOM 2407 C CA . ALA A 1 315 ? -35.487 2.171 -5.171 1.00 29.06 315 ALA A CA 1
ATOM 2408 C C . ALA A 1 315 ? -36.130 2.545 -3.832 1.00 29.06 315 ALA A C 1
ATOM 2410 O O . ALA A 1 315 ? -35.967 3.655 -3.323 1.00 29.06 315 ALA A O 1
ATOM 2411 N N . GLU A 1 316 ? -36.921 1.625 -3.281 1.00 28.62 316 GLU A N 1
ATOM 2412 C CA . GLU A 1 316 ? -37.262 1.673 -1.864 1.00 28.62 316 GLU A CA 1
ATOM 2413 C C . GLU A 1 316 ? -35.973 1.478 -1.063 1.00 28.62 316 GLU A C 1
ATOM 2415 O O . GLU A 1 316 ? -35.480 0.371 -0.857 1.00 28.62 316 GLU A O 1
ATOM 2420 N N . SER A 1 317 ? -35.407 2.592 -0.608 1.00 33.38 317 SER A N 1
ATOM 2421 C CA . SER A 1 317 ? -34.448 2.616 0.485 1.00 33.38 317 SER A CA 1
ATOM 2422 C C . SER A 1 317 ? -35.174 2.210 1.770 1.00 33.38 317 SER A C 1
ATOM 2424 O O . SER A 1 317 ? -35.689 3.053 2.511 1.00 33.38 317 SER A O 1
ATOM 2426 N N . GLY A 1 318 ? -35.245 0.907 2.020 1.00 27.62 318 GLY A N 1
ATOM 2427 C CA . GLY A 1 318 ? -35.677 0.353 3.292 1.00 27.62 318 GLY A CA 1
ATOM 2428 C C . GLY A 1 318 ? -34.612 0.583 4.362 1.00 27.62 318 GLY A C 1
ATOM 2429 O O . GLY A 1 318 ? -33.655 -0.172 4.469 1.00 27.62 318 GLY A O 1
ATOM 2430 N N . SER A 1 319 ? -34.790 1.612 5.184 1.00 34.25 319 SER A N 1
ATOM 2431 C CA . SER A 1 319 ? -34.308 1.597 6.568 1.00 34.25 319 SER A CA 1
ATOM 2432 C C . SER A 1 319 ? -35.340 2.289 7.448 1.00 34.25 319 SER A C 1
ATOM 2434 O O . SER A 1 319 ? -35.256 3.471 7.783 1.00 34.25 319 SER A O 1
ATOM 2436 N N . ALA A 1 320 ? -36.377 1.520 7.763 1.00 35.09 320 ALA A N 1
ATOM 2437 C CA . ALA A 1 320 ? -37.300 1.779 8.848 1.00 35.09 320 ALA A CA 1
ATOM 2438 C C . ALA A 1 320 ? -37.466 0.454 9.601 1.00 35.09 320 ALA A C 1
ATOM 2440 O O . ALA A 1 320 ? -37.929 -0.528 9.027 1.00 35.09 320 ALA A O 1
ATOM 2441 N N . ASN A 1 321 ? -37.093 0.463 10.883 1.00 33.88 321 ASN A N 1
ATOM 2442 C CA . ASN A 1 321 ? -37.062 -0.656 11.835 1.00 33.88 321 ASN A CA 1
ATOM 2443 C C . ASN A 1 321 ? -35.856 -1.599 11.697 1.00 33.88 321 ASN A C 1
ATOM 2445 O O . ASN A 1 321 ? -35.522 -2.049 10.610 1.00 33.88 321 ASN A O 1
ATOM 2449 N N . GLY A 1 322 ? -35.210 -1.887 12.835 1.00 36.22 322 GLY A N 1
ATOM 2450 C CA . GLY A 1 322 ? -33.988 -2.688 12.986 1.00 36.22 322 GLY A CA 1
ATOM 2451 C C . GLY A 1 322 ? -34.115 -4.165 12.606 1.00 36.22 322 GLY A C 1
ATOM 2452 O O . GLY A 1 322 ? -33.921 -5.041 13.444 1.00 36.22 322 GLY A O 1
ATOM 2453 N N . VAL A 1 323 ? -34.416 -4.435 11.340 1.00 38.62 323 VAL A N 1
ATOM 2454 C CA . VAL A 1 323 ? -34.214 -5.732 10.699 1.00 38.62 323 VAL A CA 1
ATOM 2455 C C . VAL A 1 323 ? -32.772 -5.753 10.176 1.00 38.62 323 VAL A C 1
ATOM 2457 O O . VAL A 1 323 ? -32.390 -4.824 9.461 1.00 38.62 323 VAL A O 1
ATOM 2460 N N . PRO A 1 324 ? -31.945 -6.753 10.534 1.00 56.72 324 PRO A N 1
ATOM 2461 C CA . PRO A 1 324 ? -30.622 -6.909 9.940 1.00 56.72 324 PRO A CA 1
ATOM 2462 C C . PRO A 1 324 ? -30.753 -7.003 8.416 1.00 56.72 324 PRO A C 1
ATOM 2464 O O . PRO A 1 324 ? -31.589 -7.760 7.922 1.00 56.72 324 PRO A O 1
ATOM 2467 N N . GLY A 1 325 ? -29.954 -6.224 7.683 1.00 69.75 325 GLY A N 1
ATOM 2468 C CA . GLY A 1 325 ? -29.880 -6.328 6.225 1.00 69.75 325 GLY A CA 1
ATOM 2469 C C . GLY A 1 325 ? -29.461 -7.734 5.767 1.00 69.75 325 GLY A C 1
ATOM 2470 O O . GLY A 1 325 ? -29.012 -8.540 6.591 1.00 69.75 325 GLY A O 1
ATOM 2471 N N . PRO A 1 326 ? -29.611 -8.051 4.469 1.00 88.00 326 PRO A N 1
ATOM 2472 C CA . PRO A 1 326 ? -29.201 -9.345 3.932 1.00 88.00 326 PRO A CA 1
ATOM 2473 C C . PRO A 1 326 ? -27.718 -9.606 4.233 1.00 88.00 326 PRO A C 1
ATOM 2475 O O . PRO A 1 326 ? -26.893 -8.701 4.132 1.00 88.00 326 PRO A O 1
ATOM 2478 N N . LYS A 1 327 ? -27.382 -10.836 4.632 1.00 94.19 327 LYS A N 1
ATOM 2479 C CA . LYS A 1 327 ? -26.009 -11.263 4.932 1.00 94.19 327 LYS A CA 1
ATOM 2480 C C . LYS A 1 327 ? -25.497 -12.219 3.866 1.00 94.19 327 LYS A C 1
ATOM 2482 O O . LYS A 1 327 ? -26.270 -12.945 3.250 1.00 94.19 327 LYS A O 1
ATOM 2487 N N . LEU A 1 328 ? -24.182 -12.240 3.688 1.00 95.81 328 LEU A N 1
ATOM 2488 C CA . LEU A 1 328 ? -23.502 -13.277 2.921 1.00 95.81 328 LEU A CA 1
ATOM 2489 C C . LEU A 1 328 ? -23.612 -14.614 3.660 1.00 95.81 328 LEU A C 1
ATOM 2491 O O . LEU A 1 328 ? -23.506 -14.661 4.887 1.00 95.81 328 LEU A O 1
ATOM 2495 N N . SER A 1 329 ? -23.740 -15.711 2.920 1.00 95.31 329 SER A N 1
ATOM 2496 C CA . SER A 1 329 ? -23.740 -17.056 3.509 1.00 95.31 329 SER A CA 1
ATOM 2497 C C . SER A 1 329 ? -22.427 -17.351 4.246 1.00 95.31 329 SER A C 1
ATOM 2499 O O . SER A 1 329 ? -22.433 -17.890 5.352 1.00 95.31 329 SER A O 1
ATOM 2501 N N . LYS A 1 330 ? -21.291 -16.973 3.647 1.00 96.56 330 LYS A N 1
ATOM 2502 C CA . LYS A 1 330 ? -19.954 -17.358 4.103 1.00 96.56 330 LYS A CA 1
ATOM 2503 C C . LYS A 1 330 ? -18.900 -16.312 3.761 1.00 96.56 330 LYS A C 1
ATOM 2505 O O . LYS A 1 330 ? -18.821 -15.851 2.625 1.00 96.56 330 LYS A O 1
ATOM 2510 N N . VAL A 1 331 ? -18.047 -15.986 4.730 1.00 97.88 331 VAL A N 1
ATOM 2511 C CA . VAL A 1 331 ? -16.861 -15.135 4.543 1.00 97.88 331 VAL A CA 1
ATOM 2512 C C . VAL A 1 331 ? -15.637 -15.822 5.133 1.00 97.88 331 VAL A C 1
ATOM 2514 O O . VAL A 1 331 ? -15.669 -16.307 6.264 1.00 97.88 331 VAL A O 1
ATOM 2517 N N . PHE A 1 332 ? -14.542 -15.839 4.376 1.00 98.44 332 PHE A N 1
ATOM 2518 C CA . PHE A 1 332 ? -13.243 -16.288 4.864 1.00 98.44 332 PHE A CA 1
ATOM 2519 C C . PHE A 1 332 ? -12.470 -15.101 5.437 1.00 98.44 332 PHE A C 1
ATOM 2521 O O . PHE A 1 332 ? -12.478 -14.003 4.879 1.00 98.44 332 PHE A O 1
ATOM 2528 N N . VAL A 1 333 ? -11.779 -15.323 6.545 1.00 97.75 333 VAL A N 1
ATOM 2529 C CA . VAL A 1 333 ? -10.981 -14.316 7.237 1.00 97.75 333 VAL A CA 1
ATOM 2530 C C . VAL A 1 333 ? -9.583 -14.866 7.469 1.00 97.75 333 VAL A C 1
ATOM 2532 O O . VAL A 1 333 ? -9.430 -15.930 8.061 1.00 97.75 333 VAL A O 1
ATOM 2535 N N . VAL A 1 334 ? -8.561 -14.137 7.023 1.00 97.69 334 VAL A N 1
ATOM 2536 C CA . VAL A 1 334 ? -7.160 -14.492 7.269 1.00 97.69 334 VAL A CA 1
ATOM 2537 C C . VAL A 1 334 ? -6.676 -13.818 8.550 1.00 97.69 334 VAL A C 1
ATOM 2539 O O . VAL A 1 334 ? -6.521 -12.595 8.598 1.00 97.69 334 VAL A O 1
ATOM 2542 N N . GLY A 1 335 ? -6.409 -14.620 9.581 1.00 93.44 335 GLY A N 1
ATOM 2543 C CA . GLY A 1 335 ? -6.217 -14.139 10.953 1.00 93.44 335 GLY A CA 1
ATOM 2544 C C . GLY A 1 335 ? -7.529 -14.029 11.727 1.00 93.44 335 GLY A C 1
ATOM 2545 O O . GLY A 1 335 ? -8.516 -14.647 11.355 1.00 93.44 335 GLY A O 1
ATOM 2546 N N . HIS A 1 336 ? -7.548 -13.251 12.809 1.00 90.12 336 HIS A N 1
ATOM 2547 C CA . HIS A 1 336 ? -8.733 -13.083 13.672 1.00 90.12 336 HIS A CA 1
ATOM 2548 C C . HIS A 1 336 ? -9.169 -11.622 13.815 1.00 90.12 336 HIS A C 1
ATOM 2550 O O . HIS A 1 336 ? -10.264 -11.332 14.285 1.00 90.12 336 HIS A O 1
ATOM 2556 N N . GLU A 1 337 ? -8.330 -10.684 13.389 1.00 86.88 337 GLU A N 1
ATOM 2557 C CA . GLU A 1 337 ? -8.470 -9.264 13.696 1.00 86.88 337 GLU A CA 1
ATOM 2558 C C . GLU A 1 337 ? -9.737 -8.652 13.081 1.00 86.88 337 GLU A C 1
ATOM 2560 O O . GLU A 1 337 ? -10.349 -7.771 13.679 1.00 86.88 337 GLU A O 1
ATOM 2565 N N . VAL A 1 338 ? -10.175 -9.149 11.918 1.00 89.88 338 VAL A N 1
ATOM 2566 C CA . VAL A 1 338 ? -11.375 -8.659 11.211 1.00 89.88 338 VAL A CA 1
ATOM 2567 C C . VAL A 1 338 ? -12.641 -9.467 11.522 1.00 89.88 338 VAL A C 1
ATOM 2569 O O . VAL A 1 338 ? -13.654 -9.296 10.844 1.00 89.88 338 VAL A O 1
ATOM 2572 N N . GLU A 1 339 ? -12.623 -10.332 12.543 1.00 89.81 339 GLU A N 1
ATOM 2573 C CA . GLU A 1 339 ? -13.770 -11.174 12.915 1.00 89.81 339 GLU A CA 1
ATOM 2574 C C . GLU A 1 339 ? -15.043 -10.353 13.152 1.00 89.81 339 GLU A C 1
ATOM 2576 O O . GLU A 1 339 ? -16.101 -10.699 12.628 1.00 89.81 339 GLU A O 1
ATOM 2581 N N . SER A 1 340 ? -14.942 -9.255 13.910 1.00 85.56 340 SER A N 1
ATOM 2582 C CA . SER A 1 340 ? -16.101 -8.410 14.226 1.00 85.56 340 SER A CA 1
ATOM 2583 C C . SER A 1 340 ? -16.768 -7.883 12.955 1.00 85.56 340 SER A C 1
ATOM 2585 O O . SER A 1 340 ? -17.972 -8.046 12.782 1.00 85.56 340 SER A O 1
ATOM 2587 N N . ALA A 1 341 ? -15.976 -7.330 12.032 1.00 87.44 341 ALA A N 1
ATOM 2588 C CA . ALA A 1 341 ? -16.475 -6.817 10.759 1.00 87.44 341 ALA A CA 1
ATOM 2589 C C . ALA A 1 341 ? -17.071 -7.936 9.885 1.00 87.44 341 ALA A C 1
ATOM 2591 O O . ALA A 1 341 ? -18.112 -7.749 9.261 1.00 87.44 341 ALA A O 1
ATOM 2592 N N . ALA A 1 342 ? -16.455 -9.123 9.869 1.00 93.44 342 ALA A N 1
ATOM 2593 C CA . ALA A 1 342 ? -16.960 -10.262 9.105 1.00 93.44 342 ALA A CA 1
ATOM 2594 C C . ALA A 1 342 ? -18.318 -10.764 9.628 1.00 93.44 342 ALA A C 1
ATOM 2596 O O . ALA A 1 342 ? -19.212 -11.064 8.837 1.00 93.44 342 ALA A O 1
ATOM 2597 N N . ARG A 1 343 ? -18.515 -10.810 10.954 1.00 93.19 343 ARG A N 1
ATOM 2598 C CA . ARG A 1 343 ? -19.782 -11.242 11.575 1.00 93.19 343 ARG A CA 1
ATOM 2599 C C . ARG A 1 343 ? -20.940 -10.277 11.329 1.00 93.19 343 ARG A C 1
ATOM 2601 O O . ARG A 1 343 ? -22.102 -10.695 11.361 1.00 93.19 343 ARG A O 1
ATOM 2608 N N . GLU A 1 344 ? -20.653 -9.004 11.080 1.00 90.81 344 GLU A N 1
ATOM 2609 C CA . GLU A 1 344 ? -21.677 -8.024 10.707 1.00 90.81 344 GLU A CA 1
ATOM 2610 C C . GLU A 1 344 ? -22.261 -8.315 9.320 1.00 90.81 344 GLU A C 1
ATOM 2612 O O . GLU A 1 344 ? -23.471 -8.189 9.140 1.00 90.81 344 GLU A O 1
ATOM 2617 N N . ILE A 1 345 ? -21.441 -8.799 8.381 1.00 94.50 345 ILE A N 1
ATOM 2618 C CA . ILE A 1 345 ? -21.835 -8.996 6.978 1.00 94.50 345 ILE A CA 1
ATOM 2619 C C . ILE A 1 345 ? -22.133 -10.450 6.584 1.00 94.50 345 ILE A C 1
ATOM 2621 O O . ILE A 1 345 ? -22.620 -10.670 5.477 1.00 94.50 345 ILE A O 1
ATOM 2625 N N . ALA A 1 346 ? -21.842 -11.439 7.438 1.00 96.44 346 ALA A N 1
ATOM 2626 C CA . ALA A 1 346 ? -21.961 -12.860 7.097 1.00 96.44 346 ALA A CA 1
ATOM 2627 C C . ALA A 1 346 ? -22.639 -13.719 8.176 1.00 96.44 346 ALA A C 1
ATOM 2629 O O . ALA A 1 346 ? -22.606 -13.393 9.367 1.00 96.44 346 ALA A O 1
ATOM 2630 N N . GLU A 1 347 ? -23.257 -14.822 7.747 1.00 96.06 347 GLU A N 1
ATOM 2631 C CA . GLU A 1 347 ? -23.818 -15.859 8.624 1.00 96.06 347 GLU A CA 1
ATOM 2632 C C . GLU A 1 347 ? -22.722 -16.777 9.181 1.00 96.06 347 GLU A C 1
ATOM 2634 O O . GLU A 1 347 ? -22.666 -17.021 10.388 1.00 96.06 347 GLU A O 1
ATOM 2639 N N . GLU A 1 348 ? -21.815 -17.239 8.315 1.00 97.12 348 GLU A N 1
ATOM 2640 C CA . GLU A 1 348 ? -20.679 -18.093 8.668 1.00 97.12 348 GLU A CA 1
ATOM 2641 C C . GLU A 1 348 ? -19.343 -17.369 8.423 1.00 97.12 348 GLU A C 1
ATOM 2643 O O . GLU A 1 348 ? -19.113 -16.795 7.356 1.00 97.12 348 GLU A O 1
ATOM 2648 N N . VAL A 1 349 ? -18.436 -17.429 9.407 1.00 97.62 349 VAL A N 1
ATOM 2649 C CA . VAL A 1 349 ? -17.063 -16.909 9.300 1.00 97.62 349 VAL A CA 1
ATOM 2650 C C . VAL A 1 349 ? -16.084 -18.073 9.397 1.00 97.62 349 VAL A C 1
ATOM 2652 O O . VAL A 1 349 ? -16.066 -18.779 10.407 1.00 97.62 349 VAL A O 1
ATOM 2655 N N . ILE A 1 350 ? -15.268 -18.261 8.359 1.00 97.94 350 ILE A N 1
ATOM 2656 C CA . ILE A 1 350 ? -14.222 -19.288 8.305 1.00 97.94 350 ILE A CA 1
ATOM 2657 C C . ILE A 1 350 ? -12.864 -18.635 8.506 1.00 97.94 350 ILE A C 1
ATOM 2659 O O . ILE A 1 350 ? -12.487 -17.730 7.767 1.00 97.94 350 ILE A O 1
ATOM 2663 N N . PHE A 1 351 ? -12.109 -19.129 9.478 1.00 97.81 351 PHE A N 1
ATOM 2664 C CA . PHE A 1 351 ? -10.766 -18.640 9.757 1.00 97.81 351 PHE A CA 1
ATOM 2665 C C . PHE A 1 351 ? -9.723 -19.387 8.930 1.00 97.81 351 PHE A C 1
ATOM 2667 O O . PHE A 1 351 ? -9.747 -20.614 8.831 1.00 97.81 351 PHE A O 1
ATOM 2674 N N . VAL A 1 352 ? -8.792 -18.628 8.365 1.00 97.69 352 VAL A N 1
ATOM 2675 C CA . VAL A 1 352 ? -7.624 -19.108 7.631 1.00 97.69 352 VAL A CA 1
ATOM 2676 C C . VAL A 1 352 ? -6.384 -18.630 8.372 1.00 97.69 352 VAL A C 1
ATOM 2678 O O . VAL A 1 352 ? -6.265 -17.453 8.723 1.00 97.69 352 VAL A O 1
ATOM 2681 N N . GLU A 1 353 ? -5.454 -19.544 8.628 1.00 95.75 353 GLU A N 1
ATOM 2682 C CA . GLU A 1 353 ? -4.229 -19.220 9.354 1.00 95.75 353 GLU A CA 1
ATOM 2683 C C . GLU A 1 353 ? -3.331 -18.257 8.564 1.00 95.75 353 GLU A C 1
ATOM 2685 O O . GLU A 1 353 ? -3.197 -18.341 7.339 1.00 95.75 353 GLU A O 1
ATOM 2690 N N . LYS A 1 354 ? -2.668 -17.345 9.287 1.00 95.62 354 LYS A N 1
ATOM 2691 C CA . LYS A 1 354 ? -1.680 -16.425 8.713 1.00 95.62 354 LYS A CA 1
ATOM 2692 C C . LYS A 1 354 ? -0.424 -17.202 8.300 1.00 95.62 354 LYS A C 1
ATOM 2694 O O . LYS A 1 354 ? 0.440 -17.480 9.125 1.00 95.62 354 LYS A O 1
ATOM 2699 N N . THR A 1 355 ? -0.330 -17.528 7.014 1.00 96.25 355 THR A N 1
ATOM 2700 C CA . THR A 1 355 ? 0.764 -18.302 6.398 1.00 96.25 355 THR A CA 1
ATOM 2701 C C . THR A 1 355 ? 1.302 -17.588 5.148 1.00 96.25 355 THR A C 1
ATOM 2703 O O . THR A 1 355 ? 1.118 -16.380 4.993 1.00 96.25 355 THR A O 1
ATOM 2706 N N . ASP A 1 356 ? 2.035 -18.271 4.269 1.00 95.25 356 ASP A N 1
ATOM 2707 C CA . ASP A 1 356 ? 2.511 -17.662 3.028 1.00 95.25 356 ASP A CA 1
ATOM 2708 C C . ASP A 1 356 ? 1.368 -17.466 1.999 1.00 95.25 356 ASP A C 1
ATOM 2710 O O . ASP A 1 356 ? 0.359 -18.177 2.036 1.00 95.25 356 ASP A O 1
ATOM 2714 N N . PRO A 1 357 ? 1.505 -16.520 1.048 1.00 97.38 357 PRO A N 1
ATOM 2715 C CA . PRO A 1 357 ? 0.453 -16.225 0.074 1.00 97.38 357 PRO A CA 1
ATOM 2716 C C . PRO A 1 357 ? 0.010 -17.404 -0.805 1.00 97.38 357 PRO A C 1
ATOM 2718 O O . PRO A 1 357 ? -1.138 -17.405 -1.245 1.00 97.38 357 PRO A O 1
ATOM 2721 N N . HIS A 1 358 ? 0.872 -18.393 -1.080 1.00 96.88 358 HIS A N 1
ATOM 2722 C CA . HIS A 1 358 ? 0.490 -19.551 -1.896 1.00 96.88 358 HIS A CA 1
ATOM 2723 C C . HIS A 1 358 ? -0.433 -20.480 -1.116 1.00 96.88 358 HIS A C 1
ATOM 2725 O O . HIS A 1 358 ? -1.507 -20.818 -1.613 1.00 96.88 358 HIS A O 1
ATOM 2731 N N . THR A 1 359 ? -0.060 -20.813 0.121 1.00 98.06 359 THR A N 1
ATOM 2732 C CA . THR A 1 359 ? -0.896 -21.622 1.019 1.00 98.06 359 THR A CA 1
ATOM 2733 C C . THR A 1 359 ? -2.258 -20.965 1.242 1.00 98.06 359 THR A C 1
ATOM 2735 O O . THR A 1 359 ? -3.296 -21.623 1.154 1.00 98.06 359 THR A O 1
ATOM 2738 N N . ILE A 1 360 ? -2.282 -19.643 1.450 1.00 98.38 360 ILE A N 1
ATOM 2739 C CA . ILE A 1 360 ? -3.543 -18.910 1.610 1.00 98.38 360 ILE A CA 1
ATOM 2740 C C . ILE A 1 360 ? -4.369 -18.948 0.317 1.00 98.38 360 ILE A C 1
ATOM 2742 O O . ILE A 1 360 ? -5.565 -19.223 0.381 1.00 98.38 360 ILE A O 1
ATOM 2746 N N . ALA A 1 361 ? -3.757 -18.714 -0.850 1.00 98.06 361 ALA A N 1
ATOM 2747 C CA . ALA A 1 361 ? -4.449 -18.770 -2.140 1.00 98.06 361 ALA A CA 1
ATOM 2748 C C . ALA A 1 361 ? -5.070 -20.151 -2.405 1.00 98.06 361 ALA A C 1
ATOM 2750 O O . ALA A 1 361 ? -6.184 -20.239 -2.916 1.00 98.06 361 ALA A O 1
ATOM 2751 N N . GLU A 1 362 ? -4.385 -21.235 -2.043 1.00 97.75 362 GLU A N 1
ATOM 2752 C CA . GLU A 1 362 ? -4.939 -22.587 -2.145 1.00 97.75 362 GLU A CA 1
ATOM 2753 C C . GLU A 1 362 ? -6.139 -22.786 -1.218 1.00 97.75 362 GLU A C 1
ATOM 2755 O O . GLU A 1 362 ? -7.171 -23.285 -1.670 1.00 97.75 362 GLU A O 1
ATOM 2760 N N . ALA A 1 363 ? -6.039 -22.335 0.034 1.00 97.62 363 ALA A N 1
ATOM 2761 C CA . ALA A 1 363 ? -7.097 -22.481 1.031 1.00 97.62 363 ALA A CA 1
ATOM 2762 C C . ALA A 1 363 ? -8.384 -21.711 0.684 1.00 97.62 363 ALA A C 1
ATOM 2764 O O . ALA A 1 363 ? -9.472 -22.134 1.070 1.00 97.62 363 ALA A O 1
ATOM 2765 N N . VAL A 1 364 ? -8.275 -20.589 -0.036 1.00 97.62 364 VAL A N 1
ATOM 2766 C CA . VAL A 1 364 ? -9.412 -19.696 -0.335 1.00 97.62 364 VAL A CA 1
ATOM 2767 C C . VAL A 1 364 ? -9.816 -19.675 -1.810 1.00 97.62 364 VAL A C 1
ATOM 2769 O O . VAL A 1 364 ? -10.588 -18.813 -2.226 1.00 97.62 364 VAL A O 1
ATOM 2772 N N . ARG A 1 365 ? -9.310 -20.616 -2.614 1.00 96.06 365 ARG A N 1
ATOM 2773 C CA . ARG A 1 365 ? -9.543 -20.671 -4.067 1.00 96.06 365 ARG A CA 1
ATOM 2774 C C . ARG A 1 365 ? -11.025 -20.672 -4.444 1.00 96.06 365 ARG A C 1
ATOM 2776 O O . ARG A 1 365 ? -11.405 -19.984 -5.386 1.00 96.06 365 ARG A O 1
ATOM 2783 N N . ASP A 1 366 ? -11.828 -21.422 -3.694 1.00 94.75 366 ASP A N 1
ATOM 2784 C CA . ASP A 1 366 ? -13.266 -21.594 -3.930 1.00 94.75 366 ASP A CA 1
ATOM 2785 C C . ASP A 1 366 ? -14.123 -20.702 -3.011 1.00 94.75 366 ASP A C 1
ATOM 2787 O O . ASP A 1 366 ? -15.327 -20.911 -2.878 1.00 94.75 366 ASP A O 1
ATOM 2791 N N . ALA A 1 367 ? -13.511 -19.721 -2.338 1.00 96.81 367 ALA A N 1
ATOM 2792 C CA . ALA A 1 367 ? -14.229 -18.785 -1.484 1.00 96.81 367 ALA A CA 1
ATOM 2793 C C . ALA A 1 367 ? -14.989 -17.730 -2.306 1.00 96.81 367 ALA A C 1
ATOM 2795 O O . ALA A 1 367 ? -14.533 -17.272 -3.356 1.00 96.81 367 ALA A O 1
ATOM 2796 N N . ASP A 1 368 ? -16.115 -17.256 -1.771 1.00 96.62 368 ASP A N 1
ATOM 2797 C CA . ASP A 1 368 ? -16.854 -16.132 -2.356 1.00 96.62 368 ASP A CA 1
ATOM 2798 C C . ASP A 1 368 ? -16.259 -14.776 -1.966 1.00 96.62 368 ASP A C 1
ATOM 2800 O O . ASP A 1 368 ? -16.226 -13.842 -2.779 1.00 96.62 368 ASP A O 1
ATOM 2804 N N . VAL A 1 369 ? -15.795 -14.675 -0.717 1.00 98.19 369 VAL A N 1
ATOM 2805 C CA . VAL A 1 369 ? -15.262 -13.465 -0.088 1.00 98.19 369 VAL A CA 1
ATOM 2806 C C . VAL A 1 369 ? -14.124 -13.831 0.855 1.00 98.19 369 VAL A C 1
ATOM 2808 O O . VAL A 1 369 ? -14.251 -14.775 1.639 1.00 98.19 369 VAL A O 1
ATOM 2811 N N . VAL A 1 370 ? -13.041 -13.052 0.819 1.00 98.44 370 VAL A N 1
ATOM 2812 C CA . VAL A 1 370 ? -11.901 -13.218 1.728 1.00 98.44 370 VAL A CA 1
ATOM 2813 C C . VAL A 1 370 ? -11.434 -11.866 2.264 1.00 98.44 370 VAL A C 1
ATOM 2815 O O . VAL A 1 370 ? -11.161 -10.942 1.494 1.00 98.44 370 VAL A O 1
ATOM 2818 N N . LEU A 1 371 ? -11.319 -11.748 3.585 1.00 98.31 371 LEU A N 1
ATOM 2819 C CA . LEU A 1 371 ? -10.919 -10.520 4.265 1.00 98.31 371 LEU A CA 1
ATOM 2820 C C . LEU A 1 371 ? -9.602 -10.688 5.026 1.00 98.31 371 LEU A C 1
ATOM 2822 O O . LEU A 1 371 ? -9.348 -11.710 5.659 1.00 98.31 371 LEU A O 1
ATOM 2826 N N . TRP A 1 372 ? -8.795 -9.632 5.002 1.00 97.06 372 TRP A N 1
ATOM 2827 C CA . TRP A 1 372 ? -7.570 -9.479 5.787 1.00 97.06 372 TRP A CA 1
ATOM 2828 C C . TRP A 1 372 ? -7.670 -8.255 6.678 1.00 97.06 372 TRP A C 1
ATOM 2830 O O . TRP A 1 372 ? -8.342 -7.290 6.323 1.00 97.06 372 TRP A O 1
ATOM 2840 N N . ASN A 1 373 ? -6.896 -8.224 7.759 1.00 92.75 373 ASN A N 1
ATOM 2841 C CA . ASN A 1 373 ? -6.579 -6.957 8.410 1.00 92.75 373 ASN A CA 1
ATOM 2842 C C . ASN A 1 373 ? -5.751 -6.046 7.482 1.00 92.75 373 ASN A C 1
ATOM 2844 O O . ASN A 1 373 ? -4.887 -6.516 6.741 1.00 92.75 373 ASN A O 1
ATOM 2848 N N . ALA A 1 374 ? -5.964 -4.733 7.544 1.00 89.06 374 ALA A N 1
ATOM 2849 C CA . ALA A 1 374 ? -5.187 -3.719 6.829 1.00 89.06 374 ALA A CA 1
ATOM 2850 C C . ALA A 1 374 ? -3.885 -3.312 7.556 1.00 89.06 374 ALA A C 1
ATOM 2852 O O . ALA A 1 374 ? -3.436 -2.165 7.431 1.00 89.06 374 ALA A O 1
ATOM 2853 N N . ASP A 1 375 ? -3.267 -4.244 8.286 1.00 85.38 375 ASP A N 1
ATOM 2854 C CA . ASP A 1 375 ? -1.950 -4.085 8.911 1.00 85.38 375 ASP A CA 1
ATOM 2855 C C . ASP A 1 375 ? -0.801 -4.220 7.886 1.00 85.38 375 ASP A C 1
ATOM 2857 O O . ASP A 1 375 ? -1.013 -4.449 6.690 1.00 85.38 375 ASP A O 1
ATOM 2861 N N . LEU A 1 376 ? 0.447 -4.041 8.335 1.00 86.56 376 LEU A N 1
ATOM 2862 C CA . LEU A 1 376 ? 1.621 -4.137 7.457 1.00 86.56 376 LEU A CA 1
ATOM 2863 C C . LEU A 1 376 ? 1.764 -5.524 6.809 1.00 86.56 376 LEU A C 1
ATOM 2865 O O . LEU A 1 376 ? 2.260 -5.612 5.686 1.00 86.56 376 LEU A O 1
ATOM 2869 N N . TRP A 1 377 ? 1.326 -6.587 7.490 1.00 91.69 377 TRP A N 1
ATOM 2870 C CA . TRP A 1 377 ? 1.394 -7.950 6.973 1.00 91.69 377 TRP A CA 1
ATOM 2871 C C . TRP A 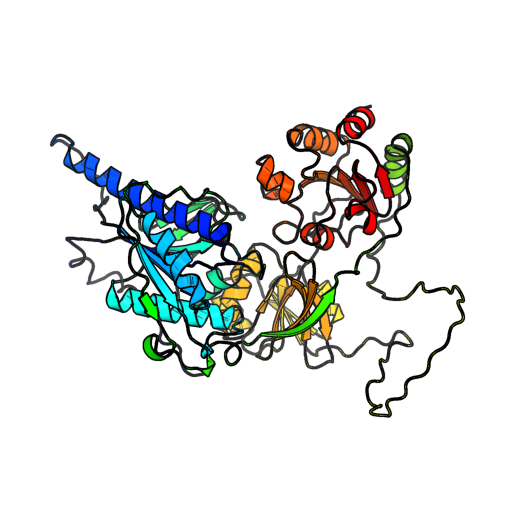1 377 ? 0.310 -8.194 5.920 1.00 91.69 377 TRP A C 1
ATOM 2873 O O . TRP A 1 377 ? 0.629 -8.633 4.820 1.00 91.69 377 TRP A O 1
ATOM 2883 N N . GLY A 1 378 ? -0.943 -7.823 6.183 1.00 94.00 378 GLY A N 1
ATOM 2884 C CA . GLY A 1 378 ? -2.050 -7.948 5.237 1.00 94.00 378 GLY A CA 1
ATOM 2885 C C . GLY A 1 378 ? -1.855 -7.086 3.991 1.00 94.00 378 GLY A C 1
ATOM 2886 O O . GLY A 1 378 ? -2.124 -7.541 2.882 1.00 94.00 378 GLY A O 1
ATOM 2887 N N . ARG A 1 379 ? -1.277 -5.883 4.126 1.00 90.94 379 ARG A N 1
ATOM 2888 C CA . ARG A 1 379 ? -0.871 -5.050 2.972 1.00 90.94 379 ARG A CA 1
ATOM 2889 C C . ARG A 1 379 ? 0.243 -5.679 2.131 1.00 90.94 379 ARG A C 1
ATOM 2891 O O . ARG A 1 379 ? 0.378 -5.318 0.967 1.00 90.94 379 ARG A O 1
ATOM 2898 N N . LYS A 1 380 ? 1.026 -6.601 2.697 1.00 93.56 380 LYS A N 1
ATOM 2899 C CA . LYS A 1 380 ? 2.060 -7.368 1.988 1.00 93.56 380 LYS A CA 1
ATOM 2900 C C . LYS A 1 380 ? 1.473 -8.629 1.344 1.00 93.56 380 LYS A C 1
ATOM 2902 O O . LYS A 1 380 ? 1.691 -8.852 0.159 1.00 93.56 380 LYS A O 1
ATOM 2907 N N . THR A 1 381 ? 0.706 -9.425 2.088 1.00 97.38 381 THR A N 1
ATOM 2908 C CA . THR A 1 381 ? 0.294 -10.782 1.682 1.00 97.38 381 THR A CA 1
ATOM 2909 C C . THR A 1 381 ? -1.020 -10.839 0.907 1.00 97.38 381 THR A C 1
ATOM 2911 O O . THR A 1 381 ? -1.142 -11.654 -0.012 1.00 97.38 381 THR A O 1
ATOM 2914 N N . ALA A 1 382 ? -1.992 -9.971 1.203 1.00 98.19 382 ALA A N 1
ATOM 2915 C CA . ALA A 1 382 ? -3.269 -9.957 0.489 1.00 98.19 382 ALA A CA 1
ATOM 2916 C C . ALA A 1 382 ? -3.107 -9.638 -1.011 1.00 98.19 382 ALA A C 1
ATOM 2918 O O . ALA A 1 382 ? -3.709 -10.346 -1.819 1.00 98.19 382 ALA A O 1
ATOM 2919 N N . PRO A 1 383 ? -2.283 -8.654 -1.439 1.00 98.56 383 PRO A N 1
ATOM 2920 C CA . PRO A 1 383 ? -2.130 -8.364 -2.865 1.00 98.56 383 PRO A CA 1
ATOM 2921 C C . PRO A 1 383 ? -1.360 -9.467 -3.602 1.00 98.56 383 PRO A C 1
ATOM 2923 O O . PRO A 1 383 ? -1.694 -9.790 -4.738 1.00 98.56 383 PRO A O 1
ATOM 2926 N N . GLN A 1 384 ? -0.388 -10.117 -2.945 1.00 98.69 384 GLN A N 1
ATOM 2927 C CA . GLN A 1 384 ? 0.259 -11.316 -3.496 1.00 98.69 384 GLN A CA 1
ATOM 2928 C C . GLN A 1 384 ? -0.768 -12.433 -3.730 1.00 98.69 384 GLN A C 1
ATOM 2930 O O . GLN A 1 384 ? -0.827 -13.000 -4.816 1.00 98.69 384 GLN A O 1
ATOM 2935 N N . THR A 1 385 ? -1.625 -12.697 -2.740 1.00 98.56 385 THR A N 1
ATOM 2936 C CA . THR A 1 385 ? -2.698 -13.701 -2.833 1.00 98.56 385 THR A CA 1
ATOM 2937 C C . THR A 1 385 ? -3.689 -13.356 -3.952 1.00 98.56 385 THR A C 1
ATOM 2939 O O . THR A 1 385 ? -4.067 -14.222 -4.738 1.00 98.56 385 THR A O 1
ATOM 2942 N N . ALA A 1 386 ? -4.064 -12.080 -4.082 1.00 98.44 386 ALA A N 1
ATOM 2943 C CA . ALA A 1 386 ? -4.980 -11.603 -5.117 1.00 98.44 386 ALA A CA 1
ATOM 2944 C C . ALA A 1 386 ? -4.404 -11.804 -6.526 1.00 98.44 386 ALA A C 1
ATOM 2946 O O . ALA A 1 386 ? -5.102 -12.278 -7.425 1.00 98.44 386 ALA A O 1
ATOM 2947 N N . ALA A 1 387 ? -3.106 -11.533 -6.700 1.00 98.38 387 ALA A N 1
ATOM 2948 C CA . ALA A 1 387 ? -2.393 -11.808 -7.940 1.00 98.38 387 ALA A CA 1
ATOM 2949 C C . ALA A 1 387 ? -2.354 -13.306 -8.282 1.00 98.38 387 ALA A C 1
ATOM 2951 O O . ALA A 1 387 ? -2.621 -13.661 -9.431 1.00 98.38 387 ALA A O 1
ATOM 2952 N N . LEU A 1 388 ? -2.086 -14.175 -7.299 1.00 98.12 388 LEU A N 1
ATOM 2953 C CA . LEU A 1 388 ? -2.071 -15.635 -7.475 1.00 98.12 388 LEU A CA 1
ATOM 2954 C C . LEU A 1 388 ? -3.448 -16.195 -7.869 1.00 98.12 388 LEU A C 1
ATOM 2956 O O . LEU A 1 388 ? -3.534 -17.096 -8.702 1.00 98.12 388 LEU A O 1
ATOM 2960 N N . LEU A 1 389 ? -4.524 -15.641 -7.306 1.00 97.75 389 LEU A N 1
ATOM 2961 C CA . LEU A 1 389 ? -5.909 -16.013 -7.624 1.00 97.75 389 LEU A CA 1
ATOM 2962 C C . LEU A 1 389 ? -6.442 -15.340 -8.898 1.00 97.75 389 LEU A C 1
ATOM 2964 O O . LEU A 1 389 ? -7.465 -15.751 -9.442 1.00 97.75 389 LEU A O 1
ATOM 2968 N N . GLY A 1 390 ? -5.762 -14.302 -9.385 1.00 96.94 390 GLY A N 1
ATOM 2969 C CA . GLY A 1 390 ? -6.195 -13.516 -10.534 1.00 96.94 390 GLY A CA 1
ATOM 2970 C C . GLY A 1 390 ? -7.442 -12.663 -10.276 1.00 96.94 390 GLY A C 1
ATOM 2971 O O . GLY A 1 390 ? -8.152 -12.357 -11.236 1.00 96.94 390 GLY A O 1
ATOM 2972 N N . THR A 1 391 ? -7.688 -12.274 -9.021 1.00 97.06 391 THR A N 1
ATOM 2973 C CA . THR A 1 391 ? -8.875 -11.530 -8.566 1.00 97.06 391 THR A CA 1
ATOM 2974 C C . THR A 1 391 ? -8.509 -10.158 -7.983 1.00 97.06 391 THR A C 1
ATOM 2976 O O . THR A 1 391 ? -7.349 -9.875 -7.700 1.00 97.06 391 THR A O 1
ATOM 2979 N N . GLY A 1 392 ? -9.496 -9.279 -7.816 1.00 95.06 392 GLY A N 1
ATOM 2980 C CA . GLY A 1 392 ? -9.304 -7.929 -7.287 1.00 95.06 392 GLY A CA 1
ATOM 2981 C C . GLY A 1 392 ? -9.220 -7.858 -5.773 1.00 95.06 392 GLY A C 1
ATOM 2982 O O . GLY A 1 392 ? -9.875 -8.630 -5.074 1.00 95.06 392 GLY A O 1
ATOM 2983 N N . LEU A 1 393 ? -8.498 -6.850 -5.282 1.00 97.88 393 LEU A N 1
ATOM 2984 C CA . LEU A 1 393 ? -8.367 -6.548 -3.862 1.00 97.88 393 LEU A CA 1
ATOM 2985 C C . LEU A 1 393 ? -8.713 -5.082 -3.587 1.00 97.88 393 LEU A C 1
ATOM 2987 O O . LEU A 1 393 ? -8.034 -4.173 -4.066 1.00 97.88 393 LEU A O 1
ATOM 2991 N N . CYS A 1 394 ? -9.711 -4.834 -2.745 1.00 96.69 394 CYS A N 1
ATOM 2992 C CA . CYS A 1 394 ? -9.944 -3.503 -2.193 1.00 96.69 394 CYS A CA 1
ATOM 2993 C C . CYS A 1 394 ? -9.038 -3.268 -0.980 1.00 96.69 394 CYS A C 1
ATOM 2995 O O . CYS A 1 394 ? -9.203 -3.886 0.069 1.00 96.69 394 CYS A O 1
ATOM 2997 N N . ALA A 1 395 ? -8.056 -2.377 -1.122 1.00 92.50 395 ALA A N 1
ATOM 2998 C CA . ALA A 1 395 ? -7.159 -2.037 -0.024 1.00 92.50 395 ALA A CA 1
ATOM 2999 C C . ALA A 1 395 ? -7.793 -1.046 0.951 1.00 92.50 395 ALA A C 1
ATOM 3001 O O . ALA A 1 395 ? -8.307 -0.012 0.524 1.00 92.50 395 ALA A O 1
ATOM 3002 N N . ASP A 1 396 ? -7.568 -1.287 2.240 1.00 86.50 396 ASP A N 1
ATOM 3003 C CA . ASP A 1 396 ? -7.732 -0.309 3.309 1.00 86.50 396 ASP A CA 1
ATOM 3004 C C . ASP A 1 396 ? -9.187 0.162 3.483 1.00 86.50 396 ASP A C 1
ATOM 3006 O O . ASP A 1 396 ? -9.508 1.349 3.541 1.00 86.50 396 ASP A O 1
ATOM 3010 N N . CYS A 1 397 ? -10.086 -0.815 3.535 1.00 89.44 397 CYS A N 1
ATOM 3011 C CA . CYS A 1 397 ? -11.512 -0.594 3.679 1.00 89.44 397 CYS A CA 1
ATOM 3012 C C . CYS A 1 397 ? -11.837 -0.168 5.111 1.00 89.44 397 CYS A C 1
ATOM 3014 O O . CYS A 1 397 ? -11.439 -0.836 6.064 1.00 89.44 397 CYS A O 1
ATOM 3016 N N . THR A 1 398 ? -12.570 0.929 5.264 1.00 81.19 398 THR A N 1
ATOM 3017 C CA . THR A 1 398 ? -13.116 1.388 6.547 1.00 81.19 398 THR A CA 1
ATOM 3018 C C . THR A 1 398 ? -14.460 0.737 6.839 1.00 81.19 398 THR A C 1
ATOM 3020 O O . THR A 1 398 ? -14.827 0.598 7.999 1.00 81.19 398 THR A O 1
ATOM 3023 N N . GLU A 1 399 ? -15.206 0.344 5.800 1.00 83.19 399 GLU A N 1
ATOM 3024 C CA . GLU A 1 399 ? -16.530 -0.257 5.955 1.00 83.19 399 GLU A CA 1
ATOM 3025 C C . GLU A 1 399 ? -16.841 -1.260 4.854 1.00 83.19 399 GLU A C 1
ATOM 3027 O O . GLU A 1 399 ? -16.261 -1.233 3.760 1.00 83.19 399 GLU A O 1
ATOM 3032 N N . LEU A 1 400 ? -17.816 -2.108 5.164 1.00 90.88 400 LEU A N 1
ATOM 3033 C CA . LEU A 1 400 ? -18.308 -3.189 4.335 1.00 90.88 400 LEU A CA 1
ATOM 3034 C C . LEU A 1 400 ? -19.837 -3.116 4.284 1.00 90.88 400 LEU A C 1
ATOM 3036 O O . LEU A 1 400 ? -20.487 -2.887 5.300 1.00 90.88 400 LEU A O 1
ATOM 3040 N N . GLU A 1 401 ? -20.409 -3.329 3.107 1.00 92.44 401 GLU A N 1
ATOM 3041 C CA . GLU A 1 401 ? -21.857 -3.409 2.886 1.00 92.44 401 GLU A CA 1
ATOM 3042 C C . GLU A 1 401 ? -22.140 -4.585 1.960 1.00 92.44 401 GLU A C 1
ATOM 3044 O O . GLU A 1 401 ? -21.365 -4.840 1.043 1.00 92.44 401 GLU A O 1
ATOM 3049 N N . THR A 1 402 ? -23.246 -5.292 2.160 1.00 94.94 402 THR A N 1
ATOM 3050 C CA . THR A 1 402 ? -23.637 -6.407 1.295 1.00 94.94 402 THR A CA 1
ATOM 3051 C C . THR A 1 402 ? -25.124 -6.359 0.966 1.00 94.94 402 THR A C 1
ATOM 3053 O O . THR A 1 402 ? -25.930 -5.893 1.772 1.00 94.94 402 THR A O 1
ATOM 3056 N N . ASP A 1 403 ? -25.471 -6.835 -0.228 1.00 94.06 403 ASP A N 1
ATOM 3057 C CA . ASP A 1 403 ? -26.851 -7.098 -0.658 1.00 94.06 403 ASP A CA 1
ATOM 3058 C C . ASP A 1 403 ? -27.263 -8.575 -0.470 1.00 94.06 403 ASP A C 1
ATOM 3060 O O . ASP A 1 403 ? -28.357 -8.969 -0.865 1.00 94.06 403 ASP A O 1
ATOM 3064 N N . GLY A 1 404 ? -26.407 -9.384 0.166 1.00 92.12 404 GLY A N 1
ATOM 3065 C CA . GLY A 1 404 ? -26.580 -10.828 0.360 1.00 92.12 404 GLY A CA 1
ATOM 3066 C C . GLY A 1 404 ? -25.822 -11.687 -0.654 1.00 92.12 404 GLY A C 1
ATOM 3067 O O . GLY A 1 404 ? -25.533 -12.848 -0.368 1.00 92.12 404 GLY A O 1
ATOM 3068 N N . GLU A 1 405 ? -25.418 -11.118 -1.792 1.00 91.88 405 GLU A N 1
ATOM 3069 C CA . GLU A 1 405 ? -24.662 -11.818 -2.842 1.00 91.88 405 GLU A CA 1
ATOM 3070 C C . GLU A 1 405 ? -23.312 -11.143 -3.133 1.00 91.88 405 GLU A C 1
ATOM 3072 O O . GLU A 1 405 ? -22.296 -11.801 -3.392 1.00 91.88 405 GLU A O 1
ATOM 3077 N N . THR A 1 406 ? -23.285 -9.815 -3.089 1.00 95.06 406 THR A N 1
ATOM 3078 C CA . THR A 1 406 ? -22.160 -8.966 -3.471 1.00 95.06 406 THR A CA 1
ATOM 3079 C C . THR A 1 406 ? -21.683 -8.156 -2.277 1.00 95.06 406 THR A C 1
ATOM 3081 O O . THR A 1 406 ? -22.453 -7.443 -1.639 1.00 95.06 406 THR A O 1
ATOM 3084 N N . LEU A 1 407 ? -20.376 -8.204 -2.019 1.00 97.00 407 LEU A N 1
ATOM 3085 C CA . LEU A 1 407 ? -19.716 -7.320 -1.071 1.00 97.00 407 LEU A CA 1
ATOM 3086 C C . LEU A 1 407 ? -19.292 -6.009 -1.745 1.00 97.00 407 LEU A C 1
ATOM 3088 O O . LEU A 1 407 ? -18.611 -5.994 -2.778 1.00 97.00 407 LEU A O 1
ATOM 3092 N N . PHE A 1 408 ? -19.649 -4.905 -1.106 1.00 96.56 408 PHE A N 1
ATOM 3093 C CA . PHE A 1 408 ? -19.218 -3.556 -1.428 1.00 96.56 408 PHE A CA 1
ATOM 3094 C C . PHE A 1 408 ? -18.257 -3.055 -0.353 1.00 96.56 408 PHE A C 1
ATOM 3096 O O . PHE A 1 408 ? -18.513 -3.153 0.847 1.00 96.56 408 PHE A O 1
ATOM 3103 N N . PHE A 1 409 ? -17.150 -2.483 -0.805 1.00 95.12 409 PHE A N 1
ATOM 3104 C CA . PHE A 1 409 ? -16.075 -1.978 0.032 1.00 95.12 409 PHE A CA 1
ATOM 3105 C C . PHE A 1 409 ? -16.090 -0.457 0.042 1.00 95.12 409 PHE A C 1
ATOM 3107 O O . PHE A 1 409 ? -16.173 0.168 -1.019 1.00 95.12 409 PHE A O 1
ATOM 3114 N N . TYR A 1 410 ? -15.930 0.144 1.214 1.00 88.56 410 TYR A N 1
ATOM 3115 C CA . TYR A 1 410 ? -15.723 1.580 1.349 1.00 88.56 410 TYR A CA 1
ATOM 3116 C C . TYR A 1 410 ? -14.296 1.850 1.783 1.00 88.56 410 TYR A C 1
ATOM 3118 O O . TYR A 1 410 ? -13.855 1.327 2.803 1.00 88.56 410 TYR A O 1
ATOM 3126 N N . ARG A 1 411 ? -13.576 2.681 1.027 1.00 86.25 411 ARG A N 1
ATOM 3127 C CA . ARG A 1 411 ? -12.220 3.114 1.393 1.00 86.25 411 ARG A CA 1
ATOM 3128 C C . ARG A 1 411 ? -11.985 4.601 1.122 1.00 86.25 411 ARG A C 1
ATOM 3130 O O . ARG A 1 411 ? -12.517 5.132 0.140 1.00 86.25 411 ARG A O 1
ATOM 3137 N N . PRO A 1 412 ? -11.147 5.281 1.919 1.00 77.19 412 PRO A N 1
ATOM 3138 C CA . PRO A 1 412 ? -10.667 6.620 1.594 1.00 77.19 412 PRO A CA 1
ATOM 3139 C C . PRO A 1 412 ? -9.814 6.606 0.314 1.00 77.19 412 PRO A C 1
ATOM 3141 O O . PRO A 1 412 ? -9.031 5.691 0.081 1.00 77.19 412 PRO A O 1
ATOM 3144 N N . ALA A 1 413 ? -9.914 7.620 -0.533 1.00 73.12 413 ALA A N 1
ATOM 3145 C CA . ALA A 1 413 ? -9.150 7.790 -1.770 1.00 73.12 413 ALA A CA 1
ATOM 3146 C C . ALA A 1 413 ? -8.686 9.246 -1.908 1.00 73.12 413 ALA A C 1
ATOM 3148 O O . ALA A 1 413 ? -9.206 10.125 -1.221 1.00 73.12 413 ALA A O 1
ATOM 3149 N N . ARG A 1 414 ? -7.697 9.511 -2.781 1.00 67.12 414 ARG A N 1
ATOM 3150 C CA . ARG A 1 414 ? -7.106 10.850 -2.986 1.00 67.12 414 ARG A CA 1
ATOM 3151 C C . ARG A 1 414 ? -6.718 11.521 -1.671 1.00 67.12 414 ARG A C 1
ATOM 3153 O O . ARG A 1 414 ? -7.295 12.535 -1.296 1.00 67.12 414 ARG A O 1
ATOM 3160 N N . SER A 1 415 ? -5.775 10.935 -0.934 1.00 59.50 415 SER A N 1
ATOM 3161 C CA . SER A 1 415 ? -5.391 11.481 0.375 1.00 59.50 415 SER A CA 1
ATOM 3162 C C . SER A 1 415 ? -6.566 11.564 1.375 1.00 59.50 415 SER A C 1
ATOM 3164 O O . SER A 1 415 ? -6.546 12.332 2.329 1.00 59.50 415 SER A O 1
ATOM 3166 N N . GLY A 1 416 ? -7.590 10.737 1.169 1.00 58.91 416 GLY A N 1
ATOM 3167 C CA . GLY A 1 416 ? -8.774 10.616 2.010 1.00 58.91 416 GLY A CA 1
ATOM 3168 C C . GLY A 1 416 ? -9.824 11.714 1.833 1.00 58.91 416 GLY A C 1
ATOM 3169 O O . GLY A 1 416 ? -10.869 11.632 2.462 1.00 58.91 416 GLY A O 1
ATOM 3170 N N . ASP A 1 417 ? -9.639 12.688 0.942 1.00 62.44 417 ASP A N 1
ATOM 3171 C CA . ASP A 1 417 ? -10.662 13.719 0.700 1.00 62.44 417 ASP A CA 1
ATOM 3172 C C . ASP A 1 417 ? -11.974 13.150 0.131 1.00 62.44 417 ASP A C 1
ATOM 3174 O O . ASP A 1 417 ? -13.036 13.768 0.235 1.00 62.44 417 ASP A O 1
ATOM 3178 N N . VAL A 1 418 ? -11.907 11.947 -0.442 1.00 72.44 418 VAL A N 1
ATOM 3179 C CA . VAL A 1 418 ? -13.036 11.237 -1.033 1.00 72.44 418 VAL A CA 1
ATOM 3180 C C . VAL A 1 418 ? -13.157 9.852 -0.406 1.00 72.44 418 VAL A C 1
ATOM 3182 O O . VAL A 1 418 ? -12.165 9.141 -0.290 1.00 72.44 418 VAL A O 1
ATOM 3185 N N . LEU A 1 419 ? -14.371 9.431 -0.062 1.00 79.44 419 LEU A N 1
ATOM 3186 C CA . LEU A 1 419 ? -14.693 8.034 0.226 1.00 79.44 419 LEU A CA 1
ATOM 3187 C C . LEU A 1 419 ? -15.191 7.370 -1.062 1.00 79.44 419 LEU A C 1
ATOM 3189 O O . LEU A 1 419 ? -16.012 7.947 -1.773 1.00 79.44 419 LEU A O 1
ATOM 3193 N N . ALA A 1 420 ? -14.707 6.177 -1.389 1.00 87.31 420 ALA A N 1
ATOM 3194 C CA . ALA A 1 420 ? -15.108 5.447 -2.589 1.00 87.31 420 ALA A CA 1
ATOM 3195 C C . ALA A 1 420 ? -15.831 4.148 -2.221 1.00 87.31 420 ALA A C 1
ATOM 3197 O O . ALA A 1 420 ? -15.280 3.354 -1.461 1.00 87.31 420 ALA A O 1
ATOM 3198 N N . LYS A 1 421 ? -17.017 3.919 -2.806 1.00 93.19 421 LYS A N 1
ATOM 3199 C CA . LYS A 1 421 ? -17.691 2.610 -2.829 1.00 93.19 421 LYS A CA 1
ATOM 3200 C C . LYS A 1 421 ? -17.146 1.812 -4.005 1.00 93.19 421 LYS A C 1
ATOM 3202 O O . LYS A 1 421 ? -17.239 2.258 -5.153 1.00 93.19 421 LYS A O 1
ATOM 3207 N N . ILE A 1 422 ? -16.567 0.653 -3.731 1.00 95.31 422 ILE A N 1
ATOM 3208 C CA . ILE A 1 422 ? -15.865 -0.189 -4.700 1.00 95.31 422 ILE A CA 1
ATOM 3209 C C . ILE A 1 422 ? -16.440 -1.601 -4.643 1.00 95.31 422 ILE A C 1
ATOM 3211 O O . ILE A 1 422 ? -16.802 -2.092 -3.579 1.00 95.31 422 ILE A O 1
ATOM 3215 N N . VAL A 1 423 ? -16.516 -2.261 -5.793 1.00 96.69 423 VAL A N 1
ATOM 3216 C CA . VAL A 1 423 ? -16.869 -3.681 -5.895 1.00 96.69 423 VAL A CA 1
ATOM 3217 C C . VAL A 1 423 ? -15.731 -4.451 -6.556 1.00 96.69 423 VAL A C 1
ATOM 3219 O O . VAL A 1 423 ? -15.145 -3.969 -7.529 1.00 96.69 423 VAL A O 1
ATOM 3222 N N . CYS A 1 424 ? -15.434 -5.648 -6.051 1.00 96.50 424 CYS A N 1
ATOM 3223 C CA . CYS A 1 424 ? -14.622 -6.634 -6.760 1.00 96.50 424 CYS A CA 1
ATOM 3224 C C . CYS A 1 424 ? -15.552 -7.533 -7.589 1.00 96.50 424 CYS A C 1
ATOM 3226 O O . CYS A 1 424 ? -16.515 -8.090 -7.069 1.00 96.50 424 CYS A O 1
ATOM 3228 N N . ARG A 1 425 ? -15.321 -7.625 -8.898 1.00 95.06 425 ARG A N 1
ATOM 3229 C CA . ARG A 1 425 ? -16.213 -8.309 -9.855 1.00 95.06 425 ARG A CA 1
ATOM 3230 C C . ARG A 1 425 ? -15.831 -9.758 -10.113 1.00 95.06 425 ARG A C 1
ATOM 3232 O O . ARG A 1 425 ? -16.583 -10.486 -10.752 1.00 95.06 425 ARG A O 1
ATOM 3239 N N . THR A 1 426 ? -14.656 -10.153 -9.653 1.00 95.94 426 THR A N 1
ATOM 3240 C CA . THR A 1 426 ? -14.150 -11.520 -9.718 1.00 95.94 426 THR A CA 1
ATOM 3241 C C . THR A 1 426 ? -14.263 -12.180 -8.348 1.00 95.94 426 THR A C 1
ATOM 3243 O O . THR A 1 426 ? -14.481 -11.508 -7.338 1.00 95.94 426 THR A O 1
ATOM 3246 N N . ARG A 1 427 ? -14.135 -13.509 -8.319 1.00 95.94 427 ARG A N 1
ATOM 3247 C CA . ARG A 1 427 ? -14.180 -14.305 -7.092 1.00 95.94 427 ARG A CA 1
ATOM 3248 C C . ARG A 1 427 ? -12.798 -14.902 -6.779 1.00 95.94 427 ARG A C 1
ATOM 3250 O O . ARG A 1 427 ? -12.089 -15.248 -7.726 1.00 95.94 427 ARG A O 1
ATOM 3257 N N . PRO A 1 428 ? -12.423 -15.010 -5.491 1.00 97.62 428 PRO A N 1
ATOM 3258 C CA . PRO A 1 428 ? -13.102 -14.396 -4.343 1.00 97.62 428 PRO A CA 1
ATOM 3259 C C . PRO A 1 428 ? -13.088 -12.862 -4.410 1.00 97.62 428 PRO A C 1
ATOM 3261 O O . PRO A 1 428 ? -12.145 -12.267 -4.936 1.00 97.62 428 PRO A O 1
ATOM 3264 N N . GLN A 1 429 ? -14.114 -12.213 -3.855 1.00 98.06 429 GLN A N 1
ATOM 3265 C CA . GLN A 1 429 ? -14.062 -10.775 -3.587 1.00 98.06 429 GLN A CA 1
ATOM 3266 C C . GLN A 1 429 ? -13.140 -10.546 -2.393 1.00 98.06 429 GLN A C 1
ATOM 3268 O O . GLN A 1 429 ? -13.417 -11.035 -1.298 1.00 98.06 429 GLN A O 1
ATOM 3273 N N . MET A 1 430 ? -12.040 -9.822 -2.590 1.00 98.12 430 MET A N 1
ATOM 3274 C CA . MET A 1 430 ? -11.041 -9.645 -1.538 1.00 98.12 430 MET A CA 1
ATOM 3275 C C . MET A 1 430 ? -10.977 -8.205 -1.044 1.00 98.12 430 MET A C 1
ATOM 3277 O O . MET A 1 430 ? -11.056 -7.257 -1.831 1.00 98.12 430 MET A O 1
ATOM 3281 N N . GLY A 1 431 ? -10.741 -8.041 0.257 1.00 97.19 431 GLY A N 1
ATOM 3282 C CA . GLY A 1 431 ? -10.457 -6.738 0.851 1.00 97.19 431 GLY A CA 1
ATOM 3283 C C . GLY A 1 431 ? -9.519 -6.820 2.048 1.00 97.19 431 GLY A C 1
ATOM 3284 O O . GLY A 1 431 ? -9.566 -7.778 2.818 1.00 97.19 431 GLY A O 1
ATOM 3285 N N . THR A 1 432 ? -8.682 -5.799 2.229 1.00 95.94 432 THR A N 1
ATOM 3286 C CA . THR A 1 432 ? -8.078 -5.529 3.540 1.00 95.94 432 THR A CA 1
ATOM 3287 C C . THR A 1 432 ? -8.961 -4.532 4.279 1.00 95.94 432 THR A C 1
ATOM 3289 O O . THR A 1 432 ? -9.366 -3.520 3.709 1.00 95.94 432 THR A O 1
ATOM 3292 N N . VAL A 1 433 ? -9.280 -4.821 5.534 1.00 91.12 433 VAL A N 1
ATOM 3293 C CA . VAL A 1 433 ? -10.223 -4.073 6.365 1.00 91.12 433 VAL A CA 1
ATOM 3294 C C . VAL A 1 433 ? -9.462 -3.473 7.529 1.00 91.12 433 VAL A C 1
ATOM 3296 O O . VAL A 1 433 ? -8.663 -4.148 8.178 1.00 91.12 433 VAL A O 1
ATOM 3299 N N . ARG A 1 434 ? -9.684 -2.190 7.787 1.00 81.38 434 ARG A N 1
ATOM 3300 C CA . ARG A 1 434 ? -9.114 -1.518 8.944 1.00 81.38 434 ARG A CA 1
ATOM 3301 C C . ARG A 1 434 ? -9.766 -2.046 10.206 1.00 81.38 434 ARG A C 1
ATOM 3303 O O . ARG A 1 434 ? -10.978 -1.951 10.373 1.00 81.38 434 ARG A O 1
ATOM 3310 N N . THR A 1 435 ? -8.940 -2.530 11.116 1.00 74.19 435 THR A N 1
ATOM 3311 C CA . THR A 1 435 ? -9.344 -2.803 12.490 1.00 74.19 435 THR A CA 1
ATOM 3312 C C . THR A 1 435 ? -8.559 -1.884 13.401 1.00 74.19 435 THR A C 1
ATOM 3314 O O . THR A 1 435 ? -7.456 -1.446 13.066 1.00 74.19 435 THR A O 1
ATOM 3317 N N . ALA A 1 436 ? -9.133 -1.568 14.551 1.00 63.94 436 ALA A N 1
ATOM 3318 C CA . ALA A 1 436 ? -8.373 -0.922 15.599 1.00 63.94 436 ALA A CA 1
ATOM 3319 C C . ALA A 1 436 ? -7.319 -1.888 16.145 1.00 63.94 436 ALA A C 1
ATOM 3321 O O . ALA A 1 436 ? -7.600 -3.077 16.315 1.00 63.94 436 ALA A O 1
ATOM 3322 N N . ASP A 1 437 ? -6.129 -1.378 16.446 1.00 61.22 437 ASP A N 1
ATOM 3323 C CA . ASP A 1 437 ? -5.128 -2.149 17.171 1.00 61.22 437 ASP A CA 1
ATOM 3324 C C . ASP A 1 437 ? -5.690 -2.535 18.548 1.00 61.22 437 ASP A C 1
ATOM 3326 O O . ASP A 1 437 ? -6.123 -1.672 19.318 1.00 61.22 437 ASP A O 1
ATOM 3330 N N . ALA A 1 438 ? -5.655 -3.827 18.883 1.00 50.47 438 ALA A N 1
ATOM 3331 C CA . ALA A 1 438 ? -6.124 -4.336 20.176 1.00 50.47 438 ALA A CA 1
ATOM 3332 C C . ALA A 1 438 ? -5.376 -3.714 21.377 1.00 50.47 438 ALA A C 1
ATOM 3334 O O . ALA A 1 438 ? -5.901 -3.691 22.485 1.00 50.47 438 ALA A O 1
ATOM 3335 N N . ASP A 1 439 ? -4.187 -3.152 21.135 1.00 53.88 439 ASP A N 1
ATOM 3336 C CA . ASP A 1 439 ? -3.292 -2.541 22.126 1.00 53.88 439 ASP A CA 1
ATOM 3337 C C . ASP A 1 439 ? -3.363 -0.997 22.144 1.00 53.88 439 ASP A C 1
ATOM 3339 O O . ASP A 1 439 ? -2.423 -0.315 22.553 1.00 53.88 439 ASP A O 1
ATOM 3343 N N . SER A 1 440 ? -4.477 -0.410 21.689 1.00 57.84 440 SER A N 1
ATOM 3344 C CA . SER A 1 440 ? -4.651 1.053 21.564 1.00 57.84 440 SER A CA 1
ATOM 3345 C C . SER A 1 440 ? -4.519 1.840 22.881 1.00 57.84 440 SER A C 1
ATOM 3347 O O . SER A 1 440 ? -4.408 3.064 22.835 1.00 57.84 440 SER A O 1
ATOM 3349 N N . GLY A 1 441 ? -4.510 1.172 24.041 1.00 63.00 441 GLY A N 1
ATOM 3350 C CA . GLY A 1 441 ? -4.473 1.802 25.363 1.00 63.00 441 GLY A CA 1
ATOM 3351 C C . GLY A 1 441 ? -5.718 2.649 25.673 1.00 63.00 441 GLY A C 1
ATOM 3352 O O . GLY A 1 441 ? -6.484 3.033 24.791 1.00 63.00 441 GLY A O 1
ATOM 3353 N N . ASP A 1 442 ? -5.929 2.975 26.950 1.00 83.94 442 ASP A N 1
ATOM 3354 C CA . ASP A 1 442 ? -7.074 3.810 27.354 1.00 83.94 442 ASP A CA 1
ATOM 3355 C C . ASP A 1 442 ? -6.910 5.276 26.922 1.00 83.94 442 ASP A C 1
ATOM 3357 O O . ASP A 1 442 ? -7.887 5.966 26.631 1.00 83.94 442 ASP A O 1
ATOM 3361 N N . LEU A 1 443 ? -5.669 5.766 26.866 1.00 91.75 443 LEU A N 1
ATOM 3362 C CA . LEU A 1 443 ? -5.343 7.140 26.500 1.00 91.75 443 LEU A CA 1
ATOM 3363 C C . LEU A 1 443 ? -4.182 7.171 25.507 1.00 91.75 443 LEU A C 1
ATOM 3365 O O . LEU A 1 443 ? -3.094 6.669 25.791 1.00 91.75 443 LEU A O 1
ATOM 3369 N N . ILE A 1 444 ? -4.393 7.847 24.382 1.00 94.44 444 ILE A N 1
ATOM 3370 C CA . ILE A 1 444 ? -3.345 8.190 23.421 1.00 94.44 444 ILE A CA 1
ATOM 3371 C C . ILE A 1 444 ? -3.103 9.697 23.466 1.00 94.44 444 ILE A C 1
ATOM 3373 O O . ILE A 1 444 ? -4.042 10.485 23.353 1.00 94.44 444 ILE A O 1
ATOM 3377 N N . LEU A 1 445 ? -1.834 10.095 23.582 1.00 95.75 445 LEU A N 1
ATOM 3378 C CA . LEU A 1 445 ? -1.391 11.477 23.403 1.00 95.75 445 LEU A CA 1
ATOM 3379 C C . LEU A 1 445 ? -0.618 11.580 22.088 1.00 95.75 445 LEU A C 1
ATOM 3381 O O . LEU A 1 445 ? 0.453 10.991 21.939 1.00 95.75 445 LEU A O 1
ATOM 3385 N N . ALA A 1 446 ? -1.166 12.324 21.133 1.00 96.50 446 ALA A N 1
ATOM 3386 C CA . ALA A 1 446 ? -0.674 12.377 19.770 1.00 96.50 446 ALA A CA 1
ATOM 3387 C C . ALA A 1 446 ? -0.209 13.770 19.345 1.00 96.50 446 ALA A C 1
ATOM 3389 O O . ALA A 1 446 ? -0.905 14.763 19.545 1.00 96.50 446 ALA A O 1
ATOM 3390 N N . GLY A 1 447 ? 0.951 13.822 18.692 1.00 96.38 447 GLY A N 1
ATOM 3391 C CA . GLY A 1 447 ? 1.553 15.045 18.170 1.00 96.38 447 GLY A CA 1
ATOM 3392 C C . GLY A 1 447 ? 1.378 15.207 16.664 1.00 96.38 447 GLY A C 1
ATOM 3393 O O . GLY A 1 447 ? 1.573 14.269 15.886 1.00 96.38 447 GLY A O 1
ATOM 3394 N N . GLY A 1 448 ? 1.048 16.418 16.233 1.00 95.25 448 GLY A N 1
ATOM 3395 C CA . GLY A 1 448 ? 1.053 16.817 14.830 1.00 95.25 448 GLY A CA 1
ATOM 3396 C C . GLY A 1 448 ? 2.263 17.656 14.447 1.00 95.25 448 GLY A C 1
ATOM 3397 O O . GLY A 1 448 ? 3.130 17.928 15.267 1.00 95.25 448 GLY A O 1
ATOM 3398 N N . ARG A 1 449 ? 2.304 18.129 13.196 1.00 93.00 449 ARG A N 1
ATOM 3399 C CA . ARG A 1 449 ? 3.364 19.046 12.736 1.00 93.00 449 ARG A CA 1
ATOM 3400 C C . ARG A 1 449 ? 3.481 20.302 13.611 1.00 93.00 449 ARG A C 1
ATOM 3402 O O . ARG A 1 449 ? 4.565 20.859 13.717 1.00 93.00 449 ARG A O 1
ATOM 3409 N N . GLY A 1 450 ? 2.394 20.730 14.257 1.00 92.69 450 GLY A N 1
ATOM 3410 C CA . GLY A 1 450 ? 2.399 21.876 15.169 1.00 92.69 450 GLY A CA 1
ATOM 3411 C C . GLY A 1 450 ? 3.290 21.711 16.405 1.00 92.69 450 GLY A C 1
ATOM 3412 O O . GLY A 1 450 ? 3.468 22.681 17.130 1.00 92.69 450 GLY A O 1
ATOM 3413 N N . ILE A 1 451 ? 3.849 20.518 16.645 1.00 93.88 451 ILE A N 1
ATOM 3414 C CA . ILE A 1 451 ? 4.785 20.255 17.745 1.00 93.88 451 ILE A CA 1
ATOM 3415 C C . ILE A 1 451 ? 6.214 19.962 17.268 1.00 93.88 451 ILE A C 1
ATOM 3417 O O . ILE A 1 451 ? 7.004 19.426 18.043 1.00 93.88 451 ILE A O 1
ATOM 3421 N N . ALA A 1 452 ? 6.544 20.264 16.008 1.00 91.69 452 ALA A N 1
ATOM 3422 C CA . ALA A 1 452 ? 7.867 19.994 15.448 1.00 91.69 452 ALA A CA 1
ATOM 3423 C C . ALA A 1 452 ? 8.997 20.519 16.363 1.00 91.69 452 ALA A C 1
ATOM 3425 O O . ALA A 1 452 ? 8.905 21.612 16.927 1.00 91.69 452 ALA A O 1
ATOM 3426 N N . GLY A 1 453 ? 10.036 19.711 16.559 1.00 90.12 453 GLY A N 1
ATOM 3427 C CA . GLY A 1 453 ? 11.123 19.918 17.518 1.00 90.12 453 GLY A CA 1
ATOM 3428 C C . GLY A 1 453 ? 10.819 19.494 18.964 1.00 90.12 453 GLY A C 1
ATOM 3429 O O . GLY A 1 453 ? 11.735 19.481 19.784 1.00 90.12 453 GLY A O 1
ATOM 3430 N N . ASN A 1 454 ? 9.578 19.117 19.299 1.00 92.31 454 ASN A N 1
ATOM 3431 C CA . ASN A 1 454 ? 9.135 18.849 20.678 1.00 92.31 454 ASN A CA 1
ATOM 3432 C C . ASN A 1 454 ? 8.648 17.405 20.916 1.00 92.31 454 ASN A C 1
ATOM 3434 O O . ASN A 1 454 ? 7.952 17.131 21.897 1.00 92.31 454 ASN A O 1
ATOM 3438 N N . TRP A 1 455 ? 9.031 16.452 20.060 1.00 93.19 455 TRP A N 1
ATOM 3439 C CA . TRP A 1 455 ? 8.655 15.037 20.202 1.00 93.19 455 TRP A CA 1
ATOM 3440 C C . TRP A 1 455 ? 9.021 14.427 21.568 1.00 93.19 455 TRP A C 1
ATOM 3442 O O . TRP A 1 455 ? 8.208 13.748 22.198 1.00 93.19 455 TRP A O 1
ATOM 3452 N N . GLU A 1 456 ? 10.229 14.696 22.070 1.00 92.50 456 GLU A N 1
ATOM 3453 C CA . GLU A 1 456 ? 10.671 14.160 23.364 1.00 92.50 456 GLU A CA 1
ATOM 3454 C C . GLU A 1 456 ? 9.902 14.764 24.550 1.00 92.50 456 GLU A C 1
ATOM 3456 O O . GLU A 1 456 ? 9.682 14.080 25.553 1.00 92.50 456 GLU A O 1
ATOM 3461 N N . THR A 1 457 ? 9.429 16.008 24.433 1.00 93.00 457 THR A N 1
ATOM 3462 C CA . THR A 1 457 ? 8.534 16.636 25.419 1.00 93.00 457 THR A CA 1
ATOM 3463 C C . THR A 1 457 ? 7.193 15.908 25.458 1.00 93.00 457 THR A C 1
ATOM 3465 O O . THR A 1 457 ? 6.752 15.490 26.531 1.00 93.00 457 THR A O 1
ATOM 3468 N N . LEU A 1 458 ? 6.596 15.637 24.290 1.00 94.56 458 LEU A N 1
ATOM 3469 C CA . LEU A 1 458 ? 5.360 14.856 24.198 1.00 94.56 458 LEU A CA 1
ATOM 3470 C C . LEU A 1 458 ? 5.530 13.457 24.800 1.00 94.56 458 LEU A C 1
ATOM 3472 O O . LEU A 1 458 ? 4.677 13.027 25.574 1.00 94.56 458 LEU A O 1
ATOM 3476 N N . LYS A 1 459 ? 6.632 12.752 24.512 1.00 93.06 459 LYS A N 1
ATOM 3477 C CA . LYS A 1 459 ? 6.895 11.419 25.087 1.00 93.06 459 LYS A CA 1
ATOM 3478 C C . LYS A 1 459 ? 7.009 11.440 26.610 1.00 93.06 459 LYS A C 1
ATOM 3480 O O . LYS A 1 459 ? 6.476 10.549 27.274 1.00 93.06 459 LYS A O 1
ATOM 3485 N N . LYS A 1 460 ? 7.696 12.436 27.178 1.00 93.12 460 LYS A N 1
ATOM 3486 C CA . LYS A 1 460 ? 7.796 12.599 28.639 1.00 93.12 460 LYS A CA 1
ATOM 3487 C C . LYS A 1 460 ? 6.424 12.838 29.260 1.00 93.12 460 LYS A C 1
ATOM 3489 O O . LYS A 1 460 ? 6.098 12.202 30.264 1.00 93.12 460 LYS A O 1
ATOM 3494 N N . LEU A 1 461 ? 5.613 13.693 28.640 1.00 93.38 461 LEU A N 1
ATOM 3495 C CA . LEU A 1 461 ? 4.262 13.973 29.110 1.00 93.38 461 LEU A CA 1
ATOM 3496 C C . LEU A 1 461 ? 3.349 12.747 28.992 1.00 93.38 461 LEU A C 1
ATOM 3498 O O . LEU A 1 461 ? 2.669 12.404 29.955 1.00 93.38 461 LEU A O 1
ATOM 3502 N N . ALA A 1 462 ? 3.398 12.032 27.865 1.00 92.56 462 ALA A N 1
ATOM 3503 C CA . ALA A 1 462 ? 2.655 10.791 27.664 1.00 92.56 462 ALA A CA 1
ATOM 3504 C C . ALA A 1 462 ? 2.977 9.778 28.772 1.00 92.56 462 ALA A C 1
ATOM 3506 O O . ALA A 1 462 ? 2.071 9.218 29.383 1.00 92.56 462 ALA A O 1
ATOM 3507 N N . LYS A 1 463 ? 4.260 9.635 29.132 1.00 91.00 463 LYS A N 1
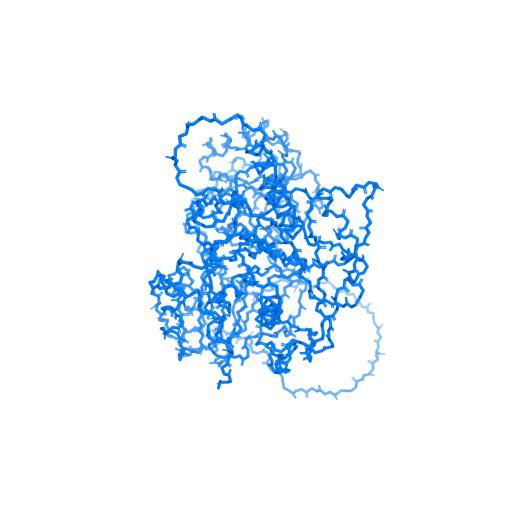ATOM 3508 C CA . LYS A 1 463 ? 4.681 8.797 30.261 1.00 91.00 463 LYS A CA 1
ATOM 3509 C C . LYS A 1 463 ? 4.107 9.275 31.604 1.00 91.00 463 LYS A C 1
ATOM 3511 O O . LYS A 1 463 ? 3.615 8.441 32.357 1.00 91.00 463 LYS A O 1
ATOM 3516 N N . LYS A 1 464 ? 4.134 10.584 31.905 1.00 91.56 464 LYS A N 1
ATOM 3517 C CA . LYS A 1 464 ? 3.519 11.163 33.128 1.00 91.56 464 LYS A CA 1
ATOM 3518 C C . LYS A 1 464 ? 2.022 10.850 33.187 1.00 91.56 464 LYS A C 1
ATOM 3520 O O . LYS A 1 464 ? 1.488 10.567 34.252 1.00 91.56 464 LYS A O 1
ATOM 3525 N N . TRP A 1 465 ? 1.357 10.882 32.039 1.00 90.50 465 TRP A N 1
ATOM 3526 C CA . TRP A 1 465 ? -0.075 10.638 31.922 1.00 90.50 465 TRP A CA 1
ATOM 3527 C C . TRP A 1 465 ? -0.440 9.158 31.807 1.00 90.50 465 TRP A C 1
ATOM 3529 O O . TRP A 1 465 ? -1.628 8.864 31.744 1.00 90.50 465 TRP A O 1
ATOM 3539 N N . ASN A 1 466 ? 0.521 8.231 31.791 1.00 88.94 466 ASN A N 1
ATOM 3540 C CA . ASN A 1 466 ? 0.267 6.826 31.460 1.00 88.94 466 ASN A CA 1
ATOM 3541 C C . ASN A 1 466 ? -0.508 6.672 30.131 1.00 88.94 466 ASN A C 1
ATOM 3543 O O . ASN A 1 466 ? -1.454 5.897 30.023 1.00 88.94 466 ASN A O 1
ATOM 3547 N N . ALA A 1 467 ? -0.135 7.485 29.144 1.00 91.19 467 ALA A N 1
ATOM 3548 C CA . ALA A 1 467 ? -0.686 7.503 27.799 1.00 91.19 467 ALA A CA 1
ATOM 3549 C C . ALA A 1 467 ? 0.293 6.863 26.811 1.00 91.19 467 ALA A C 1
ATOM 3551 O O . ALA A 1 467 ? 1.514 6.976 26.965 1.00 91.19 467 ALA A O 1
ATOM 3552 N N . LEU A 1 468 ? -0.233 6.269 25.744 1.00 92.12 468 LEU A N 1
ATOM 3553 C CA . LEU A 1 468 ? 0.586 5.853 24.613 1.00 92.12 468 LEU A CA 1
ATOM 3554 C C . LEU A 1 468 ? 0.939 7.078 23.751 1.00 92.12 468 LEU A C 1
ATOM 3556 O O . LEU A 1 468 ? 0.035 7.805 23.326 1.00 92.12 468 LEU A O 1
ATOM 3560 N N . PRO A 1 469 ? 2.232 7.337 23.478 1.00 93.81 469 PRO A N 1
ATOM 3561 C CA . PRO A 1 469 ? 2.627 8.403 22.571 1.00 93.81 469 PRO A CA 1
ATOM 3562 C C . PRO A 1 469 ? 2.320 8.017 21.120 1.00 93.81 469 PRO A C 1
ATOM 3564 O O . PRO A 1 469 ? 2.470 6.864 20.709 1.00 93.81 469 PRO A O 1
ATOM 3567 N N . ALA A 1 470 ? 1.917 9.004 20.330 1.00 94.38 470 ALA A N 1
ATOM 3568 C CA . ALA A 1 470 ? 1.571 8.843 18.926 1.00 94.38 470 ALA A CA 1
ATOM 3569 C C . ALA A 1 470 ? 1.978 10.075 18.109 1.00 94.38 470 ALA A C 1
ATOM 3571 O O . ALA A 1 470 ? 2.112 11.179 18.636 1.00 94.38 470 ALA A O 1
ATOM 3572 N N . ALA A 1 471 ? 2.145 9.905 16.803 1.00 94.12 471 ALA A N 1
ATOM 3573 C CA . ALA A 1 471 ? 2.515 10.980 15.895 1.00 94.12 471 ALA A CA 1
ATOM 3574 C C . ALA A 1 471 ? 1.682 10.934 14.615 1.00 94.12 471 ALA A C 1
ATOM 3576 O O . ALA A 1 471 ? 1.401 9.869 14.068 1.00 94.12 471 ALA A O 1
ATOM 3577 N N . SER A 1 472 ? 1.305 12.100 14.097 1.00 92.62 472 SER A N 1
ATOM 3578 C CA . SER A 1 472 ? 0.810 12.199 12.723 1.00 92.62 472 SER A CA 1
ATOM 3579 C C . SER A 1 472 ? 1.944 11.895 11.740 1.00 92.62 472 SER A C 1
ATOM 3581 O O . SER A 1 472 ? 3.112 12.168 12.032 1.00 92.62 472 SER A O 1
ATOM 3583 N N . ARG A 1 473 ? 1.614 11.438 10.527 1.00 85.25 473 ARG A N 1
ATOM 3584 C CA . ARG A 1 473 ? 2.600 11.296 9.437 1.00 85.25 473 ARG A CA 1
ATOM 3585 C C . ARG A 1 473 ? 3.448 12.554 9.237 1.00 85.25 473 ARG A C 1
ATOM 3587 O O . ARG A 1 473 ? 4.647 12.468 9.029 1.00 85.25 473 ARG A O 1
ATOM 3594 N N . ALA A 1 474 ? 2.821 13.725 9.317 1.00 87.31 474 ALA A N 1
ATOM 3595 C CA . ALA A 1 474 ? 3.499 14.992 9.093 1.00 87.31 474 ALA A CA 1
ATOM 3596 C C . ALA A 1 474 ? 4.586 15.292 10.137 1.00 87.31 474 ALA A C 1
ATOM 3598 O O . ALA A 1 474 ? 5.513 16.019 9.804 1.00 87.31 474 ALA A O 1
ATOM 3599 N N . LEU A 1 475 ? 4.450 14.754 11.355 1.00 91.38 475 LEU A N 1
ATOM 3600 C CA . LEU A 1 475 ? 5.454 14.850 12.413 1.00 91.38 475 LEU A CA 1
ATOM 3601 C C . LEU A 1 475 ? 6.532 13.769 12.257 1.00 91.38 475 LEU A C 1
ATOM 3603 O O . LEU A 1 475 ? 7.709 14.060 12.409 1.00 91.38 475 LEU A O 1
ATOM 3607 N N . VAL A 1 476 ? 6.150 12.539 11.895 1.00 85.81 476 VAL A N 1
ATOM 3608 C CA . VAL A 1 476 ? 7.106 11.462 11.567 1.00 85.81 476 VAL A CA 1
ATOM 3609 C C . VAL A 1 476 ? 8.062 11.886 10.460 1.00 85.81 476 VAL A C 1
ATOM 3611 O O . VAL A 1 476 ? 9.274 11.757 10.611 1.00 85.81 476 VAL A O 1
ATOM 3614 N N . ASP A 1 477 ? 7.512 12.464 9.394 1.00 80.25 477 ASP A N 1
ATOM 3615 C CA . ASP A 1 477 ? 8.288 12.928 8.249 1.00 80.25 477 ASP A CA 1
ATOM 3616 C C . ASP A 1 477 ? 9.178 14.148 8.598 1.00 80.25 477 ASP A C 1
ATOM 3618 O O . ASP A 1 477 ? 10.215 14.317 7.963 1.00 80.25 477 ASP A O 1
ATOM 3622 N N . SER A 1 478 ? 8.806 15.004 9.567 1.00 79.00 478 SER A N 1
ATOM 3623 C CA . SER A 1 478 ? 9.555 16.239 9.892 1.00 79.00 478 SER A CA 1
ATOM 3624 C C . SER A 1 478 ? 10.566 16.101 11.031 1.00 79.00 478 SER A C 1
ATOM 3626 O O . SER A 1 478 ? 11.615 16.736 10.985 1.00 79.00 478 SER A O 1
ATOM 3628 N N . ASP A 1 479 ? 10.253 15.294 12.045 1.00 78.00 479 ASP A N 1
ATOM 3629 C CA . ASP A 1 479 ? 10.999 15.218 13.311 1.00 78.00 479 ASP A CA 1
ATOM 3630 C C . ASP A 1 479 ? 11.780 13.908 13.470 1.00 78.00 479 ASP A C 1
ATOM 3632 O O . ASP A 1 479 ? 12.369 13.655 14.520 1.00 78.00 479 ASP A O 1
ATOM 3636 N N . GLY A 1 480 ? 11.771 13.038 12.455 1.00 71.31 480 GLY A N 1
ATOM 3637 C CA . GLY A 1 480 ? 12.434 11.735 12.530 1.00 71.31 480 GLY A CA 1
ATOM 3638 C C . GLY A 1 480 ? 11.848 10.824 13.614 1.00 71.31 480 GLY A C 1
ATOM 3639 O O . GLY A 1 480 ? 12.544 9.948 14.130 1.00 71.31 480 GLY A O 1
ATOM 3640 N N . VAL A 1 481 ? 10.577 11.033 13.981 1.00 83.62 481 VAL A N 1
ATOM 3641 C CA . VAL A 1 481 ? 9.871 10.174 14.938 1.00 83.62 481 VAL A CA 1
ATOM 3642 C C . VAL A 1 481 ? 9.831 8.744 14.387 1.00 83.62 481 VAL A C 1
ATOM 3644 O O . VAL A 1 481 ? 9.498 8.564 13.214 1.00 83.62 481 VAL A O 1
ATOM 3647 N N . PRO A 1 482 ? 10.133 7.711 15.198 1.00 79.38 482 PRO A N 1
ATOM 3648 C CA . PRO A 1 482 ? 10.063 6.332 14.735 1.00 79.38 482 PRO A CA 1
ATOM 3649 C C . PRO A 1 482 ? 8.689 5.985 14.158 1.00 79.38 482 PRO A C 1
ATOM 3651 O O . PRO A 1 482 ? 7.647 6.350 14.708 1.00 79.38 482 PRO A O 1
ATOM 3654 N N . TYR A 1 483 ? 8.695 5.251 13.045 1.00 70.44 483 TYR A N 1
ATOM 3655 C CA . TYR A 1 483 ? 7.485 4.968 12.275 1.00 70.44 483 TYR A CA 1
ATOM 3656 C C . TYR A 1 483 ? 6.397 4.236 13.073 1.00 70.44 483 TYR A C 1
ATOM 3658 O O . TYR A 1 483 ? 5.209 4.410 12.818 1.00 70.44 483 TYR A O 1
ATOM 3666 N N . GLU A 1 484 ? 6.801 3.441 14.061 1.00 77.38 484 GLU A N 1
ATOM 3667 C CA . GLU A 1 484 ? 5.916 2.722 14.983 1.00 77.38 484 GLU A CA 1
ATOM 3668 C C . GLU A 1 484 ? 4.929 3.635 15.729 1.00 77.38 484 GLU A C 1
ATOM 3670 O O . GLU A 1 484 ? 3.827 3.211 16.071 1.00 77.38 484 GLU A O 1
ATOM 3675 N N . TYR A 1 485 ? 5.273 4.911 15.929 1.00 86.19 485 TYR A N 1
ATOM 3676 C CA . TYR A 1 485 ? 4.379 5.877 16.563 1.00 86.19 485 TYR A CA 1
ATOM 3677 C C . TYR A 1 485 ? 3.369 6.489 15.588 1.00 86.19 485 TYR A C 1
ATOM 3679 O O . TYR A 1 485 ? 2.458 7.191 16.034 1.00 86.19 485 TYR A O 1
ATOM 3687 N N . GLN A 1 486 ? 3.498 6.251 14.277 1.00 87.88 486 GLN A N 1
ATOM 3688 C CA . GLN A 1 486 ? 2.644 6.892 13.285 1.00 87.88 486 GLN A CA 1
ATOM 3689 C C . GLN A 1 486 ? 1.198 6.395 13.386 1.00 87.88 486 GLN A C 1
ATOM 3691 O O . GLN A 1 486 ? 0.924 5.209 13.209 1.00 87.88 486 GLN A O 1
ATOM 3696 N N . ILE A 1 487 ? 0.266 7.327 13.564 1.00 87.31 487 ILE A N 1
ATOM 3697 C CA . ILE A 1 487 ? -1.173 7.118 13.393 1.00 87.31 487 ILE A CA 1
ATOM 3698 C C . ILE A 1 487 ? -1.596 7.676 12.036 1.00 87.31 487 ILE A C 1
ATOM 3700 O O . ILE A 1 487 ? -1.126 8.734 11.604 1.00 87.31 487 ILE A O 1
ATOM 3704 N N . GLY A 1 488 ? -2.466 6.949 11.342 1.00 76.75 488 GLY A N 1
ATOM 3705 C CA . GLY A 1 488 ? -3.035 7.363 10.063 1.00 76.75 488 GLY A CA 1
ATOM 3706 C C . GLY A 1 488 ? -3.095 6.233 9.040 1.00 76.75 488 GLY A C 1
ATOM 3707 O O . GLY A 1 488 ? -2.572 5.154 9.273 1.00 76.75 488 GLY A O 1
ATOM 3708 N N . LEU A 1 489 ? -3.652 6.526 7.863 1.00 63.62 489 LEU A N 1
ATOM 3709 C CA . LEU A 1 489 ? -3.824 5.627 6.704 1.00 63.62 489 LEU A CA 1
ATOM 3710 C C . LEU A 1 489 ? -2.618 4.728 6.382 1.00 63.62 489 LEU A C 1
ATOM 3712 O O . LEU A 1 489 ? -2.789 3.598 5.937 1.00 63.62 489 LEU A O 1
ATOM 3716 N N . THR A 1 490 ? -1.397 5.227 6.579 1.00 63.06 490 THR A N 1
ATOM 3717 C CA . THR A 1 490 ? -0.165 4.479 6.285 1.00 63.06 490 THR A CA 1
ATOM 3718 C C . THR A 1 490 ? 0.530 3.921 7.531 1.00 63.06 490 THR A C 1
ATOM 3720 O O . THR A 1 490 ? 1.520 3.204 7.385 1.00 63.06 490 THR A O 1
ATOM 3723 N N . GLY A 1 491 ? 0.027 4.260 8.722 1.00 71.31 491 GLY A N 1
ATOM 3724 C CA . GLY A 1 491 ? 0.501 3.827 10.035 1.00 71.31 491 GLY A CA 1
ATOM 3725 C C . GLY A 1 491 ? -0.544 2.962 10.744 1.00 71.31 491 GLY A C 1
ATOM 3726 O O . GLY A 1 491 ? -1.187 2.128 10.112 1.00 71.31 491 GLY A O 1
ATOM 3727 N N . ARG A 1 492 ? -0.698 3.152 12.055 1.00 78.19 492 ARG A N 1
ATOM 3728 C CA . ARG A 1 492 ? -1.644 2.405 12.895 1.00 78.19 492 ARG A CA 1
ATOM 3729 C C . ARG A 1 492 ? -3.035 3.036 12.901 1.00 78.19 492 ARG A C 1
ATOM 3731 O O . ARG A 1 492 ? -3.155 4.267 12.880 1.00 78.19 492 ARG A O 1
ATOM 3738 N N . ASN A 1 493 ? -4.060 2.189 12.987 1.00 75.88 493 ASN A N 1
ATOM 3739 C CA . ASN A 1 493 ? -5.429 2.579 13.321 1.00 75.88 493 ASN A CA 1
ATOM 3740 C C . ASN A 1 493 ? -5.671 2.241 14.792 1.00 75.88 493 ASN A C 1
ATOM 3742 O O . ASN A 1 493 ? -5.349 1.144 15.237 1.00 75.88 493 ASN A O 1
ATOM 3746 N N . VAL A 1 494 ? -6.233 3.174 15.549 1.00 81.75 494 VAL A N 1
ATOM 3747 C CA . VAL A 1 494 ? -6.366 3.055 17.002 1.00 81.75 494 VAL A CA 1
ATOM 3748 C C . VAL A 1 494 ? -7.779 3.392 17.444 1.00 81.75 494 VAL A C 1
ATOM 3750 O O . VAL A 1 494 ? -8.428 4.270 16.880 1.00 81.75 494 VAL A O 1
ATOM 3753 N N . SER A 1 495 ? -8.236 2.720 18.495 1.00 81.81 495 SER A N 1
ATOM 3754 C CA . SER A 1 495 ? -9.551 2.947 19.097 1.00 81.81 495 SER A CA 1
ATOM 3755 C C . SER A 1 495 ? -9.444 3.162 20.603 1.00 81.81 495 SER A C 1
ATOM 3757 O O . SER A 1 495 ? -9.992 2.372 21.372 1.00 81.81 495 SER A O 1
ATOM 3759 N N . PRO A 1 496 ? -8.707 4.190 21.056 1.00 87.06 496 PRO A N 1
ATOM 3760 C CA . PRO A 1 496 ? -8.592 4.451 22.477 1.00 87.06 496 PRO A CA 1
ATOM 3761 C C . PRO A 1 496 ? -9.902 5.010 23.023 1.00 87.06 496 PRO A C 1
ATOM 3763 O O . PRO A 1 496 ? -10.703 5.625 22.314 1.00 87.06 496 PRO A O 1
ATOM 3766 N N . LYS A 1 497 ? -10.067 4.907 24.333 1.00 88.38 497 LYS A N 1
ATOM 3767 C CA . LYS A 1 497 ? -11.142 5.610 25.026 1.00 88.38 497 LYS A CA 1
ATOM 3768 C C . LYS A 1 497 ? -10.955 7.130 24.956 1.00 88.38 497 LYS A C 1
ATOM 3770 O O . LYS A 1 497 ? -11.913 7.882 24.800 1.00 88.38 497 LYS A O 1
ATOM 3775 N N . ILE A 1 498 ? -9.715 7.605 25.043 1.00 92.94 498 ILE A N 1
ATOM 3776 C CA . ILE A 1 498 ? -9.403 9.030 24.947 1.00 92.94 498 ILE A CA 1
ATOM 3777 C C . ILE A 1 498 ? -8.246 9.237 23.969 1.00 92.94 498 ILE A C 1
ATOM 3779 O O . ILE A 1 498 ? -7.168 8.666 24.126 1.00 92.94 498 ILE A O 1
ATOM 3783 N N . TYR A 1 499 ? -8.450 10.099 22.977 1.00 95.12 499 TYR A N 1
ATOM 3784 C CA . TYR A 1 499 ? -7.417 10.547 22.051 1.00 95.12 499 TYR A CA 1
ATOM 3785 C C . TYR A 1 499 ? -7.178 12.047 22.220 1.00 95.12 499 TYR A C 1
ATOM 3787 O O . TYR A 1 499 ? -8.074 12.849 21.962 1.00 95.12 499 TYR A O 1
ATOM 3795 N N . VAL A 1 500 ? -5.970 12.440 22.620 1.00 96.94 500 VAL A N 1
ATOM 3796 C CA . VAL A 1 500 ? -5.568 13.849 22.739 1.00 96.94 500 VAL A CA 1
ATOM 3797 C C . VAL A 1 500 ? -4.667 14.215 21.564 1.00 96.94 500 VAL A C 1
ATOM 3799 O O . VAL A 1 500 ? -3.544 13.732 21.460 1.00 96.94 500 VAL A O 1
ATOM 3802 N N . ALA A 1 501 ? -5.158 15.071 20.674 1.00 97.38 501 ALA A N 1
ATOM 3803 C CA . ALA A 1 501 ? -4.481 15.546 19.475 1.00 97.38 501 ALA A CA 1
ATOM 3804 C C . ALA A 1 501 ? -3.870 16.936 19.707 1.00 97.38 501 ALA A C 1
ATOM 3806 O O . ALA A 1 501 ? -4.602 17.918 19.793 1.00 97.38 501 ALA A O 1
ATOM 3807 N N . VAL A 1 502 ? -2.542 17.051 19.745 1.00 97.62 502 VAL A N 1
ATOM 3808 C CA . VAL A 1 502 ? -1.836 18.329 19.944 1.00 97.62 502 VAL A CA 1
ATOM 3809 C C . VAL A 1 502 ? -1.143 18.753 18.653 1.00 97.62 502 VAL A C 1
ATOM 3811 O O . VAL A 1 502 ? -0.279 18.047 18.132 1.00 97.62 502 VAL A O 1
ATOM 3814 N N . GLY A 1 503 ? -1.523 19.908 18.104 1.00 96.06 503 GLY A N 1
ATOM 3815 C CA . GLY A 1 503 ? -0.926 20.461 16.884 1.00 96.06 503 GLY A CA 1
ATOM 3816 C C . GLY A 1 503 ? -1.198 19.641 15.615 1.00 96.06 503 GLY A C 1
ATOM 3817 O O . GLY A 1 503 ? -0.409 19.691 14.666 1.00 96.06 503 GLY A O 1
ATOM 3818 N N . ILE A 1 504 ? -2.279 18.853 15.593 1.00 96.56 504 ILE A N 1
ATOM 3819 C CA . ILE A 1 504 ? -2.719 18.042 14.445 1.00 96.56 504 ILE A CA 1
ATOM 3820 C C . ILE A 1 504 ? -3.757 18.833 13.641 1.00 96.56 504 ILE A C 1
ATOM 3822 O O . ILE A 1 504 ? -4.686 19.391 14.212 1.00 96.56 504 ILE A O 1
ATOM 3826 N N . SER A 1 505 ? -3.618 18.876 12.312 1.00 92.38 505 SER A N 1
ATOM 3827 C CA . SER A 1 505 ? -4.511 19.649 11.432 1.00 92.38 505 SER A CA 1
ATOM 3828 C C . SER A 1 505 ? -5.850 18.968 11.129 1.00 92.38 505 SER A C 1
ATOM 3830 O O . SER A 1 505 ? -6.795 19.650 10.750 1.00 92.38 505 SER A O 1
ATOM 3832 N N . GLY A 1 506 ? -5.944 17.644 11.291 1.00 88.06 506 GLY A N 1
ATOM 3833 C CA . GLY A 1 506 ? -7.147 16.861 10.977 1.00 88.06 506 GLY A CA 1
ATOM 3834 C C . GLY A 1 506 ? -7.223 16.385 9.527 1.00 88.06 506 GLY A C 1
ATOM 3835 O O . GLY A 1 506 ? -8.304 16.315 8.950 1.00 88.06 506 GLY A O 1
ATOM 3836 N N . ALA A 1 507 ? -6.077 16.081 8.911 1.00 83.69 507 ALA A N 1
ATOM 3837 C CA . ALA A 1 507 ? -6.037 15.444 7.595 1.00 83.69 507 ALA A CA 1
ATOM 3838 C C . ALA A 1 507 ? -6.807 14.109 7.611 1.00 83.69 507 ALA A C 1
ATOM 3840 O O . ALA A 1 507 ? -6.725 13.367 8.592 1.00 83.69 507 ALA A O 1
ATOM 3841 N N . VAL A 1 508 ? -7.534 13.774 6.539 1.00 75.38 508 VAL A N 1
ATOM 3842 C CA . VAL A 1 508 ? -8.460 12.620 6.543 1.00 75.38 508 VAL A CA 1
ATOM 3843 C C . VAL A 1 508 ? -7.763 11.310 6.839 1.00 75.38 508 VAL A C 1
ATOM 3845 O O . VAL A 1 508 ? -8.281 10.476 7.571 1.00 75.38 508 VAL A O 1
ATOM 3848 N N . GLN A 1 509 ? -6.546 11.157 6.325 1.00 74.69 509 GLN A N 1
ATOM 3849 C CA . GLN A 1 509 ? -5.713 9.992 6.580 1.00 74.69 509 GLN A CA 1
ATOM 3850 C C . GLN A 1 509 ? -5.514 9.759 8.074 1.00 74.69 509 GLN A C 1
ATOM 3852 O O . GLN A 1 509 ? -5.471 8.610 8.499 1.00 74.69 509 GLN A O 1
ATOM 3857 N N . HIS A 1 510 ? -5.372 10.837 8.846 1.00 85.44 510 HIS A N 1
ATOM 3858 C CA . HIS A 1 510 ? -5.248 10.791 10.297 1.00 85.44 510 HIS A CA 1
ATOM 3859 C C . HIS A 1 510 ? -6.605 10.531 10.948 1.00 85.44 510 HIS A C 1
ATOM 3861 O O . HIS A 1 510 ? -6.702 9.685 11.830 1.00 85.44 510 HIS A O 1
ATOM 3867 N N . MET A 1 511 ? -7.660 11.203 10.478 1.00 85.88 511 MET A N 1
ATOM 3868 C CA . MET A 1 511 ? -9.000 11.085 11.059 1.00 85.88 511 MET A CA 1
ATOM 3869 C C . MET A 1 511 ? -9.583 9.680 10.945 1.00 85.88 511 MET A C 1
ATOM 3871 O O . MET A 1 511 ? -10.043 9.140 11.946 1.00 85.88 511 MET A O 1
ATOM 3875 N N . CYS A 1 512 ? -9.476 9.045 9.778 1.00 74.06 512 CYS A N 1
ATOM 3876 C CA . CYS A 1 512 ? -9.940 7.670 9.576 1.00 74.06 512 CYS A CA 1
ATOM 3877 C C . CYS A 1 512 ? -9.208 6.643 10.457 1.00 74.06 512 CYS A C 1
ATOM 3879 O O . CYS A 1 512 ? -9.632 5.498 10.533 1.00 74.06 512 CYS A O 1
ATOM 3881 N N . ALA A 1 513 ? -8.074 7.005 11.065 1.00 78.88 513 ALA A N 1
ATOM 3882 C CA . ALA A 1 513 ? -7.329 6.120 11.957 1.00 78.88 513 ALA A CA 1
ATOM 3883 C C . ALA A 1 513 ? -7.694 6.295 13.436 1.00 78.88 513 ALA A C 1
ATOM 3885 O O . ALA A 1 513 ? -7.228 5.511 14.255 1.00 78.88 513 ALA A O 1
ATOM 3886 N N . ILE A 1 514 ? -8.477 7.323 13.781 1.00 86.31 514 ILE A N 1
ATOM 3887 C CA . ILE A 1 514 ? -8.857 7.644 15.167 1.00 86.31 514 ILE A CA 1
ATOM 3888 C C . ILE A 1 514 ? -10.369 7.805 15.337 1.00 86.31 514 ILE A C 1
ATOM 3890 O O . ILE A 1 514 ? -10.836 8.130 16.424 1.00 86.31 514 ILE A O 1
ATOM 3894 N N . GLU A 1 515 ? -11.149 7.619 14.268 1.00 81.12 515 GLU A N 1
ATOM 3895 C CA . GLU A 1 515 ? -12.590 7.887 14.252 1.00 81.12 515 GLU A CA 1
ATOM 3896 C C . GLU A 1 515 ? -13.380 7.032 15.245 1.00 81.12 515 GLU A C 1
ATOM 3898 O O . GLU A 1 515 ? -14.426 7.475 15.722 1.00 81.12 515 GLU A O 1
ATOM 3903 N N . SER A 1 516 ? -12.862 5.851 15.585 1.00 77.50 516 SER A N 1
ATOM 3904 C CA . SER A 1 516 ? -13.455 4.929 16.548 1.00 77.50 516 SER A CA 1
ATOM 3905 C C . SER A 1 516 ? -13.123 5.270 18.004 1.00 77.50 516 SER A C 1
ATOM 3907 O O . SER A 1 516 ? -13.637 4.610 18.900 1.00 77.50 516 SER A O 1
ATOM 3909 N N . ALA A 1 517 ? -12.305 6.298 18.267 1.00 86.62 517 ALA A N 1
ATOM 3910 C CA . ALA A 1 517 ? -12.033 6.739 19.631 1.00 86.62 517 ALA A CA 1
ATOM 3911 C C . ALA A 1 517 ? -13.321 7.202 20.335 1.00 86.62 517 ALA A C 1
ATOM 3913 O O . ALA A 1 517 ? -14.128 7.932 19.742 1.00 86.62 517 ALA A O 1
ATOM 3914 N N . ASP A 1 518 ? -13.510 6.847 21.609 1.00 86.31 518 ASP A N 1
ATOM 3915 C CA . ASP A 1 518 ? -14.729 7.250 22.332 1.00 86.31 518 ASP A CA 1
ATOM 3916 C C . ASP A 1 518 ? -14.804 8.771 22.478 1.00 86.31 518 ASP A C 1
ATOM 3918 O O . ASP A 1 518 ? -15.870 9.366 22.274 1.00 86.31 518 ASP A O 1
ATOM 3922 N N . VAL A 1 519 ? -13.664 9.394 22.793 1.00 92.38 519 VAL A N 1
ATOM 3923 C CA . VAL A 1 519 ? -13.504 10.842 22.929 1.00 92.38 519 VAL A CA 1
ATOM 3924 C C . VAL A 1 519 ? -12.248 11.317 22.208 1.00 92.38 519 VAL A C 1
ATOM 3926 O O . VAL A 1 519 ? -11.153 10.809 22.449 1.00 92.38 519 VAL A O 1
ATOM 3929 N N . ILE A 1 520 ? -12.399 12.347 21.376 1.00 95.69 520 ILE A N 1
ATOM 3930 C CA . ILE A 1 520 ? -11.288 13.068 20.747 1.00 95.69 520 ILE A CA 1
ATOM 3931 C C . ILE A 1 520 ? -11.221 14.483 21.330 1.00 95.69 520 ILE A C 1
ATOM 3933 O O . ILE A 1 520 ? -12.177 15.252 21.230 1.00 95.69 520 ILE A O 1
ATOM 3937 N N . LEU A 1 521 ? -10.079 14.841 21.912 1.00 97.12 521 LEU A N 1
ATOM 3938 C CA . LEU A 1 521 ? -9.767 16.191 22.372 1.00 97.12 521 LEU A CA 1
ATOM 3939 C C . LEU A 1 521 ? -8.668 16.777 21.491 1.00 97.12 521 LEU A C 1
ATOM 3941 O O . LEU A 1 521 ? -7.615 16.165 21.335 1.00 97.12 521 LEU A O 1
ATOM 3945 N N . ALA A 1 522 ? -8.893 17.957 20.927 1.00 97.81 522 ALA A N 1
ATOM 3946 C CA . ALA A 1 522 ? -7.943 18.620 20.044 1.00 97.81 522 ALA A CA 1
ATOM 3947 C C . ALA A 1 522 ? -7.416 19.924 20.646 1.00 97.81 522 ALA A C 1
ATOM 3949 O O . ALA A 1 522 ? -8.170 20.713 21.212 1.00 97.81 522 ALA A O 1
ATOM 3950 N N . VAL A 1 523 ? -6.118 20.158 20.476 1.00 97.81 523 VAL A N 1
ATOM 3951 C CA . VAL A 1 523 ? -5.416 21.386 20.850 1.00 97.81 523 VAL A CA 1
ATOM 3952 C C . VAL A 1 523 ? -4.720 21.921 19.609 1.00 97.81 523 VAL A C 1
ATOM 3954 O O . VAL A 1 523 ? -3.817 21.275 19.066 1.00 97.81 523 VAL A O 1
ATOM 3957 N N . ASN A 1 524 ? -5.163 23.073 19.117 1.00 97.44 524 ASN A N 1
ATOM 3958 C CA . ASN A 1 524 ? -4.610 23.683 17.912 1.00 97.44 524 ASN A CA 1
ATOM 3959 C C . ASN A 1 524 ? -4.805 25.207 17.962 1.00 97.44 524 ASN A C 1
ATOM 3961 O O . ASN A 1 524 ? -5.906 25.639 18.301 1.00 97.44 524 ASN A O 1
ATOM 3965 N N . PRO A 1 525 ? -3.789 26.024 17.625 1.00 95.50 525 PRO A N 1
ATOM 3966 C CA . PRO A 1 525 ? -3.933 27.480 17.629 1.00 95.50 525 PRO A CA 1
ATOM 3967 C C . PRO A 1 525 ? -4.839 28.000 16.504 1.00 95.50 525 PRO A C 1
ATOM 3969 O O . PRO A 1 525 ? -5.377 29.094 16.615 1.00 95.50 525 PRO A O 1
ATOM 3972 N N . ASP A 1 526 ? -5.017 27.247 15.415 1.00 95.00 526 ASP A N 1
ATOM 3973 C CA . ASP A 1 526 ? -5.964 27.611 14.362 1.00 95.00 526 ASP A CA 1
ATOM 3974 C C . ASP A 1 526 ? -7.351 27.070 14.703 1.00 95.00 526 ASP A C 1
ATOM 3976 O O . ASP A 1 526 ? -7.635 25.890 14.493 1.00 95.00 526 ASP A O 1
ATOM 3980 N N . ARG A 1 527 ? -8.242 27.943 15.180 1.00 92.94 527 ARG A N 1
ATOM 3981 C CA . ARG A 1 527 ? -9.634 27.605 15.510 1.00 92.94 527 ARG A CA 1
ATOM 3982 C C . ARG A 1 527 ? -10.428 27.002 14.342 1.00 92.94 527 ARG A C 1
ATOM 3984 O O . ARG A 1 527 ? -11.419 26.313 14.574 1.00 92.94 527 ARG A O 1
ATOM 3991 N N . ASN A 1 528 ? -10.006 27.251 13.101 1.00 91.94 528 ASN A N 1
ATOM 3992 C CA . ASN A 1 528 ? -10.629 26.705 11.894 1.00 91.94 528 ASN A CA 1
ATOM 3993 C C . ASN A 1 528 ? -9.955 25.411 11.415 1.00 91.94 528 ASN A C 1
ATOM 3995 O O . ASN A 1 528 ? -10.307 24.892 10.354 1.00 91.94 528 ASN A O 1
ATOM 3999 N N . ALA A 1 529 ? -8.993 24.875 12.172 1.00 92.50 529 ALA A N 1
ATOM 4000 C CA . ALA A 1 529 ? -8.346 23.622 11.833 1.00 92.50 529 ALA A CA 1
ATOM 4001 C C . ALA A 1 529 ? -9.382 22.497 11.739 1.00 92.50 529 ALA A C 1
ATOM 4003 O O . ALA A 1 529 ? -10.199 22.280 12.638 1.00 92.50 529 ALA A O 1
ATOM 4004 N N . ARG A 1 530 ? -9.282 21.715 10.662 1.00 91.44 530 ARG A N 1
ATOM 4005 C CA . ARG A 1 530 ? -10.210 20.626 10.346 1.00 91.44 530 ARG A CA 1
ATOM 4006 C C . ARG A 1 530 ? -10.350 19.605 11.477 1.00 91.44 530 ARG A C 1
ATOM 4008 O O . ARG A 1 530 ? -11.414 19.021 11.615 1.00 91.44 530 ARG A O 1
ATOM 4015 N N . ILE A 1 531 ? -9.324 19.408 12.311 1.00 94.44 531 ILE A N 1
ATOM 4016 C CA . ILE A 1 531 ? -9.372 18.513 13.482 1.00 94.44 531 ILE A CA 1
ATOM 4017 C C . ILE A 1 531 ? -10.574 18.801 14.395 1.00 94.44 531 ILE A C 1
ATOM 4019 O O . ILE A 1 531 ? -11.170 17.865 14.923 1.00 94.44 531 ILE A O 1
ATOM 4023 N N . PHE A 1 532 ? -10.975 20.070 14.534 1.00 95.88 532 PHE A N 1
ATOM 4024 C CA . PHE A 1 532 ? -12.105 20.463 15.373 1.00 95.88 532 PHE A CA 1
ATOM 4025 C C . PHE A 1 532 ? -13.452 20.039 14.790 1.00 95.88 532 PHE A C 1
ATOM 4027 O O . PHE A 1 532 ? -14.400 19.852 15.542 1.00 95.88 532 PHE A O 1
ATOM 4034 N N . GLU A 1 533 ? -13.552 19.790 13.483 1.00 91.81 533 GLU A N 1
ATOM 4035 C CA . GLU A 1 533 ? -14.762 19.195 12.906 1.00 91.81 533 GLU A CA 1
ATOM 4036 C C . GLU A 1 533 ? -14.990 17.759 13.393 1.00 91.81 533 GLU A C 1
ATOM 4038 O O . GLU A 1 533 ? -16.100 17.249 13.281 1.00 91.81 533 GLU A O 1
ATOM 4043 N N . PHE A 1 534 ? -13.961 17.100 13.929 1.00 90.88 534 PHE A N 1
ATOM 4044 C CA . PHE A 1 534 ? -13.979 15.698 14.344 1.00 90.88 534 PHE A CA 1
ATOM 4045 C C . PHE A 1 534 ? -13.648 15.504 15.827 1.00 90.88 534 PHE A C 1
ATOM 4047 O O . PHE A 1 534 ? -13.565 14.368 16.284 1.00 90.88 534 PHE A O 1
ATOM 4054 N N . ALA A 1 535 ? -13.448 16.585 16.579 1.00 95.06 535 ALA A N 1
ATOM 4055 C CA . ALA A 1 535 ? -13.176 16.531 18.007 1.00 95.06 535 ALA A CA 1
ATOM 4056 C C . ALA A 1 535 ? -14.471 16.673 18.818 1.00 95.06 535 ALA A C 1
ATOM 4058 O O . ALA A 1 535 ? -15.384 17.407 18.440 1.00 95.06 535 ALA A O 1
ATOM 4059 N N . ASP A 1 536 ? -14.549 15.988 19.955 1.00 95.75 536 ASP A N 1
ATOM 4060 C CA . ASP A 1 536 ? -15.590 16.221 20.959 1.00 95.75 536 ASP A CA 1
ATOM 4061 C C . ASP A 1 536 ? -15.270 17.470 21.789 1.00 95.75 536 ASP A C 1
ATOM 4063 O O . ASP A 1 536 ? -16.175 18.219 22.159 1.00 95.75 536 ASP A O 1
ATOM 4067 N N . TYR A 1 537 ? -13.981 17.717 22.039 1.00 97.25 537 TYR A N 1
ATOM 4068 C CA . TYR A 1 537 ? -13.493 18.867 22.796 1.00 97.25 537 TYR A CA 1
ATOM 4069 C C . TYR A 1 537 ? -12.387 19.598 22.044 1.00 97.25 537 TYR A C 1
ATOM 4071 O O . TYR A 1 537 ? -11.496 18.964 21.477 1.00 97.25 537 TYR A O 1
ATOM 4079 N N . GLY A 1 538 ? -12.422 20.927 22.072 1.00 97.38 538 GLY A N 1
ATOM 4080 C CA . GLY A 1 538 ? -11.435 21.772 21.410 1.00 97.38 538 GLY A CA 1
ATOM 4081 C C . GLY A 1 538 ? -10.845 22.819 22.342 1.00 97.38 538 GLY A C 1
ATOM 4082 O O . GLY A 1 538 ? -11.579 23.464 23.093 1.00 97.38 538 GLY A O 1
ATOM 4083 N N . ILE A 1 539 ? -9.529 22.998 22.259 1.00 97.69 539 ILE A N 1
ATOM 4084 C CA . ILE A 1 539 ? -8.768 24.050 22.934 1.00 97.69 539 ILE A CA 1
ATOM 4085 C C . ILE A 1 539 ? -8.002 24.837 21.868 1.00 97.69 539 ILE A C 1
ATOM 4087 O O . ILE A 1 539 ? -7.176 24.280 21.140 1.00 97.69 539 ILE A O 1
ATOM 4091 N N . GLU A 1 540 ? -8.269 26.137 21.788 1.00 96.88 540 GLU A N 1
ATOM 4092 C CA . GLU A 1 540 ? -7.511 27.069 20.952 1.00 96.88 540 GLU A CA 1
ATOM 4093 C C . GLU A 1 540 ? -6.273 27.533 21.725 1.00 96.88 540 GLU A C 1
ATOM 4095 O O . GLU A 1 540 ? -6.337 28.457 22.531 1.00 96.88 540 GLU A O 1
ATOM 4100 N N . ALA A 1 541 ? -5.157 26.830 21.540 1.00 95.62 541 ALA A N 1
ATOM 4101 C CA . ALA A 1 541 ? -3.900 27.136 22.215 1.00 95.62 541 ALA A CA 1
ATOM 4102 C C . ALA A 1 541 ? -2.701 26.689 21.379 1.00 95.62 541 ALA A C 1
ATOM 4104 O O . ALA A 1 541 ? -2.780 25.723 20.609 1.00 95.62 541 ALA A O 1
ATOM 4105 N N . HIS A 1 542 ? -1.567 27.362 21.569 1.00 94.00 542 HIS A N 1
ATOM 4106 C CA . HIS A 1 542 ? -0.295 26.877 21.056 1.00 94.00 542 HIS A CA 1
ATOM 4107 C C . HIS A 1 542 ? 0.172 25.656 21.857 1.00 94.00 542 HIS A C 1
ATOM 4109 O O . HIS A 1 542 ? -0.152 25.485 23.033 1.00 94.00 542 HIS A O 1
ATOM 4115 N N . ALA A 1 543 ? 0.970 24.800 21.216 1.00 91.50 543 ALA A N 1
ATOM 4116 C CA . ALA A 1 543 ? 1.528 23.621 21.873 1.00 91.50 543 ALA A CA 1
ATOM 4117 C C . ALA A 1 543 ? 2.364 23.996 23.111 1.00 91.50 543 ALA A C 1
ATOM 4119 O O . ALA A 1 543 ? 2.319 23.295 24.113 1.00 91.50 543 ALA A O 1
ATOM 4120 N N . GLU A 1 544 ? 3.073 25.125 23.062 1.00 90.00 544 GLU A N 1
ATOM 4121 C CA . GLU A 1 544 ? 3.881 25.663 24.164 1.00 90.00 544 GLU A CA 1
ATOM 4122 C C . GLU A 1 544 ? 3.049 25.940 25.422 1.00 90.00 544 GLU A C 1
ATOM 4124 O O . GLU A 1 544 ? 3.418 25.505 26.515 1.00 90.00 544 GLU A O 1
ATOM 4129 N N . ASP A 1 545 ? 1.892 26.588 25.268 1.00 91.06 545 ASP A N 1
ATOM 4130 C CA . ASP A 1 545 ? 0.967 26.851 26.375 1.00 91.06 545 ASP A CA 1
ATOM 4131 C C . ASP A 1 545 ? 0.426 25.544 26.957 1.00 91.06 545 ASP A C 1
ATOM 4133 O O . ASP A 1 545 ? 0.358 25.373 28.178 1.00 91.06 545 ASP A O 1
ATOM 4137 N N . PHE A 1 546 ? 0.114 24.587 26.081 1.00 92.12 546 PHE A N 1
ATOM 4138 C CA . PHE A 1 546 ? -0.314 23.254 26.478 1.00 92.12 546 PHE A CA 1
ATOM 4139 C C . PHE A 1 546 ? 0.748 22.526 27.310 1.00 92.12 546 PHE A C 1
ATOM 4141 O O . PHE A 1 546 ? 0.405 21.987 28.362 1.00 92.12 546 PHE A O 1
ATOM 4148 N N . TRP A 1 547 ? 2.027 22.545 26.911 1.00 88.19 547 TRP A N 1
ATOM 4149 C CA . TRP A 1 547 ? 3.107 21.927 27.694 1.00 88.19 547 TRP A CA 1
ATOM 4150 C C . TRP A 1 547 ? 3.244 22.587 29.066 1.00 88.19 547 TRP A C 1
ATOM 4152 O O . TRP A 1 547 ? 3.224 21.897 30.084 1.00 88.19 547 TRP A O 1
ATOM 4162 N N . ASN A 1 548 ? 3.299 23.922 29.098 1.00 86.62 548 ASN A N 1
ATOM 4163 C CA . ASN A 1 548 ? 3.458 24.705 30.327 1.00 86.62 548 ASN A CA 1
ATOM 4164 C C . ASN A 1 548 ? 2.343 24.448 31.348 1.00 86.62 548 ASN A C 1
ATOM 4166 O O . ASN A 1 548 ? 2.554 24.586 32.555 1.00 86.62 548 ASN A O 1
ATOM 4170 N N . PHE A 1 549 ? 1.144 24.121 30.874 1.00 87.31 549 PHE A N 1
ATOM 4171 C CA . PHE A 1 549 ? 0.025 23.757 31.728 1.00 87.31 549 PHE A CA 1
ATOM 4172 C C . PHE A 1 549 ? 0.051 22.281 32.126 1.00 87.31 549 PHE A C 1
ATOM 4174 O O . PHE A 1 549 ? -0.068 21.970 33.305 1.00 87.31 549 PHE A O 1
ATOM 4181 N N . ALA A 1 550 ? 0.246 21.377 31.168 1.00 80.00 550 ALA A N 1
ATOM 4182 C CA . ALA A 1 550 ? 0.217 19.933 31.391 1.00 80.00 550 ALA A CA 1
ATOM 4183 C C . ALA A 1 550 ? 1.382 19.413 32.265 1.00 80.00 550 ALA A C 1
ATOM 4185 O O . ALA A 1 550 ? 1.295 18.333 32.867 1.00 80.00 550 ALA A O 1
ATOM 4186 N N . GLU A 1 551 ? 2.487 20.162 32.329 1.00 75.44 551 GLU A N 1
ATOM 4187 C CA . GLU A 1 551 ? 3.630 19.864 33.195 1.00 75.44 551 GLU A CA 1
ATOM 4188 C C . GLU A 1 551 ? 3.412 20.230 34.667 1.00 75.44 551 GLU A C 1
ATOM 4190 O O . GLU A 1 551 ? 4.029 19.577 35.518 1.00 75.44 551 GLU A O 1
ATOM 4195 N N . LYS A 1 552 ? 2.522 21.187 34.967 1.00 67.31 552 LYS A N 1
ATOM 4196 C CA . LYS A 1 552 ? 2.095 21.492 36.343 1.00 67.31 552 LYS A CA 1
ATOM 4197 C C . LYS A 1 552 ? 1.383 20.289 36.970 1.00 67.31 552 LYS A C 1
ATOM 4199 O O . LYS A 1 552 ? 1.393 20.234 38.216 1.00 67.31 552 LYS A O 1
#

Secondary structure (DSSP, 8-state):
-PPPPPPPPPPPSSS-TTS--S---EEEEEEE-EETTEEPHHHHHHHHHHHHHHHHHHHHHHHHTTS-S------------EEEEEEEES-GGGHHHHHHHGGG-SSSEEEEEEE--GGGTT--HHHHHHHHHHHHHHHHHHH---SEEEEES--TTT----HHHHHHHHTT-EEEEEESS--SSSSEEEEEETTEEEEEESSEEEEE-S-SPPPPPPTTPPP--EEEE-HHHHT--GGGSHHHH-SEEEEEEEE--TT----EE--GGGHHHHHHHHHHSPPPP----------------------------------SS-PPPP-EEEEEEESSTTHHHHHHHEEEEEEE-S--HHHHHHHTTT-SEEEEESSTTHHHHHHHHHHHHT--EEEEESEEEE-SS-EEEEEEETTTTEEEEEEE-SSSEEEEE----TT--SEEEEE-GGGTT-HHHHHHHHHHTT-EEEEEHHHHHHH---GGGEESTTSB----SEEEEES----HHHHTTTTT-SEEEEE-S-TT-GGGGS-SEEE---HHHHHHHHT-

Foldseek 3Di:
DPDDDAAPDDPDPPDCPVPPPDAAAAEEEQEWEDDPLHTFLLSLLLLQQLLVLQVLLVVVVVVVVVDDDDDDDDDDPDRHQYAYEYEYEDAPVCFVVQLQVCLLQPPHHYAYEYEHEPLQAQADLQLVLLLVLLVQSVCCVVPNHHFEYEYACDGLFFLQSQNQLLNQLSNVAAEDHQFLHDDNDAAWDWTQHLVGIDIGGTPYYYHYYSNDHRDDRDPPGHGDGYHYDYCVNSVHDSCSHHPNNHQKDFPDKDFPLPQFAQADEDALVVPVVVVVVLLPDPQPPFDPPDDDDDDDDDDDDDDDDDDDDDDDDDDPPDDDDPDQAAAAAEEEEEDCQCVVQNVSRYPYYHYDYNDALVSVLVVCLVPQEYEYALDPSCSNRVSSNCSVSSWDEAEEFAHWDDNHRFIWTWHQGNLRSMITTMGRNDPNTHYHYYGADPVQEQEEEEEEPLCAPCQVLSVVLCVVVVHHYAYDPRNCVRRVPRQQRYFFSVHHAHAHCEYEYEQHQPRNRRCSSHSRHVAYEYEHLPPPRCVSSNGHYYYNDRVVVSSVSSVD